Protein 2V7Y (pdb70)

Nearest PDB structures (foldseek):
  2v7y-assembly1_A  TM=1.002E+00  e=0.000E+00  Geobacillus kaustophilus HTA426
  7kru-assembly1_B  TM=6.704E-01  e=3.220E-74  Escherichia coli K-12
  7krv-assembly1_B  TM=6.686E-01  e=3.555E-73  Escherichia coli K-12
  7krv-assembly2_A  TM=6.655E-01  e=4.445E-73  Escherichia coli K-12
  7kzi-assembly2_B  TM=6.665E-01  e=6.490E-72  Escherichia coli K-12

Solvent-accessible surface area: 24314 Å² total; per-residue (Å²): 210,19,56,4,0,0,0,21,13,12,19,38,65,0,2,0,0,0,61,62,79,69,133,40,79,10,0,43,8,88,83,52,63,96,34,0,3,6,5,0,0,14,120,133,61,63,112,44,15,1,51,64,0,40,131,24,27,60,46,10,119,35,19,17,87,18,11,28,97,56,7,26,66,126,83,88,18,113,10,153,66,116,87,35,33,0,38,65,0,3,0,16,2,0,86,51,0,35,56,6,0,46,107,74,27,70,68,98,1,62,42,0,0,0,2,7,8,33,100,16,79,98,52,39,96,83,3,4,72,54,0,0,102,108,4,41,3,85,13,48,104,29,19,38,18,9,24,0,0,1,20,19,41,28,4,37,165,63,127,97,20,17,0,0,1,0,19,1,18,18,4,22,0,23,0,2,0,0,56,4,36,129,36,104,31,99,56,86,7,51,16,40,34,83,112,0,0,3,57,44,2,2,87,22,0,10,66,52,2,12,65,94,7,96,149,68,77,64,45,34,2,55,169,69,112,139,3,41,16,87,0,39,61,18,0,31,135,4,19,124,77,2,34,70,73,86,109,14,113,3,62,8,58,139,9,31,65,54,164,139,21,80,17,88,14,94,42,63,0,45,61,72,57,4,61,115,39,2,57,102,9,18,105,105,2,5,32,20,0,120,85,0,10,132,86,25,62,31,78,50,93,63,2,68,38,2,0,0,5,9,32,9,1,103,7,39,24,1,36,77,19,0,75,185,46,8,65,61,111,14,65,111,76,32,47,12,49,11,0,7,0,24,0,0,0,50,36,0,13,84,23,48,50,107,126,192,127,146,131,164,104,84,46,4,88,9,0,9,0,6,62,43,135,57,27,35,15,37,60,12,10,105,112,87,36,71,22,92,27,76,80,55,70,79,44,71,5,56,55,99,88,50,69,51,18,86,10,20,0,2,22,5,51,73,60,48,6,99,61,24,104,62,22,22,138,18,103,5,90,48,3,70,101,22,82,42,44,86,15,99,2,38,0,11,0,64,4,51,58,132,37,55,9,55,0,78,0,49,8,67,77,62,92,42,87,86,60,50,80,10,49,70,116,36,46,40,98,82,72,58,20,134,65,46,33,67,44,16,140,85,61,43,80,68,53,68,17,80,90,43,80,94,92,152

Secondary structure (DSSP, 8-state):
---EEEEEE-SSEEEEEEEETTEEEEPP-TTS-SSEE-EEEESSSSEEESHHHHTTTTT-SSEEE-GGGTTTS---EEETTEEE-HHHHHHHHHHHHHHHHHHHHTS---EEEEEE-TT--HHHHHHHHHHHHHTT-EEEEEEEHHHHHHHHTTGGGS-SEEEEEEEE-SS-EEEEEEEEETTEEEEEEEEEETT-SHHHHHHHHHHHHHHHHHHHHS--GGG-HHHHHHHHHHHHHHHHHTTT-SEEEEEEEEEEEETTEEEEEEEEEEHHHHHHHTHHHHHTTHHHHHHHHHHHT--GGG-SEEEEESGGGG-HHHHHHHHHHHSS--B--S-TTTHHHHHHHHHHHHHHT---------B-SSEEEEEETTTEEEEEE-TTPBSSEEEEEEE--SSTT--EEEEEEEEESSSBGGGSEEEEEEEEE-PPP--TT-S-EEEEEEE-TTS-EEEEEEETTT--EEEEEE-SS-S--SHHHHHHHHHHHHS-GGGGGGGG----

Organism: Geobacillus kaustophilus (strain HTA426) (NCBI:txid235909)

Radius of gyration: 37.58 Å; Cα contacts (8 Å, |Δi|>4): 1045; chains: 1; bounding box: 61×44×122 Å

Structure (mmCIF, N/CA/C/O backbone):
data_2V7Y
#
_entry.id   2V7Y
#
_cell.length_a   52.753
_cell.length_b   71.455
_cell.length_c   183.864
_cell.angle_alpha   90.00
_cell.angle_beta   90.00
_cell.angle_gamma   90.00
#
_symmetry.space_group_name_H-M   'P 21 21 21'
#
loop_
_entity.id
_entity.type
_entit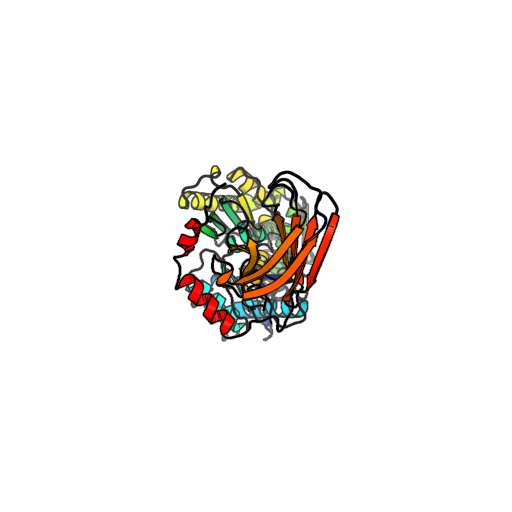y.pdbx_description
1 polymer 'CHAPERONE PROTEIN DNAK'
2 non-polymer "ADENOSINE-5'-DIPHOSPHATE"
3 non-polymer 'PHOSPHATE ION'
4 non-polymer 'MAGNESIUM ION'
5 water water
#
loop_
_atom_site.group_PDB
_atom_site.id
_atom_site.type_symbol
_atom_site.label_atom_id
_atom_site.label_alt_id
_atom_site.label_comp_id
_atom_site.label_asym_id
_atom_site.label_entity_id
_atom_site.label_seq_id
_atom_site.pdbx_PDB_ins_code
_atom_site.Cartn_x
_atom_site.Cartn_y
_atom_site.Cartn_z
_atom_site.occupancy
_atom_site.B_iso_or_equiv
_atom_site.auth_seq_id
_atom_site.auth_comp_id
_atom_site.auth_asym_id
_atom_site.auth_atom_id
_atom_site.pdbx_PDB_model_num
ATOM 1 N N . MET A 1 1 ? -31.477 7.289 -31.639 1.00 62.84 1 MET A N 1
ATOM 2 C CA . MET A 1 1 ? -31.792 8.447 -32.525 1.00 63.68 1 MET A CA 1
ATOM 3 C C . MET A 1 1 ? -30.861 8.523 -33.736 1.00 59.39 1 MET A C 1
ATOM 4 O O . MET A 1 1 ? -29.674 8.209 -33.653 1.00 59.04 1 MET A O 1
ATOM 9 N N . SER A 1 2 ? -31.425 8.957 -34.857 1.00 51.72 2 SER A N 1
ATOM 10 C CA . SER A 1 2 ? -30.715 9.067 -36.123 1.00 48.48 2 SER A CA 1
ATOM 11 C C . SER A 1 2 ? -29.307 9.656 -36.120 1.00 48.6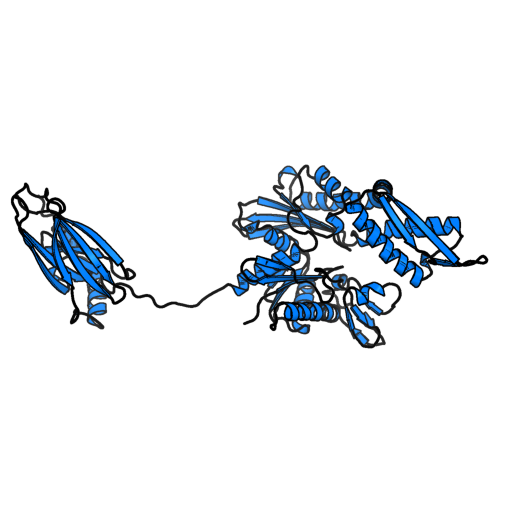0 2 SER A C 1
ATOM 12 O O . SER A 1 2 ? -28.900 10.378 -35.203 1.00 52.31 2 SER A O 1
ATOM 15 N N . LYS A 1 3 ? -28.577 9.315 -37.177 1.00 44.63 3 LYS A N 1
ATOM 16 C CA . LYS A 1 3 ? -27.226 9.798 -37.418 1.00 37.82 3 LYS A CA 1
ATOM 17 C C . LYS A 1 3 ? -27.438 10.980 -38.367 1.00 33.26 3 LYS A C 1
ATOM 18 O O . LYS A 1 3 ? -28.515 11.118 -38.954 1.00 35.31 3 LYS A O 1
ATOM 24 N N . ILE A 1 4 ? -26.437 11.840 -38.510 1.00 32.79 4 ILE A N 1
ATOM 25 C CA . ILE A 1 4 ? -26.556 12.966 -39.436 1.00 28.26 4 ILE A CA 1
ATOM 26 C C . ILE A 1 4 ? -25.606 12.654 -40.588 1.00 23.60 4 ILE A C 1
ATOM 27 O O . ILE A 1 4 ? -24.396 12.807 -40.461 1.00 29.26 4 ILE A O 1
ATOM 32 N N . ILE A 1 5 ? -26.154 12.188 -41.703 1.00 23.68 5 ILE A N 1
ATOM 33 C CA . ILE A 1 5 ? -25.334 11.863 -42.863 1.00 18.04 5 ILE A CA 1
ATOM 34 C C . ILE A 1 5 ? -24.849 13.151 -43.521 1.00 17.55 5 ILE A C 1
ATOM 35 O O . ILE A 1 5 ? -25.537 14.169 -43.477 1.00 22.37 5 ILE A O 1
ATOM 40 N N . GLY A 1 6 ? -23.665 13.098 -44.122 1.00 18.21 6 GLY A N 1
ATOM 41 C CA . GLY A 1 6 ? -23.112 14.249 -44.812 1.00 19.37 6 GLY A CA 1
ATOM 42 C C . GLY A 1 6 ? -23.407 14.069 -46.287 1.00 20.06 6 GLY A C 1
ATOM 43 O O . GLY A 1 6 ? -23.060 13.034 -46.866 1.00 21.71 6 GLY A O 1
ATOM 44 N N . ILE A 1 7 ? -24.048 15.065 -46.898 1.00 21.50 7 ILE A N 1
ATOM 45 C CA . ILE A 1 7 ? -24.420 14.985 -48.302 1.00 17.15 7 ILE A CA 1
ATOM 46 C C . ILE A 1 7 ? -23.830 16.049 -49.209 1.00 20.75 7 ILE A C 1
ATOM 47 O O . ILE A 1 7 ? -24.067 17.240 -49.015 1.00 26.35 7 ILE A O 1
ATOM 52 N N . ASP A 1 8 ? -23.085 15.608 -50.213 1.00 17.64 8 ASP A N 1
ATOM 53 C CA . ASP A 1 8 ? -22.549 16.507 -51.220 1.00 21.19 8 ASP A CA 1
ATOM 54 C C . ASP A 1 8 ? -23.511 16.331 -52.408 1.00 21.10 8 ASP A C 1
ATOM 55 O O . ASP A 1 8 ? -23.404 15.356 -53.148 1.00 26.21 8 ASP A O 1
ATOM 60 N N . LEU A 1 9 ? -24.470 17.249 -52.554 1.00 21.94 9 LEU A N 1
ATOM 61 C CA . LEU A 1 9 ? -25.456 17.211 -53.642 1.00 15.94 9 LEU A CA 1
ATOM 62 C C . LEU A 1 9 ? -24.881 18.026 -54.796 1.00 25.42 9 LEU A C 1
ATOM 63 O O . LEU A 1 9 ? -25.176 19.220 -54.951 1.00 21.71 9 LEU A O 1
ATOM 68 N N . GLY A 1 10 ? -24.061 17.372 -55.613 1.00 22.86 10 GLY A N 1
ATOM 69 C CA . GLY A 1 10 ? -23.406 18.073 -56.699 1.00 18.15 10 GLY A CA 1
ATOM 70 C C . GLY A 1 10 ? -24.112 18.179 -58.031 1.00 23.19 10 GLY A C 1
ATOM 71 O O . GLY A 1 10 ? -25.080 17.473 -58.301 1.00 21.91 10 GLY A O 1
ATOM 72 N N . THR A 1 11 ? -23.591 19.079 -58.862 1.00 20.68 11 THR A N 1
ATOM 73 C CA . THR A 1 11 ? -24.087 19.338 -60.203 1.00 24.09 11 THR A CA 1
ATOM 74 C C . THR A 1 11 ? -24.038 18.100 -61.101 1.00 24.90 11 THR A C 1
ATOM 75 O O . THR A 1 11 ? -24.937 17.873 -61.900 1.00 24.48 11 THR A O 1
ATOM 79 N N . THR A 1 12 ? -22.982 17.309 -60.971 1.00 20.93 12 THR A N 1
ATOM 80 C CA . THR A 1 12 ? -22.828 16.122 -61.786 1.00 21.77 12 THR A CA 1
ATOM 81 C C . THR A 1 12 ? -22.992 14.858 -60.955 1.00 21.96 12 THR A C 1
ATOM 82 O O . THR A 1 12 ? -23.632 13.898 -61.393 1.00 19.57 12 THR A O 1
ATOM 86 N N . ASN A 1 13 ? -22.421 14.874 -59.753 1.00 19.59 13 ASN A N 1
ATOM 87 C CA . ASN A 1 13 ? -22.476 13.730 -58.854 1.00 17.41 13 ASN A CA 1
ATOM 88 C C . ASN A 1 13 ? -22.840 14.114 -57.436 1.00 19.46 13 ASN A C 1
ATOM 89 O O . ASN A 1 13 ? -22.672 15.256 -57.008 1.00 23.23 13 ASN A O 1
ATOM 94 N N . SER A 1 14 ? -23.319 13.117 -56.706 1.00 17.97 14 SER A N 1
ATOM 95 C CA . SER A 1 14 ? -23.690 13.279 -55.319 1.00 13.88 14 SER A CA 1
ATOM 96 C C . SER A 1 14 ? -22.990 12.187 -54.531 1.00 18.52 14 SER A C 1
ATOM 97 O O . SER A 1 14 ? -22.727 11.101 -55.049 1.00 20.17 14 SER A O 1
ATOM 100 N N . CYS A 1 15 ? -22.685 12.483 -53.276 1.00 18.05 15 CYS A N 1
ATOM 101 C CA . CYS A 1 15 ? -21.991 11.540 -52.427 1.00 19.16 15 CYS A CA 1
ATOM 102 C C . CYS A 1 15 ? -22.500 11.717 -51.001 1.00 21.91 15 CYS A C 1
ATOM 103 O O . CYS A 1 15 ? -22.832 12.829 -50.587 1.00 21.39 15 CYS A O 1
ATOM 106 N N . VAL A 1 16 ? -22.577 10.617 -50.259 1.00 21.32 16 VAL A N 1
ATOM 107 C CA . VAL A 1 16 ? -23.043 10.656 -48.884 1.00 19.93 16 VAL A CA 1
ATOM 108 C C . VAL A 1 16 ? -22.047 9.916 -48.006 1.00 21.36 16 VAL A C 1
ATOM 109 O O . VAL A 1 16 ? -21.563 8.842 -48.372 1.00 24.29 16 VAL A O 1
ATOM 113 N N . ALA A 1 17 ? -21.720 10.527 -46.869 1.00 18.88 17 ALA A N 1
ATOM 114 C CA . ALA A 1 17 ? -20.774 9.968 -45.911 1.00 18.27 17 ALA A CA 1
ATOM 115 C C . ALA A 1 17 ? -21.378 10.037 -44.511 1.00 23.15 17 ALA A C 1
ATOM 116 O O . ALA A 1 17 ? -22.290 10.822 -44.251 1.00 25.48 17 ALA A O 1
ATOM 118 N N . VAL A 1 18 ? -20.871 9.216 -43.606 1.00 19.13 18 VAL A N 1
ATOM 119 C CA . VAL A 1 18 ? -21.397 9.207 -42.260 1.00 17.46 18 VAL A CA 1
ATOM 120 C C . VAL A 1 18 ? -20.298 8.876 -41.276 1.00 22.16 18 VAL A C 1
ATOM 121 O O . VAL A 1 18 ? -19.323 8.210 -41.616 1.00 26.96 18 VAL A O 1
ATOM 125 N N . LEU A 1 19 ? -20.455 9.351 -40.051 1.00 29.07 19 LEU A N 1
ATOM 126 C CA . LEU A 1 19 ? -19.484 9.053 -39.020 1.00 30.59 19 LEU A CA 1
ATOM 127 C C . LEU A 1 19 ? -19.965 7.812 -38.268 1.00 34.36 19 LEU A C 1
ATOM 128 O O . LEU A 1 19 ? -21.004 7.846 -37.606 1.00 33.02 19 LEU A O 1
ATOM 133 N N . GLU A 1 20 ? -19.247 6.704 -38.407 1.00 38.71 20 GLU A N 1
ATOM 134 C CA . GLU A 1 20 ? -19.594 5.500 -37.666 1.00 43.34 20 GLU A CA 1
ATOM 135 C C . GLU A 1 20 ? -18.284 5.075 -37.031 1.00 43.61 20 GLU A C 1
ATOM 136 O O . GLU A 1 20 ? -17.239 5.030 -37.691 1.00 40.68 20 GLU A O 1
ATOM 142 N N . GLY A 1 21 ? -18.345 4.792 -35.736 1.00 46.02 21 GLY A N 1
ATOM 143 C CA . GLY A 1 21 ? -17.138 4.464 -35.007 1.00 51.22 21 GLY A CA 1
ATOM 144 C C . GLY A 1 21 ? -16.595 5.864 -34.803 1.00 53.99 21 GLY A C 1
ATOM 145 O O . GLY A 1 21 ? -17.357 6.769 -34.454 1.00 56.44 21 GLY A O 1
ATOM 146 N N . GLY A 1 22 ? -15.306 6.066 -35.034 1.00 50.70 22 GLY A N 1
ATOM 147 C CA . GLY A 1 22 ? -14.752 7.400 -34.894 1.00 51.35 22 GLY A CA 1
ATOM 148 C C . GLY A 1 22 ? -14.180 7.805 -36.238 1.00 50.44 22 GLY A C 1
ATOM 149 O O . GLY A 1 22 ? -13.386 8.739 -36.348 1.00 53.29 22 GLY A O 1
ATOM 150 N N . GLU A 1 23 ? -14.603 7.084 -37.272 1.00 49.56 23 GLU A N 1
ATOM 151 C CA . GLU A 1 23 ? -14.124 7.313 -38.630 1.00 48.85 23 GLU A CA 1
ATOM 152 C C . GLU A 1 23 ? -15.250 7.693 -39.580 1.00 44.14 23 GLU A C 1
ATOM 153 O O . GLU A 1 23 ? -16.379 7.231 -39.429 1.00 45.50 23 GLU A O 1
ATOM 159 N N . VAL A 1 24 ? -14.939 8.533 -40.562 1.00 37.19 24 VAL A N 1
ATOM 160 C CA . VAL A 1 24 ? -15.939 8.925 -41.538 1.00 33.54 24 VAL A CA 1
ATOM 161 C C . VAL A 1 24 ? -15.902 7.883 -42.643 1.00 33.21 24 VAL A C 1
ATOM 162 O O . VAL A 1 24 ? -14.835 7.503 -43.117 1.00 33.66 24 VAL A O 1
ATOM 166 N N . LYS A 1 25 ? -17.077 7.414 -43.038 1.00 30.16 25 LYS A N 1
ATOM 167 C CA . LYS A 1 25 ? -17.189 6.399 -44.067 1.00 28.33 25 LYS A CA 1
ATOM 168 C C . LYS A 1 25 ? -18.044 6.890 -45.222 1.00 29.21 25 LYS A C 1
ATOM 169 O O . LYS A 1 25 ? -19.136 7.422 -45.010 1.00 25.83 25 LYS A O 1
ATOM 175 N N . VAL A 1 26 ? -17.541 6.721 -46.442 1.00 26.06 26 VAL A N 1
ATOM 176 C CA . VAL A 1 26 ? -18.295 7.117 -47.622 1.00 26.85 26 VAL A CA 1
ATOM 177 C C . VAL A 1 26 ? -19.200 5.919 -47.925 1.00 29.03 26 VAL A C 1
ATOM 178 O O . VAL A 1 26 ? -18.733 4.790 -48.027 1.00 27.97 26 VAL A O 1
ATOM 182 N N . ILE A 1 27 ? -20.495 6.166 -48.053 1.00 26.20 27 ILE A N 1
ATOM 183 C CA . ILE A 1 27 ? -21.446 5.089 -48.287 1.00 29.03 27 ILE A CA 1
ATOM 184 C C . ILE A 1 27 ? -21.615 4.679 -49.742 1.00 26.53 27 ILE A C 1
ATOM 185 O O . ILE A 1 27 ? -22.006 5.479 -50.586 1.00 29.00 27 ILE A O 1
ATOM 190 N N . PRO A 1 28 ? -21.303 3.413 -50.056 1.00 30.07 28 PRO A N 1
ATOM 191 C CA . PRO A 1 28 ? -21.440 2.911 -51.427 1.00 22.06 28 PRO A CA 1
ATOM 192 C C . PRO A 1 28 ? -22.922 2.827 -51.774 1.00 25.66 28 PRO A C 1
ATOM 193 O O . PRO A 1 28 ? -23.745 2.554 -50.904 1.00 26.67 28 PRO A O 1
ATOM 197 N N . ASN A 1 29 ? -23.275 3.079 -53.028 1.00 25.89 29 ASN A N 1
ATOM 198 C CA . ASN A 1 29 ? -24.677 3.015 -53.414 1.00 25.41 29 ASN A CA 1
ATOM 199 C C . ASN A 1 29 ? -25.068 1.581 -53.796 1.00 30.63 29 ASN A C 1
ATOM 200 O O . ASN A 1 29 ? -24.225 0.685 -53.790 1.00 29.17 29 ASN A O 1
ATOM 205 N N . PRO A 1 30 ? -26.350 1.346 -54.127 1.00 33.84 30 PRO A N 1
ATOM 206 C CA . PRO A 1 30 ? -26.820 0.006 -54.498 1.00 39.32 30 PRO A CA 1
ATOM 207 C C . PRO A 1 30 ? -25.916 -0.825 -55.426 1.00 45.37 30 PRO A C 1
ATOM 208 O O . PRO A 1 30 ? -25.860 -2.052 -55.301 1.00 49.78 30 PRO A O 1
ATOM 212 N N . GLU A 1 31 ? -25.210 -0.178 -56.346 1.00 42.20 31 GLU A N 1
ATOM 213 C CA . GLU A 1 31 ? -24.340 -0.924 -57.247 1.00 46.24 31 GLU A CA 1
ATOM 214 C C . GLU A 1 31 ? -22.852 -0.862 -56.891 1.00 42.10 31 GLU A C 1
ATOM 215 O O . GLU A 1 31 ? -21.987 -1.101 -57.731 1.00 48.74 31 GLU A O 1
ATOM 221 N N . GLY A 1 32 ? -22.567 -0.538 -55.635 1.00 38.59 32 GLY A N 1
ATOM 222 C CA . GLY A 1 32 ? -21.193 -0.493 -55.166 1.00 35.46 32 GLY A CA 1
ATOM 223 C C . GLY A 1 32 ? -20.320 0.724 -55.425 1.00 34.87 32 GLY A C 1
ATOM 224 O O . GLY A 1 32 ? -19.141 0.695 -55.092 1.00 30.46 32 GLY A O 1
ATOM 225 N N . ASN A 1 33 ? -20.866 1.787 -56.008 1.00 34.68 33 ASN A N 1
ATOM 226 C CA . ASN A 1 33 ? -20.062 2.981 -56.277 1.00 33.89 33 ASN A CA 1
ATOM 227 C C . ASN A 1 33 ? -20.249 4.022 -55.172 1.00 32.46 33 ASN A C 1
ATOM 228 O O . ASN A 1 33 ? -21.341 4.160 -54.621 1.00 35.25 33 ASN A O 1
ATOM 233 N N . ARG A 1 34 ? -19.194 4.768 -54.860 1.00 29.17 34 ARG A N 1
ATOM 234 C CA . ARG A 1 34 ? -19.287 5.779 -53.808 1.00 31.57 34 ARG A CA 1
ATOM 235 C C . ARG A 1 34 ? -19.898 7.118 -54.206 1.00 31.14 34 ARG A C 1
ATOM 236 O O . ARG A 1 34 ? -20.234 7.926 -53.343 1.00 34.83 34 ARG A O 1
ATOM 244 N N . THR A 1 35 ? -20.034 7.369 -55.501 1.00 25.47 35 THR A N 1
ATOM 245 C CA . THR A 1 35 ? -20.664 8.606 -55.954 1.00 20.51 35 THR A CA 1
ATOM 246 C C . THR A 1 35 ? -21.748 8.195 -56.954 1.00 21.18 35 THR A C 1
ATOM 247 O O . THR A 1 35 ? -21.583 7.224 -57.691 1.00 24.25 35 THR A O 1
ATOM 251 N N . THR A 1 36 ? -22.867 8.902 -56.968 1.00 24.27 36 THR A N 1
ATOM 252 C CA . THR A 1 36 ? -23.914 8.543 -57.901 1.00 24.10 36 THR A CA 1
ATOM 253 C C . THR A 1 36 ? -24.312 9.772 -58.690 1.00 25.90 36 THR A C 1
ATOM 254 O O . THR A 1 36 ? -24.449 10.861 -58.146 1.00 28.14 36 THR A O 1
ATOM 258 N N . PRO A 1 37 ? -24.462 9.616 -60.006 1.00 27.60 37 PRO A N 1
ATOM 259 C CA . PRO A 1 37 ? -24.841 10.726 -60.884 1.00 23.51 37 PRO A CA 1
ATOM 260 C C . PRO A 1 37 ? -26.080 11.485 -60.422 1.00 28.50 37 PRO A C 1
ATOM 261 O O . PRO A 1 37 ? -27.116 10.889 -60.096 1.00 21.93 37 PRO A O 1
ATOM 265 N N . SER A 1 38 ? -25.962 12.807 -60.407 1.00 20.32 38 SER A N 1
ATOM 266 C CA . SER A 1 38 ? -27.062 13.658 -60.007 1.00 21.94 38 SER A CA 1
ATOM 267 C C . SER A 1 38 ? -27.986 13.859 -61.199 1.00 23.87 38 SER A C 1
ATOM 268 O O . SER A 1 38 ? -28.112 14.968 -61.719 1.00 31.28 38 SER A O 1
ATOM 271 N N . VAL A 1 39 ? -28.623 12.787 -61.649 1.00 27.48 39 VAL A N 1
ATOM 272 C CA . VAL A 1 39 ? -29.532 12.892 -62.780 1.00 20.60 39 VAL A CA 1
ATOM 273 C C . VAL A 1 39 ? -30.748 12.012 -62.541 1.00 26.36 39 VAL A C 1
ATOM 274 O O . VAL A 1 39 ? -30.650 10.946 -61.936 1.00 28.40 39 VAL A O 1
ATOM 278 N N . VAL A 1 40 ? -31.905 12.490 -62.979 1.00 23.59 40 VAL A N 1
ATOM 279 C CA . VAL A 1 40 ? -33.153 11.771 -62.797 1.00 23.53 40 VAL A CA 1
ATOM 280 C C . VAL A 1 40 ? -33.831 11.564 -64.138 1.00 28.87 40 VAL A C 1
ATOM 281 O O . VAL A 1 40 ? -33.924 12.482 -64.960 1.00 30.39 40 VAL A O 1
ATOM 285 N N . ALA A 1 41 ? -34.285 10.358 -64.358 1.00 26.96 41 ALA A N 1
ATOM 286 C CA . ALA A 1 41 ? -34.993 10.069 -65.605 1.00 33.48 41 ALA A CA 1
ATOM 287 C C . ALA A 1 41 ? -36.377 9.533 -65.332 1.00 37.15 41 ALA A C 1
ATOM 288 O O . ALA A 1 41 ? -36.548 8.703 -64.433 1.00 32.01 41 ALA A O 1
ATOM 290 N N . PHE A 1 42 ? -37.293 10.026 -66.074 1.00 44.86 42 PHE A N 1
ATOM 291 C CA . PHE A 1 42 ? -38.672 9.521 -65.881 1.00 49.89 42 PHE A CA 1
ATOM 292 C C . PHE A 1 42 ? -39.026 8.617 -67.010 1.00 57.20 42 PHE A C 1
ATOM 293 O O . PHE A 1 42 ? -39.287 8.997 -68.187 1.00 59.28 42 PHE A O 1
ATOM 301 N N . LYS A 1 43 ? -38.702 7.305 -66.883 1.00 66.16 43 LYS A N 1
ATOM 302 C CA . LYS A 1 43 ? -38.896 6.540 -68.147 1.00 73.94 43 LYS A CA 1
ATOM 303 C C . LYS A 1 43 ? -40.333 6.061 -68.193 1.00 79.73 43 LYS A C 1
ATOM 304 O O . LYS A 1 43 ? -40.994 6.209 -69.212 1.00 82.76 43 LYS A O 1
ATOM 310 N N . ASN A 1 44 ? -40.521 5.107 -67.057 1.00 84.38 44 ASN A N 1
ATOM 311 C CA . ASN A 1 44 ? -41.917 4.756 -67.287 1.00 89.75 44 ASN A CA 1
ATOM 312 C C . ASN A 1 44 ? -42.674 4.633 -65.970 1.00 89.83 44 ASN A C 1
ATOM 313 O O . ASN A 1 44 ? -43.566 4.031 -65.523 1.00 93.56 44 ASN A O 1
ATOM 318 N N . GLY A 1 45 ? -42.617 6.033 -65.668 1.00 86.92 45 GLY A N 1
ATOM 319 C CA . GLY A 1 45 ? -43.492 6.624 -64.631 1.00 79.83 45 GLY A CA 1
ATOM 320 C C . GLY A 1 45 ? -42.716 6.476 -63.297 1.00 76.59 45 GLY A C 1
ATOM 321 O O . GLY A 1 45 ? -42.680 7.490 -62.588 1.00 77.48 45 GLY A O 1
ATOM 322 N N . GLU A 1 46 ? -41.973 5.409 -63.268 1.00 69.69 46 GLU A N 1
ATOM 323 C CA . GLU A 1 46 ? -40.791 5.134 -62.469 1.00 63.67 46 GLU A CA 1
ATOM 324 C C . GLU A 1 46 ? -39.647 6.085 -62.769 1.00 58.03 46 GLU A C 1
ATOM 325 O O . GLU A 1 46 ? -39.312 6.344 -64.007 1.00 54.39 46 GLU A O 1
ATOM 327 N N . ARG A 1 47 ? -39.439 6.813 -61.684 1.00 53.44 47 ARG A N 1
ATOM 328 C CA . ARG A 1 47 ? -38.361 7.720 -61.412 1.00 53.78 47 ARG A CA 1
ATOM 329 C C . ARG A 1 47 ? -37.000 6.956 -61.411 1.00 51.20 47 ARG A C 1
ATOM 330 O O . ARG A 1 47 ? -36.882 5.902 -60.808 1.00 55.32 47 ARG A O 1
ATOM 338 N N . LEU A 1 48 ? -36.134 7.084 -62.306 1.00 43.98 48 LEU A N 1
ATOM 339 C CA . LEU A 1 48 ? -34.801 6.480 -62.294 1.00 36.20 48 LEU A CA 1
ATOM 340 C C . LEU A 1 48 ? -33.759 7.526 -61.907 1.00 33.22 48 LEU A C 1
ATOM 341 O O . LEU A 1 48 ? -33.802 8.658 -62.384 1.00 30.34 48 LEU A O 1
ATOM 346 N N . VAL A 1 49 ? -32.821 7.147 -61.050 1.00 28.50 49 VAL A N 1
ATOM 347 C CA . VAL A 1 49 ? -31.765 8.058 -60.642 1.00 27.19 49 VAL A CA 1
ATOM 348 C C . VAL A 1 49 ? -30.425 7.331 -60.572 1.00 26.78 49 VAL A C 1
ATOM 349 O O . VAL A 1 49 ? -30.363 6.137 -60.298 1.00 29.97 49 VAL A O 1
ATOM 353 N N . GLY A 1 50 ? -29.349 8.052 -60.852 1.00 26.26 50 GLY A N 1
ATOM 354 C CA . GLY A 1 50 ? -28.040 7.437 -60.804 1.00 27.66 50 GLY A CA 1
ATOM 355 C C . GLY A 1 50 ? -27.540 7.012 -62.165 1.00 26.74 50 GLY A C 1
ATOM 356 O O . GLY A 1 50 ? -27.961 7.558 -63.197 1.00 30.22 50 GLY A O 1
ATOM 357 N N . GLU A 1 51 ? -26.635 6.040 -62.172 1.00 25.17 51 GLU A N 1
ATOM 358 C CA . GLU A 1 51 ? -26.067 5.548 -63.419 1.00 29.14 51 GLU A CA 1
ATOM 359 C C . GLU A 1 51 ? -27.139 5.086 -64.407 1.00 27.56 51 GLU A C 1
ATOM 360 O O . GLU A 1 51 ? -27.061 5.378 -65.598 1.00 23.29 51 GLU A O 1
ATOM 366 N N . VAL A 1 52 ? -28.145 4.379 -63.911 1.00 28.77 52 VAL A N 1
ATOM 367 C CA . VAL A 1 52 ? -29.201 3.874 -64.779 1.00 32.32 52 VAL A CA 1
ATOM 368 C C . VAL A 1 52 ? -29.872 5.019 -65.540 1.00 33.85 52 VAL A C 1
ATOM 369 O O . VAL A 1 52 ? -30.293 4.844 -66.685 1.00 40.05 52 VAL A O 1
ATOM 373 N N . ALA A 1 53 ? -29.958 6.191 -64.912 1.00 30.48 53 ALA A N 1
ATOM 374 C CA . ALA A 1 53 ? -30.568 7.351 -65.554 1.00 26.97 53 ALA A CA 1
ATOM 375 C C . ALA A 1 53 ? -29.557 8.023 -66.470 1.00 26.23 53 ALA A C 1
ATOM 376 O O . ALA A 1 53 ? -29.908 8.492 -67.549 1.00 30.98 53 ALA A O 1
ATOM 378 N N . LYS A 1 54 ? -28.299 8.075 -66.043 1.00 24.12 54 LYS A N 1
ATOM 379 C CA . LYS A 1 54 ? -27.260 8.689 -66.867 1.00 31.52 54 LYS A CA 1
ATOM 380 C C . LYS A 1 54 ? -26.964 7.869 -68.142 1.00 33.55 54 LYS A C 1
ATOM 381 O O . LYS A 1 54 ? -26.673 8.434 -69.195 1.00 28.98 54 LYS A O 1
ATOM 387 N N . ARG A 1 55 ? -27.044 6.543 -68.044 1.00 33.00 55 ARG A N 1
ATOM 388 C CA . ARG A 1 55 ? -26.803 5.670 -69.196 1.00 40.08 55 ARG A CA 1
ATOM 389 C C . ARG A 1 55 ? -27.741 5.976 -70.377 1.00 39.19 55 ARG A C 1
ATOM 390 O O . ARG A 1 55 ? -27.431 5.644 -71.515 1.00 41.63 55 ARG A O 1
ATOM 398 N N . GLN A 1 56 ? -28.877 6.615 -70.115 1.00 35.40 56 GLN A N 1
ATOM 399 C CA . GLN A 1 56 ? -29.824 6.928 -71.186 1.00 35.77 56 GLN A CA 1
ATOM 400 C C . GLN A 1 56 ? -30.104 8.424 -71.301 1.00 37.09 56 GLN A C 1
ATOM 401 O O . GLN A 1 56 ? -31.168 8.819 -71.759 1.00 36.20 56 GLN A O 1
ATOM 407 N N . ALA A 1 57 ? -29.152 9.254 -70.892 1.00 40.95 57 ALA A N 1
ATOM 408 C CA . ALA A 1 57 ? -29.350 10.704 -70.930 1.00 41.67 57 ALA A CA 1
ATOM 409 C C . ALA A 1 57 ? -29.451 11.283 -72.339 1.00 40.24 57 ALA A C 1
ATOM 410 O O . ALA A 1 57 ? -30.235 12.198 -72.582 1.00 42.77 57 ALA A O 1
ATOM 412 N N . ILE A 1 58 ? -28.652 10.756 -73.262 1.00 44.83 58 ILE A N 1
ATOM 413 C CA . ILE A 1 58 ? -28.669 11.213 -74.651 1.00 47.64 58 ILE A CA 1
ATOM 414 C C . ILE A 1 58 ? -29.901 10.611 -75.331 1.00 46.08 58 ILE A C 1
ATOM 415 O O . ILE A 1 58 ? -30.650 11.299 -76.019 1.00 48.55 58 ILE A O 1
ATOM 420 N N . THR A 1 59 ? -30.089 9.315 -75.113 1.00 46.92 59 THR A N 1
ATOM 421 C CA . THR A 1 59 ? -31.192 8.540 -75.671 1.00 47.21 59 THR A CA 1
ATOM 422 C C . THR A 1 59 ? -32.600 8.965 -75.238 1.00 50.50 59 THR A C 1
ATOM 423 O O . THR A 1 59 ? -33.511 9.029 -76.066 1.00 45.71 59 THR A O 1
ATOM 427 N N . ASN A 1 60 ? -32.778 9.251 -73.948 1.00 51.08 60 ASN A N 1
ATOM 428 C CA . ASN A 1 60 ? -34.088 9.640 -73.413 1.00 50.47 60 ASN A CA 1
ATOM 429 C C . ASN A 1 60 ? -34.274 11.151 -73.294 1.00 51.95 60 ASN A C 1
ATOM 430 O O . ASN A 1 60 ? -33.441 11.849 -72.711 1.00 52.46 60 ASN A O 1
ATOM 435 N N . PRO A 1 61 ? -35.386 11.672 -73.851 1.00 55.28 61 PRO A N 1
ATOM 436 C CA . PRO A 1 61 ? -35.756 13.092 -73.848 1.00 53.79 61 PRO A CA 1
ATOM 437 C C . PRO A 1 61 ? -36.198 13.644 -72.494 1.00 54.04 61 PRO A C 1
ATOM 438 O O . PRO A 1 61 ? -36.074 14.857 -72.249 1.00 50.76 61 PRO A O 1
ATOM 442 N N . ASN A 1 62 ? -36.659 12.790 -71.579 1.00 49.29 62 ASN A N 1
ATOM 443 C CA . ASN A 1 62 ? -37.007 13.385 -70.300 1.00 50.34 62 ASN A CA 1
ATOM 444 C C . ASN A 1 62 ? -35.992 12.649 -69.446 1.00 50.12 62 ASN A C 1
ATOM 445 O O . ASN A 1 62 ? -36.190 11.517 -69.012 1.00 58.96 62 ASN A O 1
ATOM 450 N N . THR A 1 63 ? -34.995 13.417 -69.053 1.00 46.33 63 THR A N 1
ATOM 451 C CA . THR A 1 63 ? -33.870 12.965 -68.253 1.00 39.85 63 THR A CA 1
ATOM 452 C C . THR A 1 63 ? -33.465 14.322 -67.746 1.00 31.76 63 THR A C 1
ATOM 453 O O . THR A 1 63 ? -33.362 15.267 -68.536 1.00 31.78 63 THR A O 1
ATOM 457 N N . ILE A 1 64 ? -33.156 14.441 -66.472 1.00 30.20 64 ILE A N 1
ATOM 458 C CA . ILE A 1 64 ? -32.843 15.770 -66.000 1.00 30.65 64 ILE A CA 1
ATOM 459 C C . ILE A 1 64 ? -31.424 15.752 -65.517 1.00 27.68 64 ILE A C 1
ATOM 460 O O . ILE A 1 64 ? -31.044 14.986 -64.640 1.00 28.51 64 ILE A O 1
ATOM 465 N N . ILE A 1 65 ? -30.655 16.640 -66.130 1.00 27.18 65 ILE A N 1
ATOM 466 C CA . ILE A 1 65 ? -29.235 16.775 -65.885 1.00 33.07 65 ILE A CA 1
ATOM 467 C C . ILE A 1 65 ? -28.874 18.128 -65.288 1.00 32.83 65 ILE A C 1
ATOM 468 O O . ILE A 1 65 ? -29.405 19.159 -65.692 1.00 29.57 65 ILE A O 1
ATOM 473 N N . SER A 1 66 ? -27.964 18.099 -64.320 1.00 30.64 66 SER A N 1
ATOM 474 C CA . SER A 1 66 ? -27.509 19.293 -63.632 1.00 29.90 66 SER A CA 1
ATOM 475 C C . SER A 1 66 ? -28.635 20.267 -63.293 1.00 26.31 66 SER A C 1
ATOM 476 O O . SER A 1 66 ? -28.580 21.454 -63.622 1.00 26.71 66 SER A O 1
ATOM 479 N N . ILE A 1 67 ? -29.659 19.755 -62.623 1.00 20.19 67 ILE A N 1
ATOM 480 C CA . ILE A 1 67 ? -30.774 20.581 -62.219 1.00 15.90 67 ILE A CA 1
ATOM 481 C C . ILE A 1 67 ? -30.331 21.549 -61.120 1.00 21.05 67 ILE A C 1
ATOM 482 O O . ILE A 1 67 ? -31.042 22.491 -60.785 1.00 20.64 67 ILE A O 1
ATOM 487 N N . LYS A 1 68 ? -29.187 21.321 -60.570 1.00 14.11 68 LYS A N 1
ATOM 488 C CA . LYS A 1 68 ? -28.618 22.212 -59.644 1.00 21.43 68 LYS A CA 1
ATOM 489 C C . LYS A 1 68 ? -28.344 23.629 -60.174 1.00 24.50 68 LYS A C 1
ATOM 490 O O . LYS A 1 68 ? -28.349 24.506 -59.360 1.00 22.18 68 LYS A O 1
ATOM 496 N N . ARG A 1 69 ? -28.299 23.854 -61.417 1.00 25.41 69 ARG A N 1
ATOM 497 C CA . ARG A 1 69 ? -28.066 25.122 -62.046 1.00 26.01 69 ARG A CA 1
ATOM 498 C C . ARG A 1 69 ? -29.249 26.083 -62.004 1.00 26.07 69 ARG A C 1
ATOM 499 O O . ARG A 1 69 ? -29.148 27.269 -62.366 1.00 32.46 69 ARG A O 1
ATOM 507 N N . HIS A 1 70 ? -30.351 25.509 -61.625 1.00 24.13 70 HIS A N 1
ATOM 508 C CA . HIS A 1 70 ? -31.695 26.010 -61.556 1.00 25.02 70 HIS A CA 1
ATOM 509 C C . HIS A 1 70 ? -32.157 26.438 -60.196 1.00 30.84 70 HIS A C 1
ATOM 510 O O . HIS A 1 70 ? -32.971 27.318 -59.957 1.00 35.23 70 HIS A O 1
ATOM 517 N N . MET A 1 71 ? -31.707 25.615 -59.233 1.00 24.39 71 MET A N 1
ATOM 518 C CA . MET A 1 71 ? -32.032 25.774 -57.821 1.00 24.63 71 MET A CA 1
ATOM 519 C C . MET A 1 71 ? -32.071 27.258 -57.418 1.00 29.10 71 MET A C 1
ATOM 520 O O . MET A 1 71 ? -31.178 28.029 -57.748 1.00 29.18 71 MET A O 1
ATOM 525 N N . GLY A 1 72 ? -33.158 27.618 -56.718 1.00 26.24 72 GLY A N 1
ATOM 526 C CA . GLY A 1 72 ? -33.327 28.986 -56.258 1.00 33.12 72 GLY A CA 1
ATOM 527 C C . GLY A 1 72 ? -33.912 29.870 -57.338 1.00 33.54 72 GLY A C 1
ATOM 528 O O . GLY A 1 72 ? -33.877 31.097 -57.258 1.00 38.43 72 GLY A O 1
ATOM 529 N N . THR A 1 73 ? -34.467 29.217 -58.346 1.00 26.71 73 THR A N 1
ATOM 530 C CA . THR A 1 73 ? -35.063 29.871 -59.495 1.00 26.93 73 THR A CA 1
ATOM 531 C C . THR A 1 73 ? -36.494 29.348 -59.678 1.00 30.10 73 THR A C 1
ATOM 532 O O . THR A 1 73 ? -36.837 28.272 -59.178 1.00 29.42 73 THR A O 1
ATOM 536 N N . ASP A 1 74 ? -37.338 30.106 -60.373 1.00 28.22 74 ASP A N 1
ATOM 537 C CA . ASP A 1 74 ? -38.707 29.650 -60.593 1.00 37.41 74 ASP A CA 1
ATOM 538 C C . ASP A 1 74 ? -38.805 28.806 -61.869 1.00 38.60 74 ASP A C 1
ATOM 539 O O . ASP A 1 74 ? -39.857 28.718 -62.508 1.00 40.55 74 ASP A O 1
ATOM 544 N N . TYR A 1 75 ? -37.685 28.178 -62.220 1.00 35.59 75 TYR A N 1
ATOM 545 C CA . TYR A 1 75 ? -37.592 27.310 -63.388 1.00 31.44 75 TYR A CA 1
ATOM 546 C C . TYR A 1 75 ? -38.477 26.091 -63.173 1.00 30.45 75 TYR A C 1
ATOM 547 O O . TYR A 1 75 ? -38.643 25.615 -62.049 1.00 28.96 75 TYR A O 1
ATOM 556 N N . LYS A 1 76 ? -39.031 25.573 -64.256 1.00 25.29 76 LYS A N 1
ATOM 557 C CA . LYS A 1 76 ? -39.882 24.406 -64.161 1.00 32.99 76 LYS A CA 1
ATOM 558 C C . LYS A 1 76 ? -39.543 23.423 -65.273 1.00 30.21 76 LYS A C 1
ATOM 559 O O . LYS A 1 76 ? -39.373 23.820 -66.416 1.00 31.33 76 LYS A O 1
ATOM 565 N N . VAL A 1 77 ? -39.415 22.144 -64.947 1.00 29.70 77 VAL A N 1
ATOM 566 C CA . VAL A 1 77 ? -39.172 21.166 -65.993 1.00 30.63 77 VAL A CA 1
ATOM 567 C C . VAL A 1 77 ? -40.494 20.423 -66.158 1.00 29.94 77 VAL A C 1
ATOM 568 O O . VAL A 1 77 ? -41.167 20.098 -65.177 1.00 26.11 77 VAL A O 1
ATOM 572 N N . GLU A 1 78 ? -40.865 20.164 -67.405 1.00 33.33 78 GLU A N 1
ATOM 573 C CA . GLU A 1 78 ? -42.121 19.504 -67.704 1.00 33.68 78 GLU A CA 1
ATOM 574 C C . GLU A 1 78 ? -41.939 18.138 -68.353 1.00 36.16 78 GLU A C 1
ATOM 575 O O . GLU A 1 78 ? -41.369 18.031 -69.437 1.00 40.23 78 GLU A O 1
ATOM 581 N N . ILE A 1 79 ? -42.423 17.096 -67.680 1.00 39.90 79 ILE A N 1
ATOM 582 C CA . ILE A 1 79 ? -42.349 15.732 -68.205 1.00 47.86 79 ILE A CA 1
ATOM 583 C C . ILE A 1 79 ? -43.779 15.219 -68.384 1.00 47.05 79 ILE A C 1
ATOM 584 O O . ILE A 1 79 ? -44.507 15.036 -67.405 1.00 44.07 79 ILE A O 1
ATOM 589 N N . GLU A 1 80 ? -44.169 14.990 -69.635 1.00 48.41 80 GLU A N 1
ATOM 590 C CA . GLU A 1 80 ? -45.510 14.508 -69.965 1.00 51.34 80 GLU A CA 1
ATOM 591 C C . GLU A 1 80 ? -46.605 15.427 -69.400 1.00 48.53 80 GLU A C 1
ATOM 592 O O . GLU A 1 80 ? -47.557 14.969 -68.760 1.00 46.32 80 GLU A O 1
ATOM 598 N N . GLY A 1 81 ? -46.452 16.728 -69.635 1.00 45.32 81 GLY A N 1
ATOM 599 C CA . GLY A 1 81 ? -47.434 17.697 -69.171 1.00 39.41 81 GLY A CA 1
ATOM 600 C C . GLY A 1 81 ? -47.421 18.064 -67.699 1.00 39.30 81 GLY A C 1
ATOM 601 O O . GLY A 1 81 ? -48.234 18.880 -67.267 1.00 38.23 81 GLY A O 1
ATOM 602 N N . LYS A 1 82 ? -46.500 17.482 -66.933 1.00 37.65 82 LYS A N 1
ATOM 603 C CA . LYS A 1 82 ? -46.408 17.749 -65.497 1.00 38.71 82 LYS A CA 1
ATOM 604 C C . LYS A 1 82 ? -45.173 18.560 -65.124 1.00 36.72 82 LYS A C 1
ATOM 605 O O . LYS A 1 82 ? -44.060 18.214 -65.513 1.00 42.60 82 LYS A O 1
ATOM 611 N N . GLN A 1 83 ? -45.370 19.634 -64.364 1.00 33.79 83 GLN A N 1
ATOM 612 C CA . GLN A 1 83 ? -44.258 20.480 -63.936 1.00 32.17 83 GLN A CA 1
ATOM 613 C C . GLN A 1 83 ? -43.632 20.067 -62.604 1.00 31.07 83 GLN A C 1
ATOM 614 O O . GLN A 1 83 ? -44.331 19.674 -61.672 1.00 31.84 83 GLN A O 1
ATOM 620 N N . TYR A 1 84 ? -42.303 20.158 -62.542 1.00 24.68 84 TYR A N 1
ATOM 621 C CA . TYR A 1 84 ? -41.529 19.829 -61.348 1.00 27.56 84 TYR A CA 1
ATOM 622 C C . TYR A 1 84 ? -40.572 20.991 -61.128 1.00 30.74 84 TYR A C 1
ATOM 623 O O . TYR A 1 84 ? -40.014 21.529 -62.091 1.00 31.43 84 TYR A O 1
ATOM 632 N N . THR A 1 85 ? -40.380 21.381 -59.872 1.00 26.37 85 THR A N 1
ATOM 633 C CA . THR A 1 85 ? -39.459 22.465 -59.564 1.00 29.59 85 THR A CA 1
ATOM 634 C C . THR A 1 85 ? -38.096 21.816 -59.319 1.00 28.54 85 THR A C 1
ATOM 635 O O . THR A 1 85 ? -38.008 20.598 -59.146 1.00 35.32 85 THR A O 1
ATOM 639 N N . PRO A 1 86 ? -37.017 22.613 -59.312 1.00 25.23 86 PRO A N 1
ATOM 640 C CA . PRO A 1 86 ? -35.686 22.048 -59.072 1.00 21.25 86 PRO A CA 1
ATOM 641 C C . PRO A 1 86 ? -35.601 21.379 -57.691 1.00 21.91 86 PRO A C 1
ATOM 642 O O . PRO A 1 86 ? -34.888 20.390 -57.514 1.00 20.75 86 PRO A O 1
ATOM 646 N N . GLN A 1 87 ? -36.339 21.928 -56.724 1.00 27.75 87 GLN A N 1
ATOM 647 C CA . GLN A 1 87 ? -36.380 21.402 -55.356 1.00 27.24 87 GLN A CA 1
ATOM 648 C C . GLN A 1 87 ? -36.891 19.973 -55.388 1.00 26.58 87 GLN A C 1
ATOM 649 O O . GLN A 1 87 ? -36.374 19.096 -54.698 1.00 27.09 87 GLN A O 1
ATOM 655 N N . GLU A 1 88 ? -37.931 19.758 -56.187 1.00 25.85 88 GLU A N 1
ATOM 656 C CA . GLU A 1 88 ? -38.546 18.447 -56.293 1.00 32.04 88 GLU A CA 1
ATOM 657 C C . GLU A 1 88 ? -37.638 17.414 -56.936 1.00 28.77 88 GLU A C 1
ATOM 658 O O . GLU A 1 88 ? -37.510 16.306 -56.419 1.00 25.32 88 GLU A O 1
ATOM 664 N N . ILE A 1 89 ? -36.991 17.765 -58.044 1.00 27.95 89 ILE A N 1
ATOM 665 C CA . ILE A 1 89 ? -36.084 16.810 -58.669 1.00 26.38 89 ILE A CA 1
ATOM 666 C C . ILE A 1 89 ? -34.882 16.585 -57.741 1.00 27.79 89 ILE A C 1
ATOM 667 O O . ILE A 1 89 ? -34.399 15.460 -57.608 1.00 27.91 89 ILE A O 1
ATOM 672 N N . SER A 1 90 ? -34.416 17.641 -57.080 1.00 23.59 90 SER A N 1
ATOM 673 C CA . SER A 1 90 ? -33.288 17.498 -56.160 1.00 22.57 90 SER A CA 1
ATOM 674 C C . SER A 1 90 ? -33.695 16.552 -55.038 1.00 23.39 90 SER A C 1
ATOM 675 O O . SER A 1 90 ? -32.874 15.795 -54.528 1.00 21.58 90 SER A O 1
ATOM 678 N N . ALA A 1 91 ? -34.970 16.598 -54.660 1.00 18.22 91 ALA A N 1
ATOM 679 C CA . ALA A 1 91 ? -35.481 15.732 -53.600 1.00 23.17 91 ALA A CA 1
ATOM 680 C C . ALA A 1 91 ? -35.422 14.256 -53.995 1.00 22.95 91 ALA A C 1
ATOM 681 O O . ALA A 1 91 ? -35.104 13.415 -53.157 1.00 20.44 91 ALA A O 1
ATOM 683 N N . ILE A 1 92 ? -35.739 13.945 -55.256 1.00 22.31 92 ILE A N 1
ATOM 684 C CA . ILE A 1 92 ? -35.696 12.560 -55.737 1.00 23.78 92 ILE A CA 1
ATOM 685 C C . ILE A 1 92 ? -34.284 11.999 -55.565 1.00 24.72 92 ILE A C 1
ATOM 686 O O . ILE A 1 92 ? -34.115 10.884 -55.075 1.00 25.15 92 ILE A O 1
ATOM 691 N N . ILE A 1 93 ?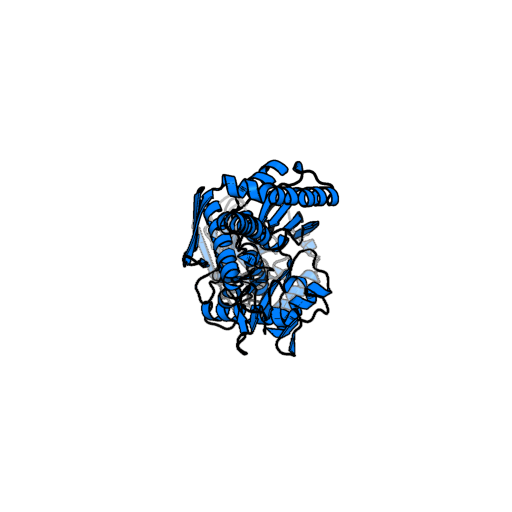 -33.278 12.771 -55.976 1.00 24.06 93 ILE A N 1
ATOM 692 C CA . ILE A 1 93 ? -31.882 12.362 -55.835 1.00 19.11 93 ILE A CA 1
ATOM 693 C C . ILE A 1 93 ? -31.620 12.107 -54.347 1.00 28.02 93 ILE A C 1
ATOM 694 O O . ILE A 1 93 ? -31.087 11.063 -53.964 1.00 27.02 93 ILE A O 1
ATOM 699 N N . LEU A 1 94 ? -31.967 12.989 -53.592 1.00 23.68 94 LEU A N 1
ATOM 700 C CA . LEU A 1 94 ? -32.000 13.065 -52.159 1.00 20.42 94 LEU A CA 1
ATOM 701 C C . LEU A 1 94 ? -32.557 11.874 -51.421 1.00 20.36 94 LEU A C 1
ATOM 702 O O . LEU A 1 94 ? -31.777 11.338 -50.581 1.00 22.56 94 LEU A O 1
ATOM 707 N N . GLN A 1 95 ? -33.729 11.414 -51.754 1.00 22.01 95 GLN A N 1
ATOM 708 C CA . GLN A 1 95 ? -34.445 10.231 -51.382 1.00 28.50 95 GLN A CA 1
ATOM 709 C C . GLN A 1 95 ? -33.611 8.985 -51.731 1.00 26.86 95 GLN A C 1
ATOM 710 O O . GLN A 1 95 ? -33.507 8.067 -50.916 1.00 30.21 95 GLN A O 1
ATOM 716 N N . TYR A 1 96 ? -32.975 9.022 -52.907 1.00 24.46 96 TYR A N 1
ATOM 717 C CA . TYR A 1 96 ? -32.100 7.875 -53.266 1.00 26.86 96 TYR A CA 1
ATOM 718 C C . TYR A 1 96 ? -30.917 7.735 -52.309 1.00 29.63 96 TYR A C 1
ATOM 719 O O . TYR A 1 96 ? -30.698 6.664 -51.694 1.00 27.06 96 TYR A O 1
ATOM 728 N N . LEU A 1 97 ? -30.257 8.769 -52.129 1.00 24.67 97 LEU A N 1
ATOM 729 C CA . LEU A 1 97 ? -29.104 8.777 -51.229 1.00 27.22 97 LEU A CA 1
ATOM 730 C C . LEU A 1 97 ? -29.494 8.381 -49.807 1.00 26.78 97 LEU A C 1
ATOM 731 O O . LEU A 1 97 ? -28.822 7.584 -49.165 1.00 33.93 97 LEU A O 1
ATOM 736 N N . LYS A 1 98 ? -30.587 8.946 -49.314 1.00 22.53 98 LYS A N 1
ATOM 737 C CA . LYS A 1 98 ? -31.044 8.643 -47.970 1.00 21.67 98 LYS A CA 1
ATOM 738 C C . LYS A 1 98 ? -31.361 7.154 -47.844 1.00 21.48 98 LYS A C 1
ATOM 739 O O . LYS A 1 98 ? -31.057 6.517 -46.837 1.00 21.42 98 LYS A O 1
ATOM 745 N N . SER A 1 99 ? -31.922 6.648 -48.959 1.00 24.47 99 SER A N 1
ATOM 746 C CA . SER A 1 99 ? -32.331 5.296 -48.934 1.00 25.40 99 SER A CA 1
ATOM 747 C C . SER A 1 99 ? -31.173 4.360 -48.784 1.00 30.82 99 SER A C 1
ATOM 748 O O . SER A 1 99 ? -31.141 3.453 -47.993 1.00 31.49 99 SER A O 1
ATOM 751 N N . TYR A 1 100 ? -30.197 4.474 -49.674 1.00 28.52 100 TYR A N 1
ATOM 752 C CA . TYR A 1 100 ? -29.070 3.596 -49.568 1.00 24.59 100 TYR A CA 1
ATOM 753 C C . TYR A 1 100 ? -28.189 3.749 -48.375 1.00 29.96 100 TYR A C 1
ATOM 754 O O . TYR A 1 100 ? -27.534 2.702 -48.041 1.00 39.38 100 TYR A O 1
ATOM 763 N N . ALA A 1 101 ? -28.041 4.939 -47.787 1.00 32.78 101 ALA A N 1
ATOM 764 C CA . ALA A 1 101 ? -27.519 5.203 -46.438 1.00 27.33 101 ALA A CA 1
ATOM 765 C C . ALA A 1 101 ? -28.289 4.432 -45.388 1.00 25.53 101 ALA A C 1
ATOM 766 O O . ALA A 1 101 ? -27.717 3.712 -44.540 1.00 27.95 101 ALA A O 1
ATOM 768 N N . GLU A 1 102 ? -29.612 4.324 -45.543 1.00 24.48 102 GLU A N 1
ATOM 769 C CA . GLU A 1 102 ? -30.338 3.454 -44.586 1.00 31.03 102 GLU A CA 1
ATOM 770 C C . GLU A 1 102 ? -29.980 1.984 -44.755 1.00 31.95 102 GLU A C 1
ATOM 771 O O . GLU A 1 102 ? -29.995 1.206 -43.812 1.00 31.67 102 GLU A O 1
ATOM 777 N N . ASP A 1 103 ? -29.799 1.521 -46.005 1.00 28.01 103 ASP A N 1
ATOM 778 C CA . ASP A 1 103 ? -29.470 0.111 -46.262 1.00 31.73 103 ASP A CA 1
ATOM 779 C C . ASP A 1 103 ? -28.148 -0.186 -45.593 1.00 34.45 103 ASP A C 1
ATOM 780 O O . ASP A 1 103 ? -27.991 -1.197 -44.918 1.00 38.63 103 ASP A O 1
ATOM 785 N N . TYR A 1 104 ? -27.191 0.705 -45.813 1.00 29.18 104 TYR A N 1
ATOM 786 C CA . TYR A 1 104 ? -25.855 0.563 -45.263 1.00 31.82 104 TYR A CA 1
ATOM 787 C C . TYR A 1 104 ? -25.794 0.644 -43.746 1.00 32.59 104 TYR A C 1
ATOM 788 O O . TYR A 1 104 ? -24.996 -0.050 -43.112 1.00 36.50 104 TYR A O 1
ATOM 797 N N . LEU A 1 105 ? -26.625 1.503 -43.165 1.00 32.65 105 LEU A N 1
ATOM 798 C CA . LEU A 1 105 ? -26.647 1.671 -41.718 1.00 29.74 105 LEU A CA 1
ATOM 799 C C . LEU A 1 105 ? -27.533 0.634 -41.032 1.00 29.35 105 LEU A C 1
ATOM 800 O O . LEU A 1 105 ? -27.348 0.336 -39.856 1.00 28.32 105 LEU A O 1
ATOM 805 N N . GLY A 1 106 ? -28.486 0.081 -41.775 1.00 30.07 106 GLY A N 1
ATOM 806 C CA . GLY A 1 106 ? -29.383 -0.907 -41.206 1.00 35.03 106 GLY A CA 1
ATOM 807 C C . GLY A 1 106 ? -30.345 -0.256 -40.228 1.00 38.27 106 GLY A C 1
ATOM 808 O O . GLY A 1 106 ? -30.860 -0.910 -39.318 1.00 37.14 106 GLY A O 1
ATOM 809 N N . GLU A 1 107 ? -30.582 1.039 -40.427 1.00 35.16 107 GLU A N 1
ATOM 810 C CA . GLU A 1 107 ? -31.473 1.819 -39.574 1.00 36.77 107 GLU A CA 1
ATOM 811 C C . GLU A 1 107 ? -31.906 3.073 -40.331 1.00 38.72 107 GLU A C 1
ATOM 812 O O . GLU A 1 107 ? -31.287 3.441 -41.330 1.00 37.34 107 GLU A O 1
ATOM 818 N N . PRO A 1 108 ? -32.964 3.755 -39.855 1.00 36.52 108 PRO A N 1
ATOM 819 C CA . PRO A 1 108 ? -33.453 4.973 -40.514 1.00 35.30 108 PRO A CA 1
ATOM 820 C C . PRO A 1 108 ? -32.494 6.152 -40.356 1.00 36.78 108 PRO A C 1
ATOM 821 O O . PRO A 1 108 ? -31.861 6.304 -39.312 1.00 35.71 108 PRO A O 1
ATOM 825 N N . VAL A 1 109 ? -32.366 6.971 -41.396 1.00 31.67 109 VAL A N 1
ATOM 826 C CA . VAL A 1 109 ? -31.535 8.166 -41.290 1.00 32.99 109 VAL A CA 1
ATOM 827 C C . VAL A 1 109 ? -32.549 9.265 -41.575 1.00 30.82 109 VAL A C 1
ATOM 828 O O . VAL A 1 109 ? -33.261 9.244 -42.588 1.00 28.87 109 VAL A O 1
ATOM 832 N N . THR A 1 110 ? -32.634 10.219 -40.663 1.00 30.01 110 THR A N 1
ATOM 833 C CA . THR A 1 110 ? -33.633 11.253 -40.795 1.00 33.75 110 THR A CA 1
ATOM 834 C C . THR A 1 110 ? -33.072 12.655 -40.651 1.00 29.43 110 THR A C 1
ATOM 835 O O . THR A 1 110 ? -33.820 13.630 -40.643 1.00 32.97 110 THR A O 1
ATOM 839 N N . ARG A 1 111 ? -31.753 12.749 -40.550 1.00 28.42 111 ARG A N 1
ATOM 840 C CA . ARG A 1 111 ? -31.083 14.032 -40.391 1.00 23.81 111 ARG A CA 1
ATOM 841 C C . ARG A 1 111 ? -29.879 14.101 -41.317 1.00 25.23 111 ARG A C 1
ATOM 842 O O . ARG A 1 111 ? -29.232 13.084 -41.596 1.00 25.53 111 ARG A O 1
ATOM 850 N N . ALA A 1 112 ? -29.578 15.303 -41.795 1.00 23.07 112 ALA A N 1
ATOM 851 C CA . ALA A 1 112 ? -28.443 15.489 -42.684 1.00 24.01 112 ALA A CA 1
ATOM 852 C C . ALA A 1 112 ? -27.882 16.904 -42.661 1.00 24.22 112 ALA A C 1
ATOM 853 O O . ALA A 1 112 ? -28.526 17.851 -42.204 1.00 23.86 112 ALA A O 1
ATOM 855 N N . VAL A 1 113 ? -26.654 17.014 -43.150 1.00 24.67 113 VAL A N 1
ATOM 856 C CA . VAL A 1 113 ? -25.967 18.288 -43.306 1.00 26.37 113 VAL A CA 1
ATOM 857 C C . VAL A 1 113 ? -25.784 18.326 -44.818 1.00 22.18 113 VAL A C 1
ATOM 858 O O . VAL A 1 113 ? -25.151 17.439 -45.381 1.00 21.78 113 VAL A O 1
ATOM 862 N N . ILE A 1 114 ? -26.371 19.319 -45.475 1.00 23.37 114 ILE A N 1
ATOM 863 C CA . ILE A 1 114 ? -26.252 19.429 -46.917 1.00 18.36 114 ILE A CA 1
ATOM 864 C C . ILE A 1 114 ? -25.269 20.516 -47.276 1.00 25.26 114 ILE A C 1
ATOM 865 O O . ILE A 1 114 ? -25.205 21.568 -46.646 1.00 25.37 114 ILE A O 1
ATOM 870 N N . THR A 1 115 ? -24.517 20.241 -48.322 1.00 26.13 115 THR A N 1
ATOM 871 C CA . THR A 1 115 ? -23.472 21.111 -48.804 1.00 23.26 115 THR A CA 1
ATOM 872 C C . THR A 1 115 ? -23.929 21.929 -50.023 1.00 24.74 115 THR A C 1
ATOM 873 O O . THR A 1 115 ? -24.748 21.462 -50.812 1.00 25.93 115 THR A O 1
ATOM 877 N N . VAL A 1 116 ? -23.420 23.157 -50.154 1.00 23.58 116 VAL A N 1
ATOM 878 C CA . VAL A 1 116 ? -23.757 24.050 -51.279 1.00 16.31 116 VAL A CA 1
ATOM 879 C C . VAL A 1 116 ? -22.553 24.920 -51.648 1.00 16.73 116 VAL A C 1
ATOM 880 O O . VAL A 1 116 ? -21.614 25.060 -50.864 1.00 19.58 116 VAL A O 1
ATOM 884 N N . PRO A 1 117 ? -22.564 25.517 -52.852 1.00 14.35 117 PRO A N 1
ATOM 885 C CA . PRO A 1 117 ? -21.452 26.371 -53.274 1.00 14.06 117 PRO A CA 1
ATOM 886 C C . PRO A 1 117 ? -21.375 27.598 -52.364 1.00 21.94 117 PRO A C 1
ATOM 887 O O . PRO A 1 117 ? -22.400 28.115 -51.928 1.00 17.61 117 PRO A O 1
ATOM 891 N N . ALA A 1 118 ? -20.160 28.066 -52.089 1.00 25.71 118 ALA A N 1
ATOM 892 C CA . ALA A 1 118 ? -19.971 29.221 -51.216 1.00 28.37 118 ALA A CA 1
ATOM 893 C C . ALA A 1 118 ? -20.714 30.472 -51.712 1.00 24.34 118 ALA A C 1
ATOM 894 O O . ALA A 1 118 ? -21.033 31.363 -50.926 1.00 30.12 118 ALA A O 1
ATOM 896 N N . TYR A 1 119 ? -21.013 30.528 -53.004 1.00 19.46 119 TYR A N 1
ATOM 897 C CA . TYR A 1 119 ? -21.704 31.683 -53.567 1.00 23.11 119 TYR A CA 1
ATOM 898 C C . TYR A 1 119 ? -23.222 31.557 -53.670 1.00 23.25 119 TYR A C 1
ATOM 899 O O . TYR A 1 119 ? -23.858 32.384 -54.313 1.00 28.34 119 TYR A O 1
ATOM 908 N N . PHE A 1 120 ? -23.809 30.533 -53.067 1.00 21.35 120 PHE A N 1
ATOM 909 C CA . PHE A 1 120 ? -25.257 30.391 -53.140 1.00 26.76 120 PHE A CA 1
ATOM 910 C C . PHE A 1 120 ? -25.946 31.512 -52.362 1.00 26.17 120 PHE A C 1
ATOM 911 O O . PHE A 1 120 ? -25.526 31.851 -51.255 1.00 28.98 120 PHE A O 1
ATOM 919 N N . ASN A 1 121 ? -26.992 32.091 -52.946 1.00 23.67 121 ASN A N 1
ATOM 920 C CA . ASN A 1 121 ? -27.738 33.144 -52.272 1.00 25.81 121 ASN A CA 1
ATOM 921 C C . ASN A 1 121 ? -28.814 32.518 -51.369 1.00 31.05 121 ASN A C 1
ATOM 922 O O . ASN A 1 121 ? -28.866 31.290 -51.213 1.00 25.21 121 ASN A O 1
ATOM 927 N N . ASP A 1 122 ? -29.672 33.350 -50.783 1.00 30.04 122 ASP A N 1
ATOM 928 C CA . ASP A 1 122 ? -30.696 32.840 -49.877 1.00 30.34 122 ASP A CA 1
ATOM 929 C C . ASP A 1 122 ? -31.674 31.912 -50.564 1.00 29.99 122 ASP A C 1
ATOM 930 O O . ASP A 1 122 ? -31.991 30.849 -50.035 1.00 29.75 122 ASP A O 1
ATOM 935 N N . ALA A 1 123 ? -32.219 32.333 -51.676 1.00 18.86 123 ALA A N 1
ATOM 936 C CA . ALA A 1 123 ? -32.999 31.529 -52.617 1.00 26.04 123 ALA A CA 1
ATOM 937 C C . ALA A 1 123 ? -32.464 30.149 -52.944 1.00 29.29 123 ALA A C 1
ATOM 938 O O . ALA A 1 123 ? -33.277 29.199 -52.745 1.00 30.90 123 ALA A O 1
ATOM 940 N N . GLN A 1 124 ? -31.221 30.014 -53.285 1.00 28.35 124 GLN A N 1
ATOM 941 C CA . GLN A 1 124 ? -30.428 28.871 -53.620 1.00 26.19 124 GLN A CA 1
ATOM 942 C C . GLN A 1 124 ? -30.275 27.922 -52.456 1.00 28.19 124 GLN A C 1
ATOM 943 O O . GLN A 1 124 ? -30.452 26.714 -52.572 1.00 25.58 124 GLN A O 1
ATOM 949 N N . ARG A 1 125 ? -29.951 28.524 -51.304 1.00 24.01 125 ARG A N 1
ATOM 950 C CA . ARG A 1 125 ? -29.817 27.706 -50.085 1.00 28.84 125 ARG A CA 1
ATOM 951 C C . ARG A 1 125 ? -31.187 27.085 -49.760 1.00 30.92 125 ARG A C 1
ATOM 952 O O . ARG A 1 125 ? -31.249 25.964 -49.259 1.00 40.04 125 ARG A O 1
ATOM 960 N N . GLN A 1 126 ? -32.156 28.026 -49.588 1.00 26.34 126 GLN A N 1
ATOM 961 C CA . GLN A 1 126 ? -33.493 27.632 -49.174 1.00 26.15 126 GLN A CA 1
ATOM 962 C C . GLN A 1 126 ? -34.041 26.537 -50.064 1.00 26.89 126 GLN A C 1
ATOM 963 O O . GLN A 1 126 ? -34.718 25.629 -49.592 1.00 20.74 126 GLN A O 1
ATOM 969 N N . ALA A 1 127 ? -33.730 26.622 -51.353 1.00 23.41 127 ALA A N 1
ATOM 970 C CA . ALA A 1 127 ? -34.209 25.641 -52.306 1.00 18.51 127 ALA A CA 1
ATOM 971 C C . ALA A 1 127 ? -33.636 24.271 -52.000 1.00 22.43 127 ALA A C 1
ATOM 972 O O . ALA A 1 127 ? -34.295 23.269 -52.243 1.00 21.87 127 ALA A O 1
ATOM 974 N N . THR A 1 128 ? -32.420 24.220 -51.454 1.00 25.40 128 THR A N 1
ATOM 975 C CA . THR A 1 128 ? -31.828 22.926 -51.130 1.00 26.90 128 THR A CA 1
ATOM 976 C C . THR A 1 128 ? -32.187 22.475 -49.710 1.00 28.60 128 THR A C 1
ATOM 977 O O . THR A 1 128 ? -32.098 21.290 -49.399 1.00 22.66 128 THR A O 1
ATOM 981 N N . LYS A 1 129 ? -32.604 23.413 -48.858 1.00 29.10 129 LYS A N 1
ATOM 982 C CA . LYS A 1 129 ? -33.065 23.073 -47.503 1.00 27.53 129 LYS A CA 1
ATOM 983 C C . LYS A 1 129 ? -34.441 22.412 -47.718 1.00 27.23 129 LYS A C 1
ATOM 984 O O . LYS A 1 129 ? -34.788 21.425 -47.069 1.00 29.69 129 LYS A O 1
ATOM 990 N N . ASP A 1 130 ? -35.210 22.988 -48.644 1.00 29.12 130 ASP A N 1
ATOM 991 C CA . ASP A 1 130 ? -36.548 22.514 -48.999 1.00 31.85 130 ASP A CA 1
ATOM 992 C C . ASP A 1 130 ? -36.491 21.150 -49.677 1.00 35.18 130 ASP A C 1
ATOM 993 O O . ASP A 1 130 ? -37.394 20.330 -49.504 1.00 32.12 130 ASP A O 1
ATOM 998 N N . ALA A 1 131 ? -35.445 20.929 -50.474 1.00 29.48 131 ALA A N 1
ATOM 999 C CA . ALA A 1 131 ? -35.270 19.660 -51.170 1.00 26.18 131 ALA A CA 1
ATOM 1000 C C . ALA A 1 131 ? -35.031 18.569 -50.137 1.00 27.19 131 ALA A C 1
ATOM 1001 O O . ALA A 1 131 ? -35.516 17.449 -50.285 1.00 29.12 131 ALA A O 1
ATOM 1003 N N . GLY A 1 132 ? -34.282 18.912 -49.091 1.00 27.38 132 GLY A N 1
ATOM 1004 C CA . GLY A 1 132 ? -33.988 17.960 -48.037 1.00 25.63 132 GLY A CA 1
ATOM 1005 C C . GLY A 1 132 ? -35.261 17.571 -47.317 1.00 31.50 132 GLY A C 1
ATOM 1006 O O . GLY A 1 132 ? -35.488 16.393 -47.027 1.00 29.89 132 GLY A O 1
ATOM 1007 N N . ARG A 1 133 ? -36.103 18.564 -47.037 1.00 30.70 133 ARG A N 1
ATOM 1008 C CA . ARG A 1 133 ? -37.357 18.302 -46.349 1.00 34.14 133 ARG A CA 1
ATOM 1009 C C . ARG A 1 133 ? -38.328 17.473 -47.179 1.00 31.78 133 ARG A C 1
ATOM 1010 O O . ARG A 1 133 ? -39.004 16.594 -46.641 1.00 31.12 133 ARG A O 1
ATOM 1018 N N . ILE A 1 134 ? -38.409 17.746 -48.481 1.00 30.88 134 ILE A N 1
ATOM 1019 C CA . ILE A 1 134 ? -39.305 16.973 -49.335 1.00 28.92 134 ILE A CA 1
ATOM 1020 C C . ILE A 1 134 ? -38.880 15.509 -49.241 1.00 32.67 134 ILE A C 1
ATOM 1021 O O . ILE A 1 134 ? -39.723 14.621 -49.138 1.00 35.26 134 ILE A O 1
ATOM 1026 N N . ALA A 1 135 ? -37.568 15.275 -49.246 1.00 29.52 135 ALA A N 1
ATOM 1027 C CA . ALA A 1 135 ? -37.006 13.929 -49.170 1.00 26.54 135 ALA A CA 1
ATOM 1028 C C . ALA A 1 135 ? -37.134 13.277 -47.793 1.00 26.42 135 ALA A C 1
ATOM 1029 O O . ALA A 1 135 ? -36.756 12.121 -47.624 1.00 31.73 135 ALA A O 1
ATOM 1031 N N . GLY A 1 136 ? -37.654 14.018 -46.817 1.00 28.79 136 GLY A N 1
ATOM 1032 C CA . GLY A 1 136 ? -37.832 13.481 -45.475 1.00 24.36 136 GLY A CA 1
ATOM 1033 C C . GLY A 1 136 ? -36.647 13.643 -44.538 1.00 30.42 136 GLY A C 1
ATOM 1034 O O . GLY A 1 136 ? -36.497 12.885 -43.576 1.00 29.55 136 GLY A O 1
ATOM 1035 N N . LEU A 1 137 ? -35.803 14.631 -44.808 1.00 27.43 137 LEU A N 1
ATOM 1036 C CA . LEU A 1 137 ? -34.636 14.857 -43.974 1.00 27.79 137 LEU A CA 1
ATOM 1037 C C . LEU A 1 137 ? -34.708 16.161 -43.207 1.00 30.01 137 LEU A C 1
ATOM 1038 O O . LEU A 1 137 ? -35.163 17.183 -43.715 1.00 34.49 137 LEU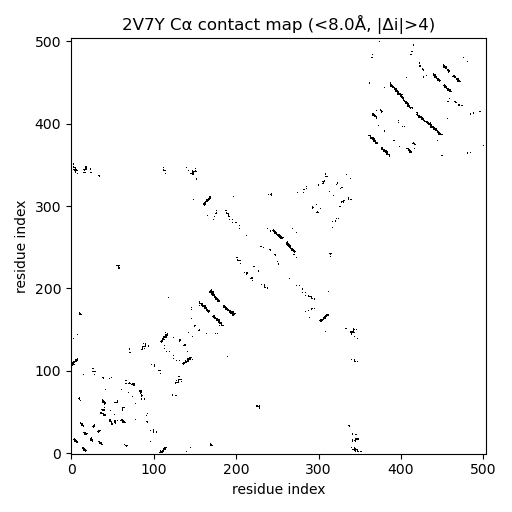 A O 1
ATOM 1043 N N . GLU A 1 138 ? -34.253 16.118 -41.968 1.00 29.61 138 GLU A N 1
ATOM 1044 C CA . GLU A 1 138 ? -34.196 17.313 -41.161 1.00 32.85 138 GLU A CA 1
ATOM 1045 C C . GLU A 1 138 ? -32.810 17.871 -41.523 1.00 36.64 138 GLU A C 1
ATOM 1046 O O . GLU A 1 138 ? -31.789 17.258 -41.207 1.00 32.43 138 GLU A O 1
ATOM 1052 N N . VAL A 1 139 ? -32.767 18.996 -42.228 1.00 27.89 139 VAL A N 1
ATOM 1053 C CA . VAL A 1 139 ? -31.483 19.578 -42.592 1.00 27.70 139 VAL A CA 1
ATOM 1054 C C . VAL A 1 139 ? -30.929 20.347 -41.403 1.00 31.66 139 VAL A C 1
ATOM 1055 O O . VAL A 1 139 ? -31.304 21.494 -41.161 1.00 31.51 139 VAL A O 1
ATOM 1059 N N . GLU A 1 140 ? -30.032 19.696 -40.668 1.00 29.48 140 GLU A N 1
ATOM 1060 C CA . GLU A 1 140 ? -29.415 20.264 -39.480 1.00 27.33 140 GLU A CA 1
ATOM 1061 C C . GLU A 1 140 ? -28.512 21.447 -39.779 1.00 33.42 140 GLU A C 1
ATOM 1062 O O . GLU A 1 140 ? -28.336 22.322 -38.929 1.00 36.67 140 GLU A O 1
ATOM 1068 N N . ARG A 1 141 ? -27.949 21.488 -40.984 1.00 30.94 141 ARG A N 1
ATOM 1069 C CA . ARG A 1 141 ? -27.018 22.554 -41.320 1.00 27.60 141 ARG A CA 1
ATOM 1070 C C . ARG A 1 141 ? -26.712 22.594 -42.821 1.00 34.23 141 ARG A C 1
ATOM 1071 O O . ARG A 1 141 ? -26.621 21.549 -43.475 1.00 36.46 141 ARG A O 1
ATOM 1079 N N . ILE A 1 142 ? -26.574 23.804 -43.361 1.00 31.81 142 ILE A N 1
ATOM 1080 C CA . ILE A 1 142 ? -26.208 23.997 -44.762 1.00 32.97 142 ILE A CA 1
ATOM 1081 C C . ILE A 1 142 ? -24.819 24.622 -44.693 1.00 33.77 142 ILE A C 1
ATOM 1082 O O . ILE A 1 142 ? -24.689 25.775 -44.288 1.00 41.89 142 ILE A O 1
ATOM 1087 N N . ILE A 1 143 ? -23.782 23.871 -45.052 1.00 33.22 143 ILE A N 1
ATOM 1088 C CA . ILE A 1 143 ? -22.427 24.423 -45.041 1.00 28.16 143 ILE A CA 1
ATOM 1089 C C . ILE A 1 143 ? -21.910 24.482 -46.476 1.00 27.28 143 ILE A C 1
ATOM 1090 O O . ILE A 1 143 ? -22.376 23.732 -47.336 1.00 30.07 143 ILE A O 1
ATOM 1095 N N . ASN A 1 144 ? -20.962 25.371 -46.753 1.00 23.59 144 ASN A N 1
ATOM 1096 C CA . ASN A 1 144 ? -20.461 25.454 -48.116 1.00 22.44 144 ASN A CA 1
ATOM 1097 C C . ASN A 1 144 ? -19.343 24.464 -48.417 1.00 18.30 144 ASN A C 1
ATOM 1098 O O . ASN A 1 144 ? -18.572 24.058 -47.543 1.00 24.85 144 ASN A O 1
ATOM 1103 N N . GLU A 1 145 ? -19.291 24.072 -49.679 1.00 19.84 145 GLU A N 1
ATOM 1104 C CA . GLU A 1 145 ? -18.327 23.113 -50.190 1.00 20.18 145 GLU A CA 1
ATOM 1105 C C . GLU A 1 145 ? -16.856 23.395 -49.872 1.00 20.89 145 GLU A C 1
ATOM 1106 O O . GLU A 1 145 ? -16.155 22.511 -49.378 1.00 26.49 145 GLU A O 1
ATOM 1112 N N . PRO A 1 146 ? -16.366 24.618 -50.134 1.00 20.71 146 PRO A N 1
ATOM 1113 C CA . PRO A 1 146 ? -14.958 24.897 -49.830 1.00 26.47 146 PRO A CA 1
ATOM 1114 C C . PRO A 1 146 ? -14.626 24.569 -48.374 1.00 29.71 146 PRO A C 1
ATOM 1115 O O . PRO A 1 146 ? -13.599 23.954 -48.085 1.00 29.86 146 PRO A O 1
ATOM 1119 N N . THR A 1 147 ? -15.513 24.980 -47.470 1.00 27.59 147 THR A N 1
ATOM 1120 C CA . THR A 1 147 ? -15.338 24.761 -46.036 1.00 28.72 147 THR A CA 1
ATOM 1121 C C . THR A 1 147 ? -15.413 23.284 -45.665 1.00 28.06 147 THR A C 1
ATOM 1122 O O . THR A 1 147 ? -14.645 22.815 -44.831 1.00 30.96 147 THR A O 1
ATOM 1126 N N . ALA A 1 148 ? -16.340 22.558 -46.285 1.00 27.99 148 ALA A N 1
ATOM 1127 C CA . ALA A 1 148 ? -16.496 21.129 -46.036 1.00 21.12 148 ALA A CA 1
ATOM 1128 C C . ALA A 1 148 ? -15.199 20.406 -46.411 1.00 20.40 148 ALA A C 1
ATOM 1129 O O . ALA A 1 148 ? -14.752 19.502 -45.715 1.00 25.02 148 ALA A O 1
ATOM 1131 N N . ALA A 1 149 ? -14.595 20.820 -47.516 1.00 17.83 149 ALA A N 1
ATOM 1132 C CA . ALA A 1 149 ? -13.347 20.220 -47.970 1.00 22.83 149 ALA A CA 1
ATOM 1133 C C . ALA A 1 149 ? -12.235 20.483 -46.951 1.00 23.97 149 ALA A C 1
ATOM 1134 O O . ALA A 1 149 ? -11.448 19.594 -46.632 1.00 25.03 149 ALA A O 1
ATOM 1136 N N . ALA A 1 150 ? -12.184 21.708 -46.437 1.00 29.25 150 ALA A N 1
ATOM 1137 C CA . ALA A 1 150 ? -11.178 22.081 -45.454 1.00 31.06 150 ALA A CA 1
ATOM 1138 C C . ALA A 1 150 ? -11.350 21.209 -44.213 1.00 33.36 150 ALA A C 1
ATOM 1139 O O . ALA A 1 150 ? -10.371 20.763 -43.609 1.00 29.10 150 ALA A O 1
ATOM 1141 N N . LEU A 1 151 ? -12.609 20.965 -43.857 1.00 35.41 151 LEU A N 1
ATOM 1142 C CA . LEU A 1 151 ? -12.972 20.146 -42.704 1.00 33.08 151 LEU A CA 1
ATOM 1143 C C . LEU A 1 151 ? -12.460 18.713 -42.862 1.00 37.60 151 LEU A C 1
ATOM 1144 O O . LEU A 1 151 ? -12.000 18.100 -41.897 1.00 33.88 151 LEU A O 1
ATOM 1149 N N . ALA A 1 152 ? -12.545 18.186 -44.084 1.00 38.39 152 ALA A N 1
ATOM 1150 C CA . ALA A 1 152 ? -12.098 16.825 -44.383 1.00 36.15 152 ALA A CA 1
ATOM 1151 C C . ALA A 1 152 ? -10.593 16.653 -44.185 1.00 32.04 152 ALA A C 1
ATOM 1152 O O . ALA A 1 152 ? -10.113 15.544 -43.969 1.00 22.92 152 ALA A O 1
ATOM 1154 N N . TYR A 1 153 ? -9.853 17.752 -44.271 1.00 33.69 153 TYR A N 1
ATOM 1155 C CA . TYR A 1 153 ? -8.405 17.714 -44.076 1.00 38.43 153 TYR A CA 1
ATOM 1156 C C . TYR A 1 153 ? -8.071 18.073 -42.634 1.00 39.48 153 TYR A C 1
ATOM 1157 O O . TYR A 1 153 ? -6.905 18.104 -42.248 1.00 40.71 153 TYR A O 1
ATOM 1166 N N . GLY A 1 154 ? -9.107 18.345 -41.844 1.00 43.27 154 GLY A N 1
ATOM 1167 C CA . GLY A 1 154 ? -8.913 18.699 -40.449 1.00 43.72 154 GLY A CA 1
ATOM 1168 C C . GLY A 1 154 ? -8.113 19.973 -40.284 1.00 45.48 154 GLY A C 1
ATOM 1169 O O . GLY A 1 154 ? -7.335 20.105 -39.342 1.00 46.37 154 GLY A O 1
ATOM 1170 N N . LEU A 1 155 ? -8.297 20.912 -41.205 1.00 42.30 155 LEU A N 1
ATOM 1171 C CA . LEU A 1 155 ? -7.586 22.181 -41.160 1.00 45.89 155 LEU A CA 1
ATOM 1172 C C . LEU A 1 155 ? -8.039 23.086 -40.013 1.00 48.57 155 LEU A C 1
ATOM 1173 O O . LEU A 1 155 ? -7.257 23.895 -39.511 1.00 50.74 155 LEU A O 1
ATOM 1178 N N . ASP A 1 156 ? -9.298 22.948 -39.601 1.00 47.24 156 ASP A N 1
ATOM 1179 C CA . ASP A 1 156 ? -9.855 23.760 -38.516 1.00 52.49 156 ASP A CA 1
ATOM 1180 C C . ASP A 1 156 ? -9.254 23.404 -37.153 1.00 53.31 156 ASP A C 1
ATOM 1181 O O . ASP A 1 156 ? -9.579 24.021 -36.139 1.00 52.22 156 ASP A O 1
ATOM 1186 N N . LYS A 1 157 ? -8.382 22.403 -37.144 1.00 56.55 157 LYS A N 1
ATOM 1187 C CA . LYS A 1 157 ? -7.726 21.930 -35.928 1.00 59.11 157 LYS A CA 1
ATOM 1188 C C . LYS A 1 157 ? -6.297 22.478 -35.867 1.00 61.96 157 LYS A C 1
ATOM 1189 O O . LYS A 1 157 ? -5.520 22.140 -34.967 1.00 61.51 157 LYS A O 1
ATOM 1195 N N . GLU A 1 158 ? -5.962 23.335 -36.828 1.00 60.14 158 GLU A N 1
ATOM 1196 C CA . GLU A 1 158 ? -4.627 23.905 -36.922 1.00 55.98 158 GLU A CA 1
ATOM 1197 C C . GLU A 1 158 ? -4.515 25.398 -36.658 1.00 56.75 158 GLU A C 1
ATOM 1198 O O . GLU A 1 158 ? -5.475 26.060 -36.251 1.00 59.28 158 GLU A O 1
ATOM 1204 N N . GLU A 1 159 ? -3.313 25.904 -36.927 1.00 56.49 159 GLU A N 1
ATOM 1205 C CA . GLU A 1 159 ? -2.949 27.303 -36.758 1.00 56.47 159 GLU A CA 1
ATOM 1206 C C . GLU A 1 159 ? -3.633 28.173 -37.809 1.00 53.40 159 GLU A C 1
ATOM 1207 O O . GLU A 1 159 ? -3.990 27.694 -38.886 1.00 50.48 159 GLU A O 1
ATOM 1213 N N . ASP A 1 160 ? -3.805 29.454 -37.496 1.00 50.44 160 ASP A N 1
ATOM 1214 C CA . ASP A 1 160 ? -4.421 30.376 -38.436 1.00 49.38 160 ASP A CA 1
ATOM 1215 C C . ASP A 1 160 ? -3.644 30.284 -39.744 1.00 49.81 160 ASP A C 1
ATOM 1216 O O . ASP A 1 160 ? -2.423 30.127 -39.738 1.00 48.52 160 ASP A O 1
ATOM 1221 N N . GLN A 1 161 ? -4.349 30.378 -40.865 1.00 44.19 161 GLN A N 1
ATOM 1222 C CA . GLN A 1 161 ? -3.694 30.259 -42.154 1.00 41.76 161 GLN A CA 1
ATOM 1223 C C . GLN A 1 161 ? -4.633 30.599 -43.304 1.00 40.83 161 GLN A C 1
ATOM 1224 O O . GLN A 1 161 ? -5.847 30.706 -43.119 1.00 41.99 161 GLN A O 1
ATOM 1230 N N . THR A 1 162 ? -4.062 30.772 -44.493 1.00 36.49 162 THR A N 1
ATOM 1231 C CA . THR A 1 162 ? -4.855 31.078 -45.673 1.00 41.91 162 THR A CA 1
ATOM 1232 C C . THR A 1 162 ? -4.840 29.865 -46.587 1.00 39.49 162 THR A C 1
ATOM 1233 O O . THR A 1 162 ? -3.789 29.295 -46.861 1.00 43.53 162 THR A O 1
ATOM 1237 N N . ILE A 1 163 ? -6.017 29.482 -47.059 1.00 39.74 163 ILE A N 1
ATOM 1238 C CA . ILE A 1 163 ? -6.170 28.305 -47.900 1.00 36.13 163 ILE A CA 1
ATOM 1239 C C . ILE A 1 163 ? -6.831 28.623 -49.236 1.00 33.46 163 ILE A C 1
ATOM 1240 O O . ILE A 1 163 ? -7.725 29.464 -49.313 1.00 36.24 163 ILE A O 1
ATOM 1245 N N . LEU A 1 164 ? -6.381 27.955 -50.291 1.00 27.09 164 LEU A N 1
ATOM 1246 C CA . LEU A 1 164 ? -6.952 28.162 -51.614 1.00 31.36 164 LEU A CA 1
ATOM 1247 C C . LEU A 1 164 ? -7.526 26.825 -52.073 1.00 32.43 164 LEU A C 1
ATOM 1248 O O . LEU A 1 164 ? -6.781 25.860 -52.256 1.00 31.89 164 LEU A O 1
ATOM 1253 N N . VAL A 1 165 ? -8.841 26.744 -52.243 1.00 34.44 165 VAL A N 1
ATOM 1254 C CA . VAL A 1 165 ? -9.405 25.491 -52.717 1.00 30.42 165 VAL A CA 1
ATOM 1255 C C . VAL A 1 165 ? -9.769 25.660 -54.189 1.00 27.03 165 VAL A C 1
ATOM 1256 O O . VAL A 1 165 ? -10.462 26.594 -54.588 1.00 30.53 165 VAL A O 1
ATOM 1260 N N . TYR A 1 166 ? -9.210 24.755 -54.981 1.00 24.51 166 TYR A N 1
ATOM 1261 C CA . TYR A 1 166 ? -9.348 24.694 -56.424 1.00 21.47 166 TYR A CA 1
ATOM 1262 C C . TYR A 1 166 ? -10.306 23.530 -56.694 1.00 25.34 166 TYR A C 1
ATOM 1263 O O . TYR A 1 166 ? -9.944 22.364 -56.533 1.00 20.31 166 TYR A O 1
ATOM 1272 N N . ASP A 1 167 ? -11.528 23.872 -57.100 1.00 24.97 167 ASP A N 1
ATOM 1273 C CA . ASP A 1 167 ? -12.598 22.906 -57.320 1.00 23.66 167 ASP A CA 1
ATOM 1274 C C . ASP A 1 167 ? -13.052 22.788 -58.768 1.00 26.09 167 ASP A C 1
ATOM 1275 O O . ASP A 1 167 ? -13.775 23.649 -59.276 1.00 27.02 167 ASP A O 1
ATOM 1280 N N . LEU A 1 168 ? -12.653 21.703 -59.419 1.00 21.48 168 LEU A N 1
ATOM 1281 C CA . LEU A 1 168 ? -13.029 21.460 -60.802 1.00 22.59 168 LEU A CA 1
ATOM 1282 C C . LEU A 1 168 ? -13.873 20.180 -60.874 1.00 23.21 168 LEU A C 1
ATOM 1283 O O . LEU A 1 168 ? -13.344 19.069 -60.790 1.00 25.54 168 LEU A O 1
ATOM 1288 N N . GLY A 1 169 ? -15.184 20.346 -61.034 1.00 23.49 169 GLY A N 1
ATOM 1289 C CA . GLY A 1 169 ? -16.067 19.196 -61.086 1.00 16.50 169 GLY A CA 1
ATOM 1290 C C . GLY A 1 169 ? -16.409 18.732 -62.487 1.00 23.10 169 GLY A C 1
ATOM 1291 O O . GLY A 1 169 ? -15.572 18.806 -63.402 1.00 24.94 169 GLY A O 1
ATOM 1292 N N . GLY A 1 170 ? -17.639 18.243 -62.650 1.00 18.25 170 GLY A N 1
ATOM 1293 C CA . GLY A 1 170 ? -18.098 17.759 -63.937 1.00 12.59 170 GLY A CA 1
ATOM 1294 C C . GLY A 1 170 ? -18.626 18.871 -64.808 1.00 17.22 170 GLY A C 1
ATOM 1295 O O . GLY A 1 170 ? -18.538 18.798 -66.035 1.00 23.72 170 GLY A O 1
ATOM 1296 N N . GLY A 1 171 ? -19.175 19.907 -64.177 1.00 20.45 171 GLY A N 1
ATOM 1297 C CA . GLY A 1 171 ? -19.702 21.035 -64.926 1.00 21.61 171 GLY A CA 1
ATOM 1298 C C . GLY A 1 171 ? -19.233 22.429 -64.517 1.00 24.29 171 GLY A C 1
ATOM 1299 O O . GLY A 1 171 ? -19.341 23.362 -65.313 1.00 23.91 171 GLY A O 1
ATOM 1300 N N . THR A 1 172 ? -18.694 22.585 -63.307 1.00 20.79 172 THR A N 1
ATOM 1301 C CA . THR A 1 172 ? -18.270 23.909 -62.853 1.00 19.40 172 THR A CA 1
ATOM 1302 C C . THR A 1 172 ? -16.880 23.989 -62.241 1.00 25.29 172 THR A C 1
ATOM 1303 O O . THR A 1 172 ? -16.325 22.999 -61.750 1.00 28.68 172 THR A O 1
ATOM 1307 N N . PHE A 1 173 ? -16.343 25.204 -62.256 1.00 25.03 173 PHE A N 1
ATOM 1308 C CA . PHE A 1 173 ? -15.031 25.493 -61.704 1.00 25.61 173 PHE A CA 1
ATOM 1309 C C . PHE A 1 173 ? -15.143 26.595 -60.653 1.00 22.17 173 PHE A C 1
ATOM 1310 O O . PHE A 1 173 ? -15.609 27.696 -60.940 1.00 22.72 173 PHE A O 1
ATOM 1318 N N . ASP A 1 174 ? -14.700 26.297 -59.440 1.00 21.84 174 ASP A N 1
ATOM 1319 C CA . ASP A 1 174 ? -14.758 27.262 -58.350 1.00 24.47 174 ASP A CA 1
ATOM 1320 C C . ASP A 1 174 ? -13.425 27.356 -57.627 1.00 27.67 174 ASP A C 1
ATOM 1321 O O . ASP A 1 174 ? -12.749 26.342 -57.418 1.00 27.51 174 ASP A O 1
ATOM 1326 N N . VAL A 1 175 ? -13.041 28.570 -57.251 1.00 26.51 175 VAL A N 1
ATOM 1327 C CA . VAL A 1 175 ? -11.831 28.746 -56.465 1.00 31.81 175 VAL A CA 1
ATOM 1328 C C . VAL A 1 175 ? -12.263 29.634 -55.300 1.00 31.51 175 VAL A C 1
ATOM 1329 O O . VAL A 1 175 ? -12.934 30.649 -55.496 1.00 30.10 175 VAL A O 1
ATOM 1333 N N . SER A 1 176 ? -11.901 29.233 -54.089 1.00 24.24 176 SER A N 1
ATOM 1334 C CA . SER A 1 176 ? -12.257 29.991 -52.903 1.00 25.74 176 SER A CA 1
ATOM 1335 C C . SER A 1 176 ? -11.048 30.161 -52.012 1.00 27.13 176 SER A C 1
ATOM 1336 O O . SER A 1 176 ? -10.253 29.236 -51.843 1.00 36.39 176 SER A O 1
ATOM 1339 N N . ILE A 1 177 ? -10.896 31.346 -51.439 1.00 29.32 177 ILE A N 1
ATOM 1340 C CA . ILE A 1 177 ? -9.785 31.562 -50.532 1.00 30.83 177 ILE A CA 1
ATOM 1341 C C . ILE A 1 177 ? -10.371 31.600 -49.126 1.00 31.42 177 ILE A C 1
ATOM 1342 O O . ILE A 1 177 ? -11.166 32.473 -48.794 1.00 30.13 177 ILE A O 1
ATOM 1347 N N . LEU A 1 178 ? -9.994 30.619 -48.315 1.00 31.90 178 LEU A N 1
ATOM 1348 C CA . LEU A 1 178 ? -10.461 30.521 -46.939 1.00 36.27 178 LEU A CA 1
ATOM 1349 C C . LEU A 1 178 ? -9.363 30.944 -45.965 1.00 41.01 178 LEU A C 1
ATOM 1350 O O . LEU A 1 178 ? -8.211 30.528 -46.095 1.00 43.52 178 LEU A O 1
ATOM 1355 N N . GLU A 1 179 ? -9.712 31.782 -44.998 1.00 42.14 179 GLU A N 1
ATOM 1356 C CA . GLU A 1 179 ? -8.739 32.193 -43.995 1.00 49.15 179 GLU A CA 1
ATOM 1357 C C . GLU A 1 179 ? -9.181 31.629 -42.655 1.00 45.21 179 GLU A C 1
ATOM 1358 O O . GLU A 1 179 ? -10.242 31.974 -42.142 1.00 46.30 179 GLU A O 1
ATOM 1364 N N . LEU A 1 180 ? -8.371 30.730 -42.112 1.00 37.79 180 LEU A N 1
ATOM 1365 C CA . LEU A 1 180 ? -8.683 30.107 -40.839 1.00 43.70 180 LEU A CA 1
ATOM 1366 C C . LEU A 1 180 ? -8.246 30.985 -39.680 1.00 47.77 180 LEU A C 1
ATOM 1367 O O . LEU A 1 180 ? -7.060 31.270 -39.511 1.00 46.42 180 LEU A O 1
ATOM 1372 N N . GLY A 1 181 ? -9.215 31.406 -38.878 1.00 50.08 181 GLY A N 1
ATOM 1373 C CA . GLY A 1 181 ? -8.908 32.248 -37.744 1.00 52.43 181 GLY A CA 1
ATOM 1374 C C . GLY A 1 181 ? -9.428 31.659 -36.455 1.00 54.73 181 GLY A C 1
ATOM 1375 O O . GLY A 1 181 ? -10.632 31.668 -36.196 1.00 58.66 181 GLY A O 1
ATOM 1376 N N . ASP A 1 182 ? -8.521 31.130 -35.646 1.00 54.22 182 ASP A N 1
ATOM 1377 C CA . ASP A 1 182 ? -8.903 30.549 -34.373 1.00 59.56 182 ASP A CA 1
ATOM 1378 C C . ASP A 1 182 ? -9.976 29.468 -34.553 1.00 60.11 182 ASP A C 1
ATOM 1379 O O . ASP A 1 182 ? -11.059 29.549 -33.970 1.00 60.76 182 ASP A O 1
ATOM 1384 N N . GLY A 1 183 ? -9.675 28.467 -35.376 1.00 58.81 183 GLY A N 1
ATOM 1385 C CA . GLY A 1 183 ? -10.612 27.377 -35.602 1.00 56.94 183 GLY A CA 1
ATOM 1386 C C . GLY A 1 183 ? -11.878 27.684 -36.388 1.00 55.61 183 GLY A C 1
ATOM 1387 O O . GLY A 1 183 ? -12.763 26.832 -36.489 1.00 54.62 183 GLY A O 1
ATOM 1388 N N . VAL A 1 184 ? -11.982 28.887 -36.943 1.00 52.51 184 VAL A N 1
ATOM 1389 C CA . VAL A 1 184 ? -13.164 29.256 -37.716 1.00 47.39 184 VAL A CA 1
ATOM 1390 C C . VAL A 1 184 ? -12.768 29.764 -39.095 1.00 47.32 184 VAL A C 1
ATOM 1391 O O . VAL A 1 184 ? -11.878 30.609 -39.231 1.00 47.25 184 VAL A O 1
ATOM 1395 N N . PHE A 1 185 ? -13.442 29.247 -40.116 1.00 42.79 185 PHE A N 1
ATOM 1396 C CA . PHE A 1 185 ? -13.159 29.633 -41.486 1.00 42.32 185 PHE A CA 1
ATOM 1397 C C . PHE A 1 185 ? -13.983 30.809 -41.971 1.00 45.82 185 PHE A C 1
ATOM 1398 O O . PHE A 1 185 ? -15.133 30.993 -41.572 1.00 52.34 185 PHE A O 1
ATOM 1406 N N . GLU A 1 186 ? -13.379 31.596 -42.849 1.00 45.52 186 GLU A N 1
ATOM 1407 C CA . GLU A 1 186 ? -14.040 32.746 -43.430 1.00 47.16 186 GLU A CA 1
ATOM 1408 C C . GLU A 1 186 ? -13.689 32.775 -44.911 1.00 45.98 186 GLU A C 1
ATOM 1409 O O . GLU A 1 186 ? -12.529 32.607 -45.293 1.00 50.05 186 GLU A O 1
ATOM 1415 N N . VAL A 1 187 ? -14.702 32.954 -45.748 1.00 39.68 187 VAL A N 1
ATOM 1416 C CA . VAL A 1 187 ? -14.487 32.998 -47.179 1.00 33.82 187 VAL A CA 1
ATOM 1417 C C . VAL A 1 187 ? -14.095 34.413 -47.565 1.00 37.67 187 VAL A C 1
ATOM 1418 O O . VAL A 1 187 ? -14.909 35.328 -47.483 1.00 39.15 187 VAL A O 1
ATOM 1422 N N . LYS A 1 188 ? -12.840 34.586 -47.972 1.00 37.20 188 LYS A N 1
ATOM 1423 C CA . LYS A 1 188 ? -12.329 35.892 -48.370 1.00 37.42 188 LYS A CA 1
ATOM 1424 C C . LYS A 1 188 ? -12.605 36.206 -49.828 1.00 37.39 188 LYS A C 1
ATOM 1425 O O . LYS A 1 188 ? -12.877 37.357 -50.187 1.00 44.18 188 LYS A O 1
ATOM 1431 N N . ALA A 1 189 ? -12.525 35.181 -50.671 1.00 35.34 189 ALA A N 1
ATOM 1432 C CA . ALA A 1 189 ? -12.740 35.364 -52.099 1.00 32.50 189 ALA A CA 1
ATOM 1433 C C . ALA A 1 189 ? -13.340 34.141 -52.771 1.00 29.35 189 ALA A C 1
ATOM 1434 O O . ALA A 1 189 ? -13.136 33.010 -52.337 1.00 28.81 189 ALA A O 1
ATOM 1436 N N . THR A 1 190 ? -14.058 34.398 -53.855 1.00 29.06 190 THR A N 1
ATOM 1437 C CA . THR A 1 190 ? -14.724 33.373 -54.638 1.00 32.08 190 THR A CA 1
ATOM 1438 C C . THR A 1 190 ? -14.665 33.806 -56.095 1.00 30.91 190 THR A C 1
ATOM 1439 O O . THR A 1 190 ? -14.819 34.982 -56.407 1.00 36.75 190 THR A O 1
ATOM 1443 N N . ALA A 1 191 ? -14.437 32.851 -56.984 1.00 28.05 191 ALA A N 1
ATOM 1444 C CA . ALA A 1 191 ? -14.374 33.134 -58.406 1.00 28.94 191 ALA A CA 1
ATOM 1445 C C . ALA A 1 191 ? -14.502 31.802 -59.098 1.00 25.72 191 ALA A C 1
ATOM 1446 O O . ALA A 1 191 ? -14.208 30.764 -58.511 1.00 34.49 191 ALA A O 1
ATOM 1448 N N . GLY A 1 192 ? -14.949 31.814 -60.339 1.00 27.18 192 GLY A N 1
ATOM 1449 C CA . GLY A 1 192 ? -15.060 30.555 -61.032 1.00 25.39 192 GLY A CA 1
ATOM 1450 C C . GLY A 1 192 ? -15.584 30.703 -62.430 1.00 31.09 192 GLY A C 1
ATOM 1451 O O . GLY A 1 192 ? -15.637 31.794 -62.989 1.00 37.44 192 GLY A O 1
ATOM 1452 N N . ASP A 1 193 ? -15.959 29.570 -62.995 1.00 32.64 193 ASP A N 1
ATOM 1453 C CA . ASP A 1 193 ? -16.508 29.507 -64.327 1.00 33.95 193 ASP A CA 1
ATOM 1454 C C . ASP A 1 193 ? -17.532 28.388 -64.179 1.00 32.58 193 ASP A C 1
ATOM 1455 O O . ASP A 1 193 ? -17.171 27.249 -63.896 1.00 32.56 193 ASP A O 1
ATOM 1460 N N . ASN A 1 194 ? -18.809 28.721 -64.328 1.00 28.39 194 ASN A N 1
ATOM 1461 C CA . ASN A 1 194 ? -19.851 27.719 -64.170 1.00 35.82 194 ASN A CA 1
ATOM 1462 C C . ASN A 1 194 ? -20.119 26.929 -65.450 1.00 31.77 194 ASN A C 1
ATOM 1463 O O . ASN A 1 194 ? -21.157 26.293 -65.592 1.00 31.94 194 ASN A O 1
ATOM 1468 N N . HIS A 1 195 ? -19.170 26.979 -66.378 1.00 31.41 195 HIS A N 1
ATOM 1469 C CA . HIS A 1 195 ? -19.266 26.232 -67.623 1.00 33.73 195 HIS A CA 1
ATOM 1470 C C . HIS A 1 195 ? -17.884 25.736 -67.999 1.00 29.47 195 HIS A C 1
ATOM 1471 O O . HIS A 1 195 ? -17.456 25.820 -69.150 1.00 27.65 195 HIS A O 1
ATOM 1478 N N . LEU A 1 196 ? -17.198 25.211 -66.991 1.00 27.70 196 LEU A N 1
ATOM 1479 C CA . LEU A 1 196 ? -15.855 24.671 -67.137 1.00 25.15 196 LEU A CA 1
ATOM 1480 C C . LEU A 1 196 ? -15.764 23.451 -66.222 1.00 22.88 196 LEU A C 1
ATOM 1481 O O . LEU A 1 196 ? -15.720 23.586 -65.007 1.00 23.88 196 LEU A O 1
ATOM 1486 N N . GLY A 1 197 ? -15.757 22.260 -66.805 1.00 25.22 197 GLY A N 1
ATOM 1487 C CA . GLY A 1 197 ?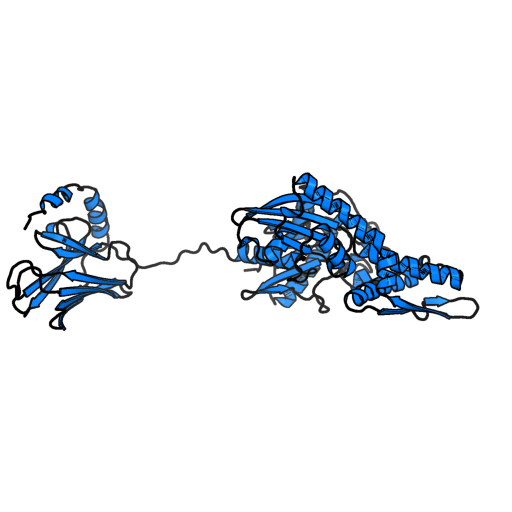 -15.679 21.057 -65.994 1.00 27.73 197 GLY A CA 1
ATOM 1488 C C . GLY A 1 197 ? -15.367 19.806 -66.794 1.00 22.82 197 GLY A C 1
ATOM 1489 O O . GLY A 1 197 ? -15.174 19.866 -68.007 1.00 20.49 197 GLY A O 1
ATOM 1490 N N . GLY A 1 198 ? -15.314 18.671 -66.107 1.00 23.38 198 GLY A N 1
ATOM 1491 C CA . GLY A 1 198 ? -15.030 17.411 -66.771 1.00 25.13 198 GLY A CA 1
ATOM 1492 C C . GLY A 1 198 ? -15.876 17.132 -68.007 1.00 24.40 198 GLY A C 1
ATOM 1493 O O . GLY A 1 198 ? -15.405 16.472 -68.926 1.00 20.75 198 GLY A O 1
ATOM 1494 N N . ASP A 1 199 ? -17.122 17.605 -68.030 1.00 23.08 199 ASP A N 1
ATOM 1495 C CA . ASP A 1 199 ? -17.989 17.399 -69.195 1.00 27.43 199 ASP A CA 1
ATOM 1496 C C . ASP A 1 199 ? -17.336 17.988 -70.448 1.00 31.27 199 ASP A C 1
ATOM 1497 O O . ASP A 1 199 ? -17.414 17.418 -71.534 1.00 28.03 199 ASP A O 1
ATOM 1502 N N . ASP A 1 200 ? -16.704 19.147 -70.289 1.00 30.94 200 ASP A N 1
ATOM 1503 C CA . ASP A 1 200 ? -16.047 19.823 -71.402 1.00 29.82 200 ASP A CA 1
ATOM 1504 C C . ASP A 1 200 ? -14.813 19.065 -71.884 1.00 31.16 200 ASP A C 1
ATOM 1505 O O . ASP A 1 200 ? -14.461 19.134 -73.058 1.00 28.15 200 ASP A O 1
ATOM 1510 N N . PHE A 1 201 ? -14.162 18.340 -70.975 1.00 29.18 201 PHE A N 1
ATOM 1511 C CA . PHE A 1 201 ? -12.989 17.538 -71.320 1.00 30.02 201 PHE A CA 1
ATOM 1512 C C . PHE A 1 201 ? -13.425 16.277 -72.080 1.00 33.86 201 PHE A C 1
ATOM 1513 O O . PHE A 1 201 ? -12.642 15.685 -72.824 1.00 30.49 201 PHE A O 1
ATOM 1521 N N . ASP A 1 202 ? -14.423 15.801 -71.768 1.00 36.47 202 ASP A N 1
ATOM 1522 C CA . ASP A 1 202 ? -15.271 14.915 -72.512 1.00 34.18 202 ASP A CA 1
ATOM 1523 C C . ASP A 1 202 ? -15.630 15.351 -73.925 1.00 39.74 202 ASP A C 1
ATOM 1524 O O . ASP A 1 202 ? -15.310 14.527 -74.835 1.00 39.95 202 ASP A O 1
ATOM 1529 N N . GLN A 1 203 ? -16.176 16.519 -74.096 1.00 34.88 203 GLN A N 1
ATOM 1530 C CA . GLN A 1 203 ? -16.613 17.186 -75.295 1.00 35.50 203 GLN A CA 1
ATOM 1531 C C . GLN A 1 203 ? -15.485 17.393 -76.267 1.00 40.17 203 GLN A C 1
ATOM 1532 O O . GLN A 1 203 ? -15.560 16.905 -77.412 1.00 40.02 203 GLN A O 1
ATOM 1538 N N . VAL A 1 204 ? -14.311 17.804 -75.772 1.00 35.91 204 VAL A N 1
ATOM 1539 C CA . VAL A 1 204 ? -13.135 17.701 -76.677 1.00 34.82 204 VAL A CA 1
ATOM 1540 C C . VAL A 1 204 ? -13.005 16.289 -77.185 1.00 38.99 204 VAL A C 1
ATOM 1541 O O . VAL A 1 204 ? -12.562 15.987 -78.283 1.00 38.22 204 VAL A O 1
ATOM 1545 N N . ILE A 1 205 ? -12.976 15.297 -76.585 1.00 35.56 205 ILE A N 1
ATOM 1546 C CA . ILE A 1 205 ? -12.699 13.951 -77.110 1.00 32.47 205 ILE A CA 1
ATOM 1547 C C . ILE A 1 205 ? -13.779 13.568 -78.130 1.00 33.44 205 ILE A C 1
ATOM 1548 O O . ILE A 1 205 ? -13.471 13.162 -79.249 1.00 35.35 205 ILE A O 1
ATOM 1553 N N . ILE A 1 206 ? -15.041 13.694 -77.723 1.00 28.04 206 ILE A N 1
ATOM 1554 C CA . ILE A 1 206 ? -16.180 13.376 -78.581 1.00 30.38 206 ILE A CA 1
ATOM 1555 C C . ILE A 1 206 ? -16.080 14.090 -79.927 1.00 35.16 206 ILE A C 1
ATOM 1556 O O . ILE A 1 206 ? -16.348 13.497 -80.970 1.00 33.61 206 ILE A O 1
ATOM 1561 N N . ASP A 1 207 ? -15.699 15.365 -79.897 1.00 37.26 207 ASP A N 1
ATOM 1562 C CA . ASP A 1 207 ? -15.572 16.159 -81.116 1.00 38.67 207 ASP A CA 1
ATOM 1563 C C . ASP A 1 207 ? -14.435 15.658 -82.014 1.00 41.76 207 ASP A C 1
ATOM 1564 O O . ASP A 1 207 ? -14.582 15.587 -83.233 1.00 46.51 207 ASP A O 1
ATOM 1569 N N . TYR A 1 208 ? -13.304 15.315 -81.413 1.00 41.04 208 TYR A N 1
ATOM 1570 C CA . TYR A 1 208 ? -12.165 14.812 -82.173 1.00 42.94 208 TYR A CA 1
ATOM 1571 C C . TYR A 1 208 ? -12.547 13.508 -82.872 1.00 44.97 208 TYR A C 1
ATOM 1572 O O . TYR A 1 208 ? -12.169 13.271 -84.023 1.00 45.09 208 TYR A O 1
ATOM 1581 N N . LEU A 1 209 ? -13.316 12.677 -82.173 1.00 44.23 209 LEU A N 1
ATOM 1582 C CA . LEU A 1 209 ? -13.749 11.391 -82.708 1.00 45.30 209 LEU A CA 1
ATOM 1583 C C . LEU A 1 209 ? -14.753 11.480 -83.862 1.00 47.62 209 LEU A C 1
ATOM 1584 O O . LEU A 1 209 ? -14.527 10.897 -84.923 1.00 50.22 209 LEU A O 1
ATOM 1589 N N . VAL A 1 210 ? -15.851 12.207 -83.670 1.00 47.42 210 VAL A N 1
ATOM 1590 C CA . VAL A 1 210 ? -16.863 12.306 -84.718 1.00 50.87 210 VAL A CA 1
ATOM 1591 C C . VAL A 1 210 ? -16.356 12.995 -85.979 1.00 51.85 210 VAL A C 1
ATOM 1592 O O . VAL A 1 210 ? -16.943 12.844 -87.048 1.00 50.86 210 VAL A O 1
ATOM 1596 N N . ASN A 1 211 ? -15.273 13.752 -85.851 1.00 53.18 211 ASN A N 1
ATOM 1597 C CA . ASN A 1 211 ? -14.705 14.450 -86.996 1.00 57.12 211 ASN A CA 1
ATOM 1598 C C . ASN A 1 211 ? -13.833 13.508 -87.818 1.00 57.53 211 ASN A C 1
ATOM 1599 O O . ASN A 1 211 ? -13.861 13.540 -89.048 1.00 62.07 211 ASN A O 1
ATOM 1604 N N . GLN A 1 212 ? -13.059 12.669 -87.140 1.00 55.50 212 GLN A N 1
ATOM 1605 C CA . GLN A 1 212 ? -12.226 11.699 -87.833 1.00 55.95 212 GLN A CA 1
ATOM 1606 C C . GLN A 1 212 ? -13.181 10.787 -88.600 1.00 55.97 212 GLN A C 1
ATOM 1607 O O . GLN A 1 212 ? -12.878 10.329 -89.704 1.00 58.42 212 GLN A O 1
ATOM 1613 N N . PHE A 1 213 ? -14.342 10.533 -88.003 1.00 52.69 213 PHE A N 1
ATOM 1614 C CA . PHE A 1 213 ? -15.353 9.688 -88.623 1.00 52.92 213 PHE A CA 1
ATOM 1615 C C . PHE A 1 213 ? -16.051 10.456 -89.745 1.00 55.78 213 PHE A C 1
ATOM 1616 O O . PHE A 1 213 ? -16.434 9.868 -90.753 1.00 56.95 213 PHE A O 1
ATOM 1624 N N . LYS A 1 214 ? -16.226 11.766 -89.563 1.00 54.44 214 LYS A N 1
ATOM 1625 C CA . LYS A 1 214 ? -16.865 12.593 -90.584 1.00 55.82 214 LYS A CA 1
ATOM 1626 C C . LYS A 1 214 ? -15.987 12.695 -91.826 1.00 57.73 214 LYS A C 1
ATOM 1627 O O . LYS A 1 214 ? -16.498 12.822 -92.936 1.00 59.74 214 LYS A O 1
ATOM 1633 N N . GLN A 1 215 ? -14.670 12.651 -91.642 1.00 56.89 215 GLN A N 1
ATOM 1634 C CA . GLN A 1 215 ? -13.764 12.755 -92.779 1.00 61.75 215 GLN A CA 1
ATOM 1635 C C . GLN A 1 215 ? -13.356 11.406 -93.358 1.00 60.65 215 GLN A C 1
ATOM 1636 O O . GLN A 1 215 ? -12.802 11.346 -94.452 1.00 63.81 215 GLN A O 1
ATOM 1642 N N . GLU A 1 216 ? -13.641 10.325 -92.638 1.00 60.29 216 GLU A N 1
ATOM 1643 C CA . GLU A 1 216 ? -13.281 8.992 -93.111 1.00 58.50 216 GLU A CA 1
ATOM 1644 C C . GLU A 1 216 ? -14.462 8.221 -93.692 1.00 59.91 216 GLU A C 1
ATOM 1645 O O . GLU A 1 216 ? -14.268 7.228 -94.391 1.00 65.17 216 GLU A O 1
ATOM 1647 N N . HIS A 1 217 ? -15.682 8.669 -93.412 1.00 57.42 217 HIS A N 1
ATOM 1648 C CA . HIS A 1 217 ? -16.869 7.982 -93.916 1.00 51.75 217 HIS A CA 1
ATOM 1649 C C . HIS A 1 217 ? -17.960 8.958 -94.337 1.00 53.33 217 HIS A C 1
ATOM 1650 O O . HIS A 1 217 ? -18.977 8.551 -94.894 1.00 57.29 217 HIS A O 1
ATOM 1657 N N . GLY A 1 218 ? -17.753 10.244 -94.068 1.00 52.32 218 GLY A N 1
ATOM 1658 C CA . GLY A 1 218 ? -18.746 11.240 -94.437 1.00 50.26 218 GLY A CA 1
ATOM 1659 C C . GLY A 1 218 ? -20.008 11.149 -93.600 1.00 54.41 218 GLY A C 1
ATOM 1660 O O . GLY A 1 218 ? -21.050 11.700 -93.960 1.00 51.22 218 GLY A O 1
ATOM 1661 N N . ILE A 1 219 ? -19.915 10.446 -92.476 1.00 57.69 219 ILE A N 1
ATOM 1662 C CA . ILE 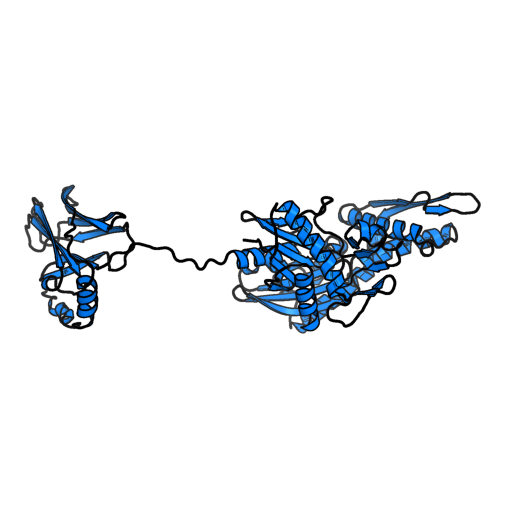A 1 219 ? -21.052 10.291 -91.577 1.00 57.09 219 ILE A CA 1
ATOM 1663 C C . ILE A 1 219 ? -20.820 11.068 -90.284 1.00 55.12 219 ILE A C 1
ATOM 1664 O O . ILE A 1 219 ? -19.726 11.046 -89.719 1.00 59.54 219 ILE A O 1
ATOM 1669 N N . ASP A 1 220 ? -21.860 11.762 -89.833 1.00 54.53 220 ASP A N 1
ATOM 1670 C CA . ASP A 1 220 ? -21.804 12.556 -88.611 1.00 54.36 220 ASP A CA 1
ATOM 1671 C C . ASP A 1 220 ? -22.558 11.815 -87.514 1.00 51.08 220 ASP A C 1
ATOM 1672 O O . ASP A 1 220 ? -23.786 11.863 -87.447 1.00 53.40 220 ASP A O 1
ATOM 1677 N N . LEU A 1 221 ? -21.805 11.119 -86.667 1.00 50.47 221 LEU A N 1
ATOM 1678 C CA . LEU A 1 221 ? -22.368 10.341 -85.567 1.00 49.90 221 LEU A CA 1
ATOM 1679 C C . LEU A 1 221 ? -23.125 11.189 -84.540 1.00 52.10 221 LEU A C 1
ATOM 1680 O O . LEU A 1 221 ? -24.028 10.692 -83.863 1.00 53.00 221 LEU A O 1
ATOM 1685 N N . SER A 1 222 ? -22.764 12.463 -84.420 1.00 50.43 222 SER A N 1
ATOM 1686 C CA . SER A 1 222 ? -23.432 13.334 -83.458 1.00 51.37 222 SER A CA 1
ATOM 1687 C C . SER A 1 222 ? -24.899 13.525 -83.835 1.00 53.80 222 SER A C 1
ATOM 1688 O O . SER A 1 222 ? -25.633 14.245 -83.156 1.00 58.13 222 SER A O 1
ATOM 1691 N N . LYS A 1 223 ? -25.325 12.884 -84.919 1.00 54.32 223 LYS A N 1
ATOM 1692 C CA . LYS A 1 223 ? -26.711 12.993 -85.356 1.00 56.23 223 LYS A CA 1
ATOM 1693 C C . LYS A 1 223 ? -27.530 11.763 -84.972 1.00 51.89 223 LYS A C 1
ATOM 1694 O O . LYS A 1 223 ? -28.747 11.736 -85.142 1.00 47.53 223 LYS A O 1
ATOM 1700 N N . ASP A 1 224 ? -26.852 10.750 -84.447 1.00 52.77 224 ASP A N 1
ATOM 1701 C CA . ASP A 1 224 ? -27.508 9.526 -84.005 1.00 51.41 224 ASP A CA 1
ATOM 1702 C C . ASP A 1 224 ? -27.392 9.425 -82.477 1.00 49.98 224 ASP A C 1
ATOM 1703 O O . ASP A 1 224 ? -26.312 9.166 -81.945 1.00 47.84 224 ASP A O 1
ATOM 1708 N N . LYS A 1 225 ? -28.505 9.633 -81.782 1.00 44.48 225 LYS A N 1
ATOM 1709 C CA . LYS A 1 225 ? -28.528 9.567 -80.324 1.00 46.10 225 LYS A CA 1
ATOM 1710 C C . LYS A 1 225 ? -27.847 8.331 -79.749 1.00 46.82 225 LYS A C 1
ATOM 1711 O O . LYS A 1 225 ? -27.072 8.438 -78.801 1.00 49.87 225 LYS A O 1
ATOM 1717 N N . MET A 1 226 ? -28.151 7.161 -80.308 1.00 46.56 226 MET A N 1
ATOM 1718 C CA . MET A 1 226 ? -27.576 5.908 -79.825 1.00 44.26 226 MET A CA 1
ATOM 1719 C C . MET A 1 226 ? -26.074 5.862 -80.019 1.00 41.62 226 MET A C 1
ATOM 1720 O O . MET A 1 226 ? -25.358 5.308 -79.190 1.00 44.45 226 MET A O 1
ATOM 1725 N N . ALA A 1 227 ? -25.593 6.441 -81.114 1.00 42.11 227 ALA A N 1
ATOM 1726 C CA . ALA A 1 227 ? -24.157 6.467 -81.372 1.00 40.68 227 ALA A CA 1
ATOM 1727 C C . ALA A 1 227 ? -23.504 7.490 -80.444 1.00 37.83 227 ALA A C 1
ATOM 1728 O O . ALA A 1 227 ? -22.428 7.251 -79.908 1.00 37.87 227 ALA A O 1
ATOM 1730 N N . LEU A 1 228 ? -24.170 8.627 -80.260 1.00 37.47 228 LEU A N 1
ATOM 1731 C CA . LEU A 1 228 ? -23.651 9.688 -79.407 1.00 37.95 228 LEU A CA 1
ATOM 1732 C C . LEU A 1 228 ? -23.532 9.219 -77.957 1.00 35.33 228 LEU A C 1
ATOM 1733 O O . LEU A 1 228 ? -22.509 9.441 -77.311 1.00 39.42 228 LEU A O 1
ATOM 1738 N N . GLN A 1 229 ? -24.577 8.567 -77.452 1.00 33.84 229 GLN A N 1
ATOM 1739 C CA . GLN A 1 229 ? -24.574 8.047 -76.084 1.00 34.07 229 GLN A CA 1
ATOM 1740 C C . GLN A 1 229 ? -23.386 7.099 -75.881 1.00 36.36 229 GLN A C 1
ATOM 1741 O O . GLN A 1 229 ? -22.785 7.051 -74.807 1.00 36.31 229 GLN A O 1
ATOM 1747 N N . ARG A 1 230 ? -23.062 6.341 -76.925 1.00 37.81 230 ARG A N 1
ATOM 1748 C CA . ARG A 1 230 ? -21.965 5.382 -76.881 1.00 37.24 230 ARG A CA 1
ATOM 1749 C C . ARG A 1 230 ? -20.640 6.149 -76.889 1.00 37.73 230 ARG A C 1
ATOM 1750 O O . ARG A 1 230 ? -19.668 5.747 -76.245 1.00 33.40 230 ARG A O 1
ATOM 1758 N N . LEU A 1 231 ? -20.628 7.268 -77.611 1.00 37.01 231 LEU A N 1
ATOM 1759 C CA . LEU A 1 231 ? -19.461 8.145 -77.716 1.00 35.89 231 LEU A CA 1
ATOM 1760 C C . LEU A 1 231 ? -19.195 8.864 -76.392 1.00 36.00 231 LEU A C 1
ATOM 1761 O O . LEU A 1 231 ? -18.060 8.919 -75.913 1.00 35.20 231 LEU A O 1
ATOM 1766 N N . LYS A 1 232 ? -20.252 9.429 -75.818 1.00 31.34 232 LYS A N 1
ATOM 1767 C CA . LYS A 1 232 ? -20.163 10.138 -74.551 1.00 31.21 232 LYS A CA 1
ATOM 1768 C C . LYS A 1 232 ? -19.572 9.208 -73.500 1.00 33.60 232 LYS A C 1
ATOM 1769 O O . LYS A 1 232 ? -18.566 9.527 -72.867 1.00 30.96 232 LYS A O 1
ATOM 1775 N N . ASP A 1 233 ? -20.199 8.050 -73.332 1.00 32.80 233 ASP A N 1
ATOM 1776 C CA . ASP A 1 233 ? -19.740 7.077 -72.354 1.00 31.95 233 ASP A CA 1
ATOM 1777 C C . ASP A 1 233 ? -18.279 6.685 -72.574 1.00 32.79 233 ASP A C 1
ATOM 1778 O O . ASP A 1 233 ? -17.506 6.618 -71.613 1.00 36.04 233 ASP A O 1
ATOM 1783 N N . ALA A 1 234 ? -17.897 6.440 -73.826 1.00 26.19 234 ALA A N 1
ATOM 1784 C CA . ALA A 1 234 ? -16.526 6.042 -74.139 1.00 26.02 234 ALA A CA 1
ATOM 1785 C C . ALA A 1 234 ? -15.511 7.180 -74.011 1.00 28.26 234 ALA A C 1
ATOM 1786 O O . ALA A 1 234 ? -14.351 6.940 -73.682 1.00 28.77 234 ALA A O 1
ATOM 1788 N N . ALA A 1 235 ? -15.938 8.413 -74.276 1.00 25.33 235 ALA A N 1
ATOM 1789 C CA . ALA A 1 235 ? -15.034 9.553 -74.164 1.00 25.86 235 ALA A CA 1
ATOM 1790 C C . ALA A 1 235 ? -14.699 9.806 -72.703 1.00 27.61 235 ALA A C 1
ATOM 1791 O O . ALA A 1 235 ? -13.576 10.192 -72.382 1.00 33.25 235 ALA A O 1
ATOM 1793 N N . GLU A 1 236 ? -15.670 9.590 -71.816 1.00 26.91 236 GLU A N 1
ATOM 1794 C CA . GLU A 1 236 ? -15.437 9.789 -70.389 1.00 27.54 236 GLU A CA 1
ATOM 1795 C C . GLU A 1 236 ? -14.561 8.668 -69.830 1.00 25.45 236 GLU A C 1
ATOM 1796 O O . GLU A 1 236 ? -13.617 8.921 -69.092 1.00 28.32 236 GLU A O 1
ATOM 1802 N N . LYS A 1 237 ? -14.875 7.428 -70.183 1.00 25.25 237 LYS A N 1
ATOM 1803 C CA . LYS A 1 237 ? -14.089 6.293 -69.714 1.00 25.69 237 LYS A CA 1
ATOM 1804 C C . LYS A 1 237 ? -12.619 6.387 -70.153 1.00 30.89 237 LYS A C 1
ATOM 1805 O O . LYS A 1 237 ? -11.723 5.979 -69.415 1.00 31.35 237 LYS A O 1
ATOM 1811 N N . ALA A 1 238 ? -12.373 6.925 -71.349 1.00 29.84 238 ALA A N 1
ATOM 1812 C CA . ALA A 1 238 ? -11.007 7.063 -71.859 1.00 29.56 238 ALA A CA 1
ATOM 1813 C C . ALA A 1 238 ? -10.270 8.200 -71.147 1.00 31.86 238 ALA A C 1
ATOM 1814 O O . ALA A 1 238 ? -9.079 8.094 -70.859 1.00 39.49 238 ALA A O 1
ATOM 1816 N N . LYS A 1 239 ? -10.981 9.288 -70.865 1.00 34.66 239 LYS A N 1
ATOM 1817 C CA . LYS A 1 239 ? -10.387 10.425 -70.169 1.00 32.74 239 LYS A CA 1
ATOM 1818 C C . LYS A 1 239 ? -9.864 9.991 -68.804 1.00 30.60 239 LYS A C 1
ATOM 1819 O O . LYS A 1 239 ? -8.748 10.326 -68.414 1.00 29.21 239 LYS A O 1
ATOM 1825 N N . LYS A 1 240 ? -10.686 9.246 -68.079 1.00 25.79 240 LYS A N 1
ATOM 1826 C CA . LYS A 1 240 ? -10.311 8.771 -66.759 1.00 31.08 240 LYS A CA 1
ATOM 1827 C C . LYS A 1 240 ? -9.092 7.871 -66.799 1.00 32.95 240 LYS A C 1
ATOM 1828 O O . LYS A 1 240 ? -8.155 8.059 -66.029 1.00 35.85 240 LYS A O 1
ATOM 1834 N N . GLU A 1 241 ? -9.108 6.884 -67.688 1.00 33.56 241 GLU A N 1
ATOM 1835 C CA . GLU A 1 241 ? -7.975 5.979 -67.802 1.00 32.22 241 GLU A CA 1
ATOM 1836 C C . GLU A 1 241 ? -6.687 6.750 -68.117 1.00 31.68 241 GLU A C 1
ATOM 1837 O O . GLU A 1 241 ? -5.615 6.375 -67.656 1.00 35.50 241 GLU A O 1
ATOM 1843 N N . LEU A 1 242 ? -6.801 7.842 -68.868 1.00 27.15 242 LEU A N 1
ATOM 1844 C CA . LEU A 1 242 ? -5.644 8.666 -69.221 1.00 28.01 242 LEU A CA 1
ATOM 1845 C C . LEU A 1 242 ? -5.070 9.453 -68.023 1.00 31.20 242 LEU A C 1
ATOM 1846 O O . LEU A 1 242 ? -4.097 10.198 -68.166 1.00 30.51 242 LEU A O 1
ATOM 1851 N N . SER A 1 243 ? -5.670 9.290 -66.846 1.00 27.02 243 SER A N 1
ATOM 1852 C CA . SER A 1 243 ? -5.185 9.974 -65.649 1.00 30.36 243 SER A CA 1
ATOM 1853 C C . SER A 1 243 ? -4.139 9.126 -64.936 1.00 36.05 243 SER A C 1
ATOM 1854 O O . SER A 1 243 ? -3.382 9.631 -64.108 1.00 31.44 243 SER A O 1
ATOM 1857 N N . GLY A 1 244 ? -4.113 7.833 -65.253 1.00 35.93 244 GLY A N 1
ATOM 1858 C CA . GLY A 1 244 ? -3.155 6.938 -64.630 1.00 35.76 244 GLY A CA 1
ATOM 1859 C C . GLY A 1 244 ? -2.381 6.121 -65.649 1.00 37.48 244 GLY A C 1
ATOM 1860 O O . GLY A 1 244 ? -1.539 5.302 -65.286 1.00 41.95 244 GLY A O 1
ATOM 1861 N N . VAL A 1 245 ? -2.652 6.358 -66.927 1.00 31.88 245 VAL A N 1
ATOM 1862 C CA . VAL A 1 245 ? -1.998 5.627 -67.999 1.00 27.36 245 VAL A CA 1
ATOM 1863 C C . VAL A 1 245 ? -1.806 6.625 -69.151 1.00 32.46 245 VAL A C 1
ATOM 1864 O O . VAL A 1 245 ? -2.606 7.549 -69.301 1.00 38.10 245 VAL A O 1
ATOM 1868 N N . THR A 1 246 ? -0.756 6.464 -69.954 1.00 31.40 246 THR A N 1
ATOM 1869 C CA . THR A 1 246 ? -0.495 7.415 -71.039 1.00 33.22 246 THR A CA 1
ATOM 1870 C C . THR A 1 246 ? -1.085 7.063 -72.392 1.00 32.57 246 THR A C 1
ATOM 1871 O O . THR A 1 246 ? -1.018 7.857 -73.334 1.00 28.89 246 THR A O 1
ATOM 1875 N N . GLN A 1 247 ? -1.680 5.883 -72.490 1.00 35.79 247 GLN A N 1
ATOM 1876 C CA . GLN A 1 247 ? -2.236 5.442 -73.761 1.00 41.16 247 GLN A CA 1
ATOM 1877 C C . GLN A 1 247 ? -3.519 4.672 -73.516 1.00 39.82 247 GLN A C 1
ATOM 1878 O O . GLN A 1 247 ? -3.616 3.929 -72.544 1.00 39.01 247 GLN A O 1
ATOM 1884 N N . THR A 1 248 ? -4.514 4.846 -74.379 1.00 35.18 248 THR A N 1
ATOM 1885 C CA . THR A 1 248 ? -5.748 4.100 -74.190 1.00 34.06 248 THR A CA 1
ATOM 1886 C C . THR A 1 248 ? -6.515 3.858 -75.491 1.00 36.65 248 THR A C 1
ATOM 1887 O O . THR A 1 248 ? -6.370 4.595 -76.467 1.00 41.31 248 THR A O 1
ATOM 1891 N N . GLN A 1 249 ? -7.320 2.802 -75.492 1.00 37.20 249 GLN A N 1
ATOM 1892 C CA . GLN A 1 249 ? -8.109 2.417 -76.657 1.00 40.20 249 GLN A CA 1
ATOM 1893 C C . GLN A 1 249 ? -9.597 2.767 -76.604 1.00 40.49 249 GLN A C 1
ATOM 1894 O O . GLN A 1 249 ? -10.313 2.325 -75.699 1.00 38.45 249 GLN A O 1
ATOM 1900 N N . ILE A 1 250 ? -10.060 3.563 -77.568 1.00 39.85 250 ILE A N 1
ATOM 1901 C CA . ILE A 1 250 ? -11.482 3.873 -77.661 1.00 34.37 250 ILE A CA 1
ATOM 1902 C C . ILE A 1 250 ? -11.950 2.873 -78.715 1.00 41.57 250 ILE A C 1
ATOM 1903 O O . ILE A 1 250 ? -11.613 3.002 -79.889 1.00 39.18 250 ILE A O 1
ATOM 1908 N N . SER A 1 251 ? -12.704 1.867 -78.285 1.00 40.73 251 SER A N 1
ATOM 1909 C CA . SER A 1 251 ? -13.202 0.826 -79.177 1.00 39.01 251 SER A CA 1
ATOM 1910 C C . SER A 1 251 ? -14.732 0.823 -79.280 1.00 38.71 251 SER A C 1
ATOM 1911 O O . SER A 1 251 ? -15.420 0.460 -78.327 1.00 39.51 251 SER A O 1
ATOM 1914 N N . LEU A 1 252 ? -15.250 1.218 -80.444 1.00 36.65 252 LEU A N 1
ATOM 1915 C CA . LEU A 1 252 ? -16.689 1.286 -80.695 1.00 32.68 252 LEU A CA 1
ATOM 1916 C C . LEU A 1 252 ? -17.121 0.468 -81.920 1.00 36.09 252 LEU A C 1
ATOM 1917 O O . LEU A 1 252 ? -17.397 1.026 -82.983 1.00 35.40 252 LEU A O 1
ATOM 1922 N N . PRO A 1 253 ? -17.196 -0.862 -81.790 1.00 33.40 253 PRO A N 1
ATOM 1923 C CA . PRO A 1 253 ? -17.607 -1.665 -82.947 1.00 31.92 253 PRO A CA 1
ATOM 1924 C C . PRO A 1 253 ? -19.071 -1.459 -83.313 1.00 36.30 253 PRO A C 1
ATOM 1925 O O . PRO A 1 253 ? -19.879 -1.079 -82.464 1.00 35.37 253 PRO A O 1
ATOM 1929 N N . PHE A 1 254 ? -19.409 -1.704 -84.577 1.00 37.98 254 PHE A N 1
ATOM 1930 C CA . PHE A 1 254 ? -20.788 -1.562 -85.035 1.00 37.00 254 PHE A CA 1
ATOM 1931 C C . PHE A 1 254 ? -21.358 -0.215 -84.611 1.00 36.16 254 PHE A C 1
ATOM 1932 O O . PHE A 1 254 ? -22.510 -0.121 -84.191 1.00 35.55 254 PHE A O 1
ATOM 1940 N N . ILE A 1 255 ? -20.541 0.825 -84.728 1.00 38.84 255 ILE A N 1
ATOM 1941 C CA . ILE A 1 255 ? -20.948 2.169 -84.343 1.00 41.59 255 ILE A CA 1
ATOM 1942 C C . ILE A 1 255 ? -21.943 2.781 -85.335 1.00 42.09 255 ILE A C 1
ATOM 1943 O O . ILE A 1 255 ? -22.855 3.503 -84.938 1.00 39.49 255 ILE A O 1
ATOM 1948 N N . SER A 1 256 ? -21.773 2.479 -86.621 1.00 44.99 256 SER A N 1
ATOM 1949 C CA . SER A 1 256 ? -22.654 3.008 -87.662 1.00 44.97 256 SER A CA 1
ATOM 1950 C C . SER A 1 256 ? -22.776 1.996 -88.806 1.00 48.40 256 SER A C 1
ATOM 1951 O O . SER A 1 256 ? -22.550 0.799 -88.609 1.00 45.19 256 SER A O 1
ATOM 1954 N N . ALA A 1 257 ? -23.136 2.477 -89.995 1.00 51.04 257 ALA A N 1
ATOM 1955 C CA . ALA A 1 257 ? -23.281 1.609 -91.163 1.00 54.70 257 ALA A CA 1
ATOM 1956 C C . ALA A 1 257 ? -23.463 2.384 -92.466 1.00 57.45 257 ALA A C 1
ATOM 1957 O O . ALA A 1 257 ? -24.094 3.445 -92.488 1.00 57.25 257 ALA A O 1
ATOM 1959 N N . ASN A 1 258 ? -22.906 1.840 -93.548 1.00 57.51 258 ASN A N 1
ATOM 1960 C CA . ASN A 1 258 ? -23.016 2.456 -94.867 1.00 60.85 258 ASN A CA 1
ATOM 1961 C C . ASN A 1 258 ? -23.481 1.437 -95.904 1.00 63.32 258 ASN A C 1
ATOM 1962 O O . ASN A 1 258 ? -24.077 0.412 -95.562 1.00 61.72 258 ASN A O 1
ATOM 1967 N N . GLU A 1 259 ? -23.206 1.728 -97.171 1.00 66.67 259 GLU A N 1
ATOM 1968 C CA . GLU A 1 259 ? -23.590 0.847 -98.263 1.00 68.54 259 GLU A CA 1
ATOM 1969 C C . GLU A 1 259 ? -22.913 -0.520 -98.183 1.00 69.40 259 GLU A C 1
ATOM 1970 O O . GLU A 1 259 ? -23.519 -1.541 -98.511 1.00 68.59 259 GLU A O 1
ATOM 1976 N N . ASN A 1 260 ? -21.664 -0.538 -97.728 1.00 69.08 260 ASN A N 1
ATOM 1977 C CA . ASN A 1 260 ? -20.901 -1.777 -97.631 1.00 70.50 260 ASN A CA 1
ATOM 1978 C C . ASN A 1 260 ? -21.084 -2.518 -96.309 1.00 71.02 260 ASN A C 1
ATOM 1979 O O . ASN A 1 260 ? -20.412 -3.517 -96.061 1.00 68.81 260 ASN A O 1
ATOM 1984 N N . GLY A 1 261 ? -21.983 -2.030 -95.458 1.00 72.74 261 GLY A N 1
ATOM 1985 C CA . GLY A 1 261 ? -22.216 -2.695 -94.186 1.00 70.39 261 GLY A CA 1
ATOM 1986 C C . GLY A 1 261 ? -21.786 -1.930 -92.944 1.00 63.74 261 GLY A C 1
ATOM 1987 O O . GLY A 1 261 ? -21.689 -0.705 -92.973 1.00 61.78 261 GLY A O 1
ATOM 1988 N N . PRO A 1 262 ? -21.525 -2.640 -91.829 1.00 59.34 262 PRO A N 1
ATOM 1989 C CA . PRO A 1 262 ? -21.103 -2.084 -90.537 1.00 53.83 262 PRO A CA 1
ATOM 1990 C C . PRO A 1 262 ? -19.787 -1.317 -90.543 1.00 52.46 262 PRO A C 1
ATOM 1991 O O . PRO A 1 262 ? -18.822 -1.712 -91.201 1.00 51.37 262 PRO A O 1
ATOM 1995 N N . LEU A 1 263 ? -19.766 -0.219 -89.792 1.00 51.47 263 LEU A N 1
ATOM 1996 C CA . LEU A 1 263 ? -18.582 0.624 -89.654 1.00 47.72 263 LEU A CA 1
ATOM 1997 C C . LEU A 1 263 ? -18.152 0.575 -88.186 1.00 46.87 263 LEU A C 1
ATOM 1998 O O . LEU A 1 263 ? -18.988 0.675 -87.286 1.00 47.14 263 LEU A O 1
ATOM 2003 N N . HIS A 1 264 ? -16.853 0.415 -87.952 1.00 47.78 264 HIS A N 1
ATOM 2004 C CA . HIS A 1 264 ? -16.318 0.340 -86.596 1.00 44.22 264 HIS A CA 1
ATOM 2005 C C . HIS A 1 264 ? -15.334 1.464 -86.317 1.00 45.77 264 HIS A C 1
ATOM 2006 O O . HIS A 1 264 ? -14.484 1.781 -87.149 1.00 44.79 264 HIS A O 1
ATOM 2013 N N . LEU A 1 265 ? -15.442 2.055 -85.133 1.00 47.22 265 LEU A N 1
ATOM 2014 C CA . LEU A 1 265 ? -14.547 3.133 -84.747 1.00 44.60 265 LEU A CA 1
ATOM 2015 C C . LEU A 1 265 ? -13.538 2.595 -83.737 1.00 46.30 265 LEU A C 1
ATOM 2016 O O . LEU A 1 265 ? -13.896 2.223 -82.622 1.00 54.17 265 LEU A O 1
ATOM 2021 N N . GLU A 1 266 ? -12.279 2.529 -84.147 1.00 43.74 266 GLU A N 1
ATOM 2022 C CA . GLU A 1 266 ? -11.210 2.041 -83.287 1.00 45.19 266 GLU A CA 1
ATOM 2023 C C . GLU A 1 266 ? -10.087 3.041 -83.430 1.00 47.68 266 GLU A C 1
ATOM 2024 O O . GLU A 1 266 ? -9.784 3.487 -84.534 1.00 47.78 266 GLU A O 1
ATOM 2030 N N . MET A 1 267 ? -9.474 3.399 -82.315 1.00 49.51 267 MET A N 1
ATOM 2031 C CA . MET A 1 267 ? -8.384 4.352 -82.342 1.00 49.27 267 MET A CA 1
ATOM 2032 C C . MET A 1 267 ? -7.803 4.475 -80.949 1.00 46.50 267 MET A C 1
ATOM 2033 O O . MET A 1 267 ? -8.527 4.415 -79.959 1.00 49.67 267 MET A O 1
ATOM 2038 N N . THR A 1 268 ? -6.488 4.627 -80.883 1.00 48.30 268 THR A N 1
ATOM 2039 C CA . THR A 1 268 ? -5.796 4.764 -79.612 1.00 44.90 268 THR A CA 1
ATOM 2040 C C . THR A 1 268 ? -5.581 6.254 -79.343 1.00 44.25 268 THR A C 1
ATOM 2041 O O . THR A 1 268 ? -5.154 6.998 -80.228 1.00 43.72 268 THR A O 1
ATOM 2045 N N . LEU A 1 269 ? -5.902 6.688 -78.128 1.00 39.17 269 LEU A N 1
ATOM 2046 C CA . LEU A 1 269 ? -5.749 8.087 -77.748 1.00 34.39 269 LEU A CA 1
ATOM 2047 C C . LEU A 1 269 ? -4.691 8.185 -76.670 1.00 30.29 269 LEU A C 1
ATOM 2048 O O . LEU A 1 269 ? -4.774 7.506 -75.644 1.00 37.68 269 LEU A O 1
ATOM 2053 N N . THR A 1 270 ? -3.693 9.028 -76.900 1.00 31.60 270 THR A N 1
ATOM 2054 C CA . THR A 1 270 ? -2.620 9.198 -75.935 1.00 30.31 270 THR A CA 1
ATOM 2055 C C . THR A 1 270 ? -2.878 10.385 -75.030 1.00 30.77 270 THR A C 1
ATOM 2056 O O . THR A 1 270 ? -3.696 11.252 -75.338 1.00 31.13 270 THR A O 1
ATOM 2060 N N . ARG A 1 271 ? -2.165 10.412 -73.912 1.00 28.87 271 ARG A N 1
ATOM 2061 C CA . ARG A 1 271 ? -2.286 11.496 -72.957 1.00 33.68 271 ARG A CA 1
ATOM 2062 C C . ARG A 1 271 ? -1.934 12.773 -73.706 1.00 36.54 271 ARG A C 1
ATOM 2063 O O . ARG A 1 271 ? -2.684 13.746 -73.672 1.00 38.40 271 ARG A O 1
ATOM 2071 N N . ALA A 1 272 ? -0.795 12.743 -74.397 1.00 33.47 272 ALA A N 1
ATOM 2072 C CA . ALA A 1 272 ? -0.303 13.880 -75.175 1.00 34.69 272 ALA A CA 1
ATOM 2073 C C . ALA A 1 272 ? -1.352 14.451 -76.117 1.00 31.13 272 ALA A C 1
ATOM 2074 O O . ALA A 1 272 ? -1.536 15.661 -76.191 1.00 31.60 272 ALA A O 1
ATOM 2076 N N . LYS A 1 273 ? -2.032 13.583 -76.852 1.00 32.05 273 LYS A N 1
ATOM 2077 C CA . LYS A 1 273 ? -3.063 14.050 -77.765 1.00 34.91 273 LYS A CA 1
ATOM 2078 C C . LYS A 1 273 ? -4.244 14.637 -76.981 1.00 36.15 273 LYS A C 1
ATOM 2079 O O . LYS A 1 273 ? -4.802 15.666 -77.362 1.00 40.30 273 LYS A O 1
ATOM 2085 N N . PHE A 1 274 ? -4.620 13.988 -75.884 1.00 33.13 274 PHE A N 1
ATOM 2086 C CA . PHE A 1 274 ? -5.730 14.478 -75.069 1.00 35.19 274 PHE A CA 1
ATOM 2087 C C . PHE A 1 274 ? -5.382 15.833 -74.456 1.00 36.01 274 PHE A C 1
ATOM 2088 O O . PHE A 1 274 ? -6.194 16.760 -74.483 1.00 37.64 274 PHE A O 1
ATOM 2096 N N . GLU A 1 275 ? -4.174 15.946 -73.913 1.00 33.89 275 GLU A N 1
ATOM 2097 C CA . GLU A 1 275 ? -3.723 17.193 -73.304 1.00 33.55 275 GLU A CA 1
ATOM 2098 C C . GLU A 1 275 ? -3.706 18.310 -74.336 1.00 36.69 275 GLU A C 1
ATOM 2099 O O . GLU A 1 275 ? -4.030 19.456 -74.033 1.00 40.29 275 GLU A O 1
ATOM 2105 N N . GLU A 1 276 ? -3.335 17.965 -75.561 1.00 37.45 276 GLU A N 1
ATOM 2106 C CA . GLU A 1 276 ? -3.283 18.929 -76.649 1.00 41.27 276 GLU A CA 1
ATOM 2107 C C . GLU A 1 276 ? -4.688 19.449 -76.945 1.00 39.80 276 GLU A C 1
ATOM 2108 O O . GLU A 1 276 ? -4.904 20.656 -77.036 1.00 36.92 276 GLU A O 1
ATOM 2114 N N . LEU A 1 277 ? -5.639 18.528 -77.071 1.00 38.47 277 LEU A N 1
ATOM 2115 C CA . LEU A 1 277 ? -7.032 18.868 -77.360 1.00 33.03 277 LEU A CA 1
ATOM 2116 C C . LEU A 1 277 ? -7.698 19.686 -76.264 1.00 33.34 277 LEU A C 1
ATOM 2117 O O . LEU A 1 277 ? -8.617 20.462 -76.534 1.00 32.79 277 LEU A O 1
ATOM 2122 N N . SER A 1 278 ? -7.242 19.517 -75.026 1.00 35.06 278 SER A N 1
ATOM 2123 C CA . SER A 1 278 ? -7.853 20.224 -73.901 1.00 33.26 278 SER A CA 1
ATOM 2124 C C . SER A 1 278 ? -6.992 21.278 -73.205 1.00 36.27 278 SER A C 1
ATOM 2125 O O . SER A 1 278 ? -7.326 21.729 -72.104 1.00 36.25 278 SER A O 1
ATOM 2128 N N . ALA A 1 279 ? -5.898 21.680 -73.843 1.00 37.01 279 ALA A N 1
ATOM 2129 C CA . ALA A 1 279 ? -4.996 22.668 -73.258 1.00 37.24 279 ALA A CA 1
ATOM 2130 C C . ALA A 1 279 ? -5.670 24.011 -72.990 1.00 35.83 279 ALA A C 1
ATOM 2131 O O . ALA A 1 279 ? -5.347 24.694 -72.018 1.00 42.58 279 ALA A O 1
ATOM 2133 N N . HIS A 1 280 ? -6.602 24.395 -73.855 1.00 36.13 280 HIS A N 1
ATOM 2134 C CA . HIS A 1 280 ? -7.298 25.665 -73.689 1.00 37.60 280 HIS A CA 1
ATOM 2135 C C . HIS A 1 280 ? -8.224 25.614 -72.470 1.00 41.08 280 HIS A C 1
ATOM 2136 O O . HIS A 1 280 ? -8.395 26.612 -71.763 1.00 41.48 280 HIS A O 1
ATOM 2143 N N . LEU A 1 281 ? -8.814 24.445 -72.231 1.00 37.64 281 LEU A N 1
ATOM 2144 C CA . LEU A 1 281 ? -9.706 24.249 -71.096 1.00 29.54 281 LEU A CA 1
ATOM 2145 C C . LEU A 1 281 ? -8.912 24.448 -69.814 1.00 29.58 281 LEU A C 1
ATOM 2146 O O . LEU A 1 281 ? -9.375 25.102 -68.879 1.00 31.95 281 LEU A O 1
ATOM 2151 N N . VAL A 1 282 ? -7.704 23.894 -69.783 1.00 30.77 282 VAL A N 1
ATOM 2152 C CA . VAL A 1 282 ? -6.838 24.004 -68.615 1.00 31.76 282 VAL A CA 1
ATOM 2153 C C . VAL A 1 282 ? -6.384 25.435 -68.335 1.00 32.50 282 VAL A C 1
ATOM 2154 O O . VAL A 1 282 ? -6.157 25.803 -67.184 1.00 42.64 282 VAL A O 1
ATOM 2158 N N . GLU A 1 283 ? -6.251 26.240 -69.383 1.00 39.57 283 GLU A N 1
ATOM 2159 C CA . GLU A 1 283 ? -5.820 27.629 -69.221 1.00 43.35 283 GLU A CA 1
ATOM 2160 C C . GLU A 1 283 ? -6.967 28.531 -68.770 1.00 38.46 283 GLU A C 1
ATOM 2161 O O . GLU A 1 283 ? -6.733 29.553 -68.121 1.00 37.83 283 GLU A O 1
ATOM 2167 N N . ARG A 1 284 ? -8.199 28.156 -69.119 1.00 35.81 284 ARG A N 1
ATOM 2168 C CA . ARG A 1 284 ? -9.382 28.930 -68.743 1.00 29.96 284 ARG A CA 1
ATOM 2169 C C . ARG A 1 284 ? -9.553 28.853 -67.236 1.00 31.90 284 ARG A C 1
ATOM 2170 O O . ARG A 1 284 ? -10.316 29.605 -66.631 1.00 37.43 284 ARG A O 1
ATOM 2178 N N . THR A 1 285 ? -8.819 27.920 -66.650 1.00 34.03 285 THR A N 1
ATOM 2179 C CA . THR A 1 285 ? -8.841 27.658 -65.223 1.00 37.85 285 THR A CA 1
ATOM 2180 C C . THR A 1 285 ? -7.967 28.619 -64.419 1.00 41.71 285 THR A C 1
ATOM 2181 O O . THR A 1 285 ? -8.154 28.767 -63.215 1.00 44.86 285 THR A O 1
ATOM 2185 N N . MET A 1 286 ? -7.027 29.276 -65.090 1.00 44.83 286 MET A N 1
ATOM 2186 C CA . MET A 1 286 ? -6.104 30.195 -64.428 1.00 44.24 286 MET A CA 1
ATOM 2187 C C . MET A 1 286 ? -6.698 31.562 -64.107 1.00 38.03 286 MET A C 1
ATOM 2188 O O . MET A 1 286 ? -6.433 32.128 -63.045 1.00 37.99 286 MET A O 1
ATOM 2193 N N . GLY A 1 287 ? -7.496 32.094 -65.024 1.00 37.31 287 GLY A N 1
ATOM 2194 C CA . GLY A 1 287 ? -8.114 33.386 -64.794 1.00 37.55 287 GLY A CA 1
ATOM 2195 C C . GLY A 1 287 ? -8.815 33.471 -63.444 1.00 39.67 287 GLY A C 1
ATOM 2196 O O . GLY A 1 287 ? -8.473 34.324 -62.620 1.00 40.26 287 GLY A O 1
ATOM 2197 N N . PRO A 1 288 ? -9.805 32.598 -63.181 1.00 39.38 288 PRO A N 1
ATOM 2198 C CA . PRO A 1 288 ? -10.520 32.629 -61.900 1.00 35.75 288 PRO A CA 1
ATOM 2199 C C . PRO A 1 288 ? -9.595 32.544 -60.685 1.00 39.31 288 PRO A C 1
ATOM 2200 O O . PRO A 1 288 ? -9.897 33.097 -59.626 1.00 38.31 288 PRO A O 1
ATOM 2204 N N . VAL A 1 289 ? -8.470 31.852 -60.836 1.00 38.23 289 VAL A N 1
ATOM 2205 C CA . VAL A 1 289 ? -7.521 31.726 -59.737 1.00 37.16 289 VAL A CA 1
ATOM 2206 C C . VAL A 1 289 ? -6.889 33.079 -59.452 1.00 39.85 289 VAL A C 1
ATOM 2207 O O . VAL A 1 289 ? -6.679 33.442 -58.298 1.00 39.24 289 VAL A O 1
ATOM 2211 N N . ARG A 1 290 ? -6.585 33.822 -60.512 1.00 43.37 290 ARG A N 1
ATOM 2212 C CA . ARG A 1 290 ? -5.975 35.136 -60.354 1.00 43.99 290 ARG A CA 1
ATOM 2213 C C . ARG A 1 290 ? -6.978 36.173 -59.867 1.00 40.44 290 ARG A C 1
ATOM 2214 O O . ARG A 1 290 ? -6.658 36.974 -58.990 1.00 38.32 290 ARG A O 1
ATOM 2222 N N . GLN A 1 291 ? -8.188 36.154 -60.425 1.00 39.15 291 GLN A N 1
ATOM 2223 C CA . GLN A 1 291 ? -9.223 37.105 -60.024 1.00 43.64 291 GLN A CA 1
ATOM 2224 C C . GLN A 1 291 ? -9.553 36.943 -58.542 1.00 43.14 291 GLN A C 1
ATOM 2225 O O . GLN A 1 291 ? -9.819 37.919 -57.840 1.00 42.12 291 GLN A O 1
ATOM 2231 N N . ALA A 1 292 ? -9.531 35.703 -58.068 1.00 37.15 292 ALA A N 1
ATOM 2232 C CA . ALA A 1 292 ? -9.817 35.428 -56.668 1.00 36.66 292 ALA A CA 1
ATOM 2233 C C . ALA A 1 292 ? -8.700 35.955 -55.773 1.00 35.64 292 ALA A C 1
ATOM 2234 O O . ALA A 1 292 ? -8.948 36.372 -54.643 1.00 33.94 292 ALA A O 1
ATOM 2236 N N . LEU A 1 293 ? -7.467 35.920 -56.268 1.00 35.39 293 LEU A N 1
ATOM 2237 C CA . LEU A 1 293 ? -6.342 36.424 -55.488 1.00 37.72 293 LEU A CA 1
ATOM 2238 C C . LEU A 1 293 ? -6.433 37.936 -55.425 1.00 35.58 293 LEU A C 1
ATOM 2239 O O . LEU A 1 293 ? -6.176 38.539 -54.387 1.00 38.58 293 LEU A O 1
ATOM 2244 N N . GLN A 1 294 ? -6.821 38.538 -56.544 1.00 40.36 294 GLN A N 1
ATOM 2245 C CA . GLN A 1 294 ? -6.956 39.982 -56.640 1.00 43.71 294 GLN A CA 1
ATOM 2246 C C . GLN A 1 294 ? -8.029 40.446 -55.660 1.00 49.41 294 GLN A C 1
ATOM 2247 O O . GLN A 1 294 ? -7.790 41.350 -54.865 1.00 53.67 294 GLN A O 1
ATOM 2253 N N . ASP A 1 295 ? -9.200 39.811 -55.707 1.00 50.58 295 ASP A N 1
ATOM 2254 C CA . ASP A 1 295 ? -10.310 40.167 -54.823 1.00 46.72 295 ASP A CA 1
ATOM 2255 C C . ASP A 1 295 ? -9.937 40.084 -53.352 1.00 48.70 295 ASP A C 1
ATOM 2256 O O . ASP A 1 295 ? -10.419 40.871 -52.539 1.00 54.10 295 ASP A O 1
ATOM 2261 N N . ALA A 1 296 ? -9.092 39.120 -53.006 1.00 49.71 296 ALA A N 1
ATOM 2262 C CA . ALA A 1 296 ? -8.686 38.941 -51.615 1.00 48.64 296 ALA A CA 1
ATOM 2263 C C . ALA A 1 296 ? -7.477 39.799 -51.257 1.00 49.12 296 ALA A C 1
ATOM 2264 O O . ALA A 1 296 ? -7.089 39.885 -50.089 1.00 47.56 296 ALA A O 1
ATOM 2266 N N . GLY A 1 297 ? -6.888 40.435 -52.268 1.00 52.00 297 GLY A N 1
ATOM 2267 C CA . GLY A 1 297 ? -5.722 41.269 -52.037 1.00 50.95 297 GLY A CA 1
ATOM 2268 C C . GLY A 1 297 ? -4.544 40.405 -51.646 1.00 48.65 297 GLY A C 1
ATOM 2269 O O . GLY A 1 297 ? -3.750 40.760 -50.773 1.00 50.26 297 GLY A O 1
ATOM 2270 N N . LEU A 1 298 ? -4.432 39.260 -52.309 1.00 47.60 298 LEU A N 1
ATOM 2271 C CA . LEU A 1 298 ? -3.363 38.307 -52.032 1.00 45.94 298 LEU A CA 1
ATOM 2272 C C . LEU A 1 298 ? -2.471 38.009 -53.240 1.00 42.45 298 LEU A C 1
ATOM 2273 O O . LEU A 1 298 ? -2.749 38.425 -54.368 1.00 34.31 298 LEU A O 1
ATOM 2278 N N . THR A 1 299 ? -1.381 37.298 -52.968 1.00 39.82 299 THR A N 1
ATOM 2279 C CA . THR A 1 299 ? -0.431 36.859 -53.985 1.00 45.11 299 THR A CA 1
ATOM 2280 C C . THR A 1 299 ? -0.164 35.401 -53.624 1.00 42.10 299 THR A C 1
ATOM 2281 O O . THR A 1 299 ? -0.321 35.009 -52.471 1.00 41.30 299 THR A O 1
ATOM 2285 N N . PRO A 1 300 ? 0.230 34.576 -54.602 1.00 40.59 300 PRO A N 1
ATOM 2286 C CA . PRO A 1 300 ? 0.504 33.163 -54.333 1.00 39.25 300 PRO A CA 1
ATOM 2287 C C . PRO A 1 300 ? 1.286 32.893 -53.051 1.00 45.94 300 PRO A C 1
ATOM 2288 O O . PRO A 1 300 ? 1.186 31.806 -52.484 1.00 50.75 300 PRO A O 1
ATOM 2292 N N . ALA A 1 301 ? 2.056 33.879 -52.594 1.00 49.68 301 ALA A N 1
ATOM 2293 C CA . ALA A 1 301 ? 2.868 33.730 -51.383 1.00 50.52 301 ALA A CA 1
ATOM 2294 C C . ALA A 1 301 ? 2.041 33.738 -50.100 1.00 52.62 301 ALA A C 1
ATOM 2295 O O . ALA A 1 301 ? 2.442 33.156 -49.090 1.00 52.62 301 ALA A O 1
ATOM 2297 N N . ASP A 1 302 ? 0.889 34.397 -50.145 1.00 54.36 302 ASP A N 1
ATOM 2298 C CA . ASP A 1 302 ? 0.015 34.484 -48.984 1.00 56.03 302 ASP A CA 1
ATOM 2299 C C . ASP A 1 302 ? -0.786 33.201 -48.765 1.00 55.53 302 ASP A C 1
ATOM 2300 O O . ASP A 1 302 ? -1.407 33.026 -47.719 1.00 57.41 302 ASP A O 1
ATOM 2305 N N . ILE A 1 303 ? -0.780 32.306 -49.752 1.00 53.29 303 ILE A N 1
ATOM 2306 C CA . ILE A 1 303 ? -1.512 31.047 -49.620 1.00 47.29 303 ILE A CA 1
ATOM 2307 C C . ILE A 1 303 ? -0.620 29.981 -48.995 1.00 44.61 303 ILE A C 1
ATOM 2308 O O . ILE A 1 303 ? 0.384 29.582 -49.582 1.00 47.45 303 ILE A O 1
ATOM 2313 N N . ASP A 1 304 ? -0.992 29.520 -47.807 1.00 38.99 304 ASP A N 1
ATOM 2314 C CA . ASP A 1 304 ? -0.213 28.504 -47.119 1.00 44.66 304 ASP A CA 1
ATOM 2315 C C . ASP A 1 304 ? -0.567 27.115 -47.627 1.00 44.71 304 ASP A C 1
ATOM 2316 O O . ASP A 1 304 ? 0.262 26.208 -47.602 1.00 42.87 304 ASP A O 1
ATOM 2321 N N . LYS A 1 305 ? -1.800 26.955 -48.096 1.00 42.63 305 LYS A N 1
ATOM 2322 C CA . LYS A 1 305 ? -2.253 25.651 -48.550 1.00 40.32 305 LYS A CA 1
ATOM 2323 C C . LYS A 1 305 ? -3.201 25.693 -49.742 1.00 37.47 305 LYS A C 1
ATOM 2324 O O . LYS A 1 305 ? -4.112 26.515 -49.798 1.00 39.91 305 LYS A O 1
ATOM 2330 N N . VAL A 1 306 ? -2.964 24.800 -50.697 1.00 38.92 306 VAL A N 1
ATOM 2331 C CA . VAL A 1 306 ? -3.804 24.675 -51.887 1.00 37.06 306 VAL A CA 1
ATOM 2332 C C . VAL A 1 306 ? -4.489 23.314 -51.768 1.00 34.50 306 VAL A C 1
ATOM 2333 O O . VAL A 1 306 ? -3.823 22.293 -51.610 1.00 37.14 306 VAL A O 1
ATOM 2337 N N . ILE A 1 307 ? -5.816 23.305 -51.807 1.00 32.77 307 ILE A N 1
ATOM 2338 C CA . ILE A 1 307 ? -6.572 22.063 -51.694 1.00 32.75 307 ILE A CA 1
ATOM 2339 C C . ILE A 1 307 ? -7.304 21.753 -53.003 1.00 30.13 307 ILE A C 1
ATOM 2340 O O . ILE A 1 307 ? -7.882 22.641 -53.624 1.00 32.60 307 ILE A O 1
ATOM 2345 N N . LEU A 1 308 ? -7.267 20.491 -53.421 1.00 28.51 308 LEU A N 1
ATOM 2346 C CA . LEU A 1 308 ? -7.927 20.072 -54.659 1.00 28.76 308 LEU A CA 1
ATOM 2347 C C . LEU A 1 308 ? -9.247 19.358 -54.390 1.00 25.51 308 LEU A C 1
ATOM 2348 O O . LEU A 1 308 ? -9.330 18.467 -53.548 1.00 27.83 308 LEU A O 1
ATOM 2353 N N . VAL A 1 309 ? -10.277 19.762 -55.121 1.00 19.96 309 VAL A N 1
ATOM 2354 C CA . VAL A 1 309 ? -11.600 19.179 -54.987 1.00 21.56 309 VAL A CA 1
ATOM 2355 C C . VAL A 1 309 ? -12.154 18.917 -56.384 1.00 19.97 309 VAL A C 1
ATOM 2356 O O . VAL A 1 309 ? -11.909 19.692 -57.306 1.00 22.53 309 VAL A O 1
ATOM 2360 N N . GLY A 1 310 ? -12.903 17.831 -56.541 1.00 18.91 310 GLY A N 1
ATOM 2361 C CA . GLY A 1 310 ? -13.474 17.536 -57.841 1.00 16.76 310 GLY A CA 1
ATOM 2362 C C . GLY A 1 310 ? -12.756 16.417 -58.565 1.00 19.94 310 GLY A C 1
ATOM 2363 O O . GLY A 1 310 ? -11.524 16.338 -58.556 1.00 25.46 310 GLY A O 1
ATOM 2364 N N . GLY A 1 311 ? -13.531 15.550 -59.200 1.00 23.25 311 GLY A N 1
ATOM 2365 C CA . GLY A 1 311 ? -12.952 14.444 -59.932 1.00 23.01 311 GLY A CA 1
ATOM 2366 C C . GLY A 1 311 ? -12.019 14.832 -61.070 1.00 22.95 311 GLY A C 1
ATOM 2367 O O . GLY A 1 311 ? -11.079 14.097 -61.364 1.00 22.78 311 GLY A O 1
ATOM 2368 N N . SER A 1 312 ? -12.270 15.976 -61.707 1.00 20.73 312 SER A N 1
ATOM 2369 C CA . SER A 1 312 ? -11.448 16.433 -62.825 1.00 17.17 312 SER A CA 1
ATOM 2370 C C . SER A 1 312 ? -10.086 16.908 -62.343 1.00 26.36 312 SER A C 1
ATOM 2371 O O . SER A 1 312 ? -9.178 17.172 -63.129 1.00 31.62 312 SER A O 1
ATOM 2374 N N . THR A 1 313 ? -9.952 17.016 -61.035 1.00 23.22 313 THR A N 1
ATOM 2375 C CA . THR A 1 313 ? -8.710 17.460 -60.437 1.00 28.43 313 THR A CA 1
ATOM 2376 C C . THR A 1 313 ? -7.666 16.334 -60.537 1.00 32.02 313 THR A C 1
ATOM 2377 O O . THR A 1 313 ? -6.465 16.568 -60.377 1.00 24.80 313 THR A O 1
ATOM 2381 N N . ARG A 1 314 ? -8.139 15.124 -60.846 1.00 28.23 314 ARG A N 1
ATOM 2382 C CA . ARG A 1 314 ? -7.279 13.952 -60.996 1.00 27.32 314 ARG A CA 1
ATOM 2383 C C . ARG A 1 314 ? -6.484 13.990 -62.313 1.00 27.99 314 ARG A C 1
ATOM 2384 O O . ARG A 1 314 ? -5.536 13.227 -62.495 1.00 30.81 314 ARG A O 1
ATOM 2392 N N . ILE A 1 315 ? -6.884 14.871 -63.228 1.00 24.87 315 ILE A N 1
ATOM 2393 C CA . ILE A 1 315 ? -6.213 15.017 -64.513 1.00 24.86 315 ILE A CA 1
ATOM 2394 C C . ILE A 1 315 ? -4.781 15.531 -64.301 1.00 33.15 315 ILE A C 1
ATOM 2395 O O . ILE A 1 315 ? -4.569 16.601 -63.729 1.00 31.50 315 ILE A O 1
ATOM 2400 N N . PRO A 1 316 ? -3.776 14.770 -64.764 1.00 38.10 316 PRO A N 1
ATOM 2401 C CA . PRO A 1 316 ? -2.379 15.194 -64.602 1.00 38.36 316 PRO A CA 1
ATOM 2402 C C . PRO A 1 316 ? -2.078 16.631 -65.050 1.00 31.19 316 PRO A C 1
ATOM 2403 O O . PRO A 1 316 ? -1.418 17.375 -64.333 1.00 34.13 316 PRO A O 1
ATOM 2407 N N . ALA A 1 317 ? -2.564 17.022 -66.223 1.00 28.66 317 ALA A N 1
ATOM 2408 C CA . ALA A 1 317 ? -2.315 18.371 -66.734 1.00 25.08 317 ALA A CA 1
ATOM 2409 C C . ALA A 1 317 ? -2.924 19.453 -65.848 1.00 29.92 317 ALA A C 1
ATOM 2410 O O . ALA A 1 317 ? -2.395 20.561 -65.757 1.00 33.52 317 ALA A O 1
ATOM 2412 N N . VAL A 1 318 ? -4.038 19.133 -65.200 1.00 29.62 318 VAL A N 1
ATOM 2413 C CA . VAL A 1 318 ? -4.701 20.091 -64.330 1.00 25.27 318 VAL A CA 1
ATOM 2414 C C . VAL A 1 318 ? -3.888 20.342 -63.062 1.00 28.52 318 VAL A C 1
ATOM 2415 O O . VAL A 1 318 ? -3.751 21.483 -62.637 1.00 28.76 318 VAL A O 1
ATOM 2419 N N . GLN A 1 319 ? -3.347 19.284 -62.466 1.00 20.79 319 GLN A N 1
ATOM 2420 C CA . GLN A 1 319 ? -2.534 19.425 -61.257 1.00 27.82 319 GLN A CA 1
ATOM 2421 C C . GLN A 1 319 ? -1.228 20.177 -61.517 1.00 29.74 319 GLN A C 1
ATOM 2422 O O . GLN A 1 319 ? -0.738 20.911 -60.662 1.00 28.90 319 GLN A O 1
ATOM 2428 N N . GLU A 1 320 ? -0.663 19.968 -62.697 1.00 28.20 320 GLU A N 1
ATOM 2429 C CA . GLU A 1 320 ? 0.581 20.609 -63.083 1.00 27.82 320 GLU A CA 1
ATOM 2430 C C . GLU A 1 320 ? 0.340 22.096 -63.345 1.00 29.02 320 GLU A C 1
ATOM 2431 O O . GLU A 1 320 ? 1.209 22.923 -63.101 1.00 34.18 320 GLU A O 1
ATOM 2437 N N . ALA A 1 321 ? -0.849 22.438 -63.828 1.00 30.55 321 ALA A N 1
ATOM 2438 C CA . ALA A 1 321 ? -1.155 23.831 -64.106 1.00 27.16 321 ALA A CA 1
ATOM 2439 C C . ALA A 1 321 ? -1.270 24.695 -62.844 1.00 35.65 321 ALA A C 1
ATOM 2440 O O . ALA A 1 321 ? -0.759 25.819 -62.835 1.00 37.51 321 ALA A O 1
ATOM 2442 N N . ILE A 1 322 ? -1.931 24.202 -61.789 1.00 29.30 322 ILE A N 1
ATOM 2443 C CA . ILE A 1 322 ? -2.026 24.997 -60.556 1.00 38.46 322 ILE A CA 1
ATOM 2444 C C . ILE A 1 322 ? -0.737 24.924 -59.763 1.00 35.63 322 ILE A C 1
ATOM 2445 O O . ILE A 1 322 ? -0.457 25.805 -58.957 1.00 37.79 322 ILE A O 1
ATOM 2450 N N . LYS A 1 323 ? 0.025 23.853 -59.968 1.00 35.36 323 LYS A N 1
ATOM 2451 C CA . LYS A 1 323 ? 1.301 23.690 -59.289 1.00 33.40 323 LYS A CA 1
ATOM 2452 C C . LYS A 1 323 ? 2.183 24.827 -59.809 1.00 31.96 323 LYS A C 1
ATOM 2453 O O . LYS A 1 323 ? 2.831 25.522 -59.042 1.00 33.42 323 LYS A O 1
ATOM 2459 N N . ARG A 1 324 ? 2.169 25.026 -61.121 1.00 29.11 324 ARG A N 1
ATOM 2460 C CA . ARG A 1 324 ? 2.966 26.068 -61.752 1.00 32.14 324 ARG A CA 1
ATOM 2461 C C . ARG A 1 324 ? 2.470 27.490 -61.484 1.00 36.92 324 ARG A C 1
ATOM 2462 O O . ARG A 1 324 ? 3.269 28.405 -61.300 1.00 40.30 324 ARG A O 1
ATOM 2470 N N . GLU A 1 325 ? 1.155 27.664 -61.434 1.00 37.68 325 GLU A N 1
ATOM 2471 C CA . GLU A 1 325 ? 0.551 28.966 -61.185 1.00 37.06 325 GLU A CA 1
ATOM 2472 C C . GLU A 1 325 ? 0.794 29.517 -59.791 1.00 37.88 325 GLU A C 1
ATOM 2473 O O . GLU A 1 325 ? 1.017 30.712 -59.615 1.00 41.47 325 GLU A O 1
ATOM 2479 N N . LEU A 1 326 ? 0.737 28.644 -58.798 1.00 39.19 326 LEU A N 1
ATOM 2480 C CA . LEU A 1 326 ? 0.913 29.062 -57.419 1.00 41.00 326 LEU A CA 1
ATOM 2481 C C . LEU A 1 326 ? 2.275 28.742 -56.830 1.00 42.03 326 LEU A C 1
ATOM 2482 O O . LEU A 1 326 ? 2.645 29.288 -55.793 1.00 47.35 326 LEU A O 1
ATOM 2487 N N . GLY A 1 327 ? 3.024 27.862 -57.484 1.00 43.31 327 GLY A N 1
ATOM 2488 C CA . GLY A 1 327 ? 4.336 27.513 -56.975 1.00 41.49 327 GLY A CA 1
ATOM 2489 C C . GLY A 1 327 ? 4.274 26.687 -55.705 1.00 44.71 327 GLY A C 1
ATOM 2490 O O . GLY A 1 327 ? 5.230 26.658 -54.927 1.00 47.55 327 GLY A O 1
ATOM 2491 N N . LYS A 1 328 ? 3.146 26.020 -55.484 1.00 42.50 328 LYS A N 1
ATOM 2492 C CA . LYS A 1 328 ? 2.979 25.177 -54.306 1.00 45.23 328 LYS A CA 1
ATOM 2493 C C . LYS A 1 328 ? 2.490 23.799 -54.727 1.00 46.67 328 LYS A C 1
ATOM 2494 O O . LYS A 1 328 ? 1.781 23.661 -55.724 1.00 47.16 328 LYS A O 1
ATOM 2500 N N . GLU A 1 329 ? 2.874 22.784 -53.961 1.00 46.43 329 GLU A N 1
ATOM 2501 C CA . GLU A 1 329 ? 2.468 21.413 -54.238 1.00 46.31 329 GLU A CA 1
ATOM 2502 C C . GLU A 1 329 ? 1.065 21.196 -53.657 1.00 46.71 329 GLU A C 1
ATOM 2503 O O . GLU A 1 329 ? 0.880 21.195 -52.439 1.00 48.01 329 GLU A O 1
ATOM 2509 N N . PRO A 1 330 ? 0.054 21.001 -54.516 1.00 46.34 330 PRO A N 1
ATOM 2510 C CA . PRO A 1 330 ? -1.333 20.800 -54.106 1.00 47.08 330 PRO A CA 1
ATOM 2511 C C . PRO A 1 330 ? -1.572 19.614 -53.197 1.00 49.47 330 PRO A C 1
ATOM 2512 O O . PRO A 1 330 ? -0.912 18.574 -53.307 1.00 52.64 330 PRO A O 1
ATOM 2516 N N . HIS A 1 331 ? -2.595 19.759 -52.340 1.00 50.84 331 HIS A N 1
ATOM 2517 C CA . HIS A 1 331 ? -2.966 18.660 -51.426 1.00 48.77 331 HIS A CA 1
ATOM 2518 C C . HIS A 1 331 ? -4.157 17.913 -52.079 1.00 51.74 331 HIS A C 1
ATOM 2519 O O . HIS A 1 331 ? -5.146 18.531 -52.518 1.00 45.54 331 HIS A O 1
ATOM 2526 N N . LYS A 1 332 ? -3.909 16.635 -52.205 1.00 52.20 332 LYS A N 1
ATOM 2527 C CA . LYS A 1 332 ? -4.767 15.609 -52.786 1.00 55.67 332 LYS A CA 1
ATOM 2528 C C . LYS A 1 332 ? -4.923 14.409 -51.871 1.00 52.98 332 LYS A C 1
ATOM 2529 O O . LYS A 1 332 ? -5.474 13.364 -52.132 1.00 49.20 332 LYS A O 1
ATOM 2535 N N . GLY A 1 333 ? -4.471 14.574 -50.616 1.00 52.36 333 GLY A N 1
ATOM 2536 C CA . GLY A 1 333 ? -4.498 13.534 -49.598 1.00 44.80 333 GLY A CA 1
ATOM 2537 C C . GLY A 1 333 ? -5.825 12.821 -49.405 1.00 47.48 333 GLY A C 1
ATOM 2538 O O . GLY A 1 333 ? -5.841 11.626 -49.107 1.00 49.98 333 GLY A O 1
ATOM 2539 N N . VAL A 1 334 ? -6.945 13.531 -49.525 1.00 39.03 334 VAL A N 1
ATOM 2540 C CA . VAL A 1 334 ? -8.222 12.845 -49.407 1.00 32.62 334 VAL A CA 1
ATOM 2541 C C . VAL A 1 334 ? -8.928 12.865 -50.761 1.00 30.94 334 VAL A C 1
ATOM 2542 O O . VAL A 1 334 ? -8.893 13.859 -51.490 1.00 31.39 334 VAL A O 1
ATOM 2546 N N . ASN A 1 335 ? -9.529 11.725 -51.094 1.00 30.59 335 ASN A N 1
ATOM 2547 C CA . ASN A 1 335 ? -10.244 11.516 -52.347 1.00 26.58 335 ASN A CA 1
ATOM 2548 C C . ASN A 1 335 ? -11.032 12.754 -52.781 1.00 31.12 335 ASN A C 1
ATOM 2549 O O . ASN A 1 335 ? -12.027 13.129 -52.157 1.00 29.39 335 ASN A O 1
ATOM 2554 N N . PRO A 1 336 ? -10.590 13.406 -53.864 1.00 28.64 336 PRO A N 1
ATOM 2555 C CA . PRO A 1 336 ? -11.245 14.607 -54.387 1.00 26.33 336 PRO A CA 1
ATOM 2556 C C . PRO A 1 336 ? -12.702 14.442 -54.837 1.00 21.43 336 PRO A C 1
ATOM 2557 O O . PRO A 1 336 ? -13.412 15.434 -55.016 1.00 21.93 336 PRO A O 1
ATOM 2561 N N . ASP A 1 337 ? -13.145 13.200 -55.020 1.00 22.77 337 ASP A N 1
ATOM 2562 C CA . ASP A 1 337 ? -14.529 12.947 -55.426 1.00 23.85 337 ASP A CA 1
ATOM 2563 C C . ASP A 1 337 ? -15.408 12.850 -54.183 1.00 23.72 337 ASP A C 1
ATOM 2564 O O . ASP A 1 337 ? -16.621 12.990 -54.262 1.00 22.67 337 ASP A O 1
ATOM 2569 N N . GLU A 1 338 ? -14.793 12.610 -53.032 1.00 26.19 338 GLU A N 1
ATOM 2570 C CA . GLU A 1 338 ? -15.543 12.433 -51.794 1.00 26.69 338 GLU A CA 1
ATOM 2571 C C . GLU A 1 338 ? -15.263 13.453 -50.695 1.00 24.69 338 GLU A C 1
ATOM 2572 O O . GLU A 1 338 ? -15.984 13.508 -49.689 1.00 27.24 338 GLU A O 1
ATOM 2578 N N . VAL A 1 339 ? -14.233 14.262 -50.895 1.00 15.29 339 VAL A N 1
ATOM 2579 C CA . VAL A 1 339 ? -13.816 15.224 -49.895 1.00 18.44 339 VAL A CA 1
ATOM 2580 C C . VAL A 1 339 ? -14.909 16.124 -49.310 1.00 17.82 339 VAL A C 1
ATOM 2581 O O . VAL A 1 339 ? -14.928 16.377 -48.097 1.00 26.73 339 VAL A O 1
ATOM 2585 N N . VAL A 1 340 ? -15.824 16.592 -50.152 1.00 20.75 340 VAL A N 1
ATOM 2586 C CA . VAL A 1 340 ? -16.900 17.467 -49.696 1.00 20.36 340 VAL A CA 1
ATOM 2587 C C . VAL A 1 340 ? -17.880 16.728 -48.786 1.00 25.15 340 VAL A C 1
ATOM 2588 O O . VAL A 1 340 ? -18.221 17.215 -47.710 1.00 27.35 340 VAL A O 1
ATOM 2592 N N . ALA A 1 341 ? -18.323 15.550 -49.215 1.00 27.21 341 ALA A N 1
ATOM 2593 C CA . ALA A 1 341 ? -19.245 14.742 -48.422 1.00 25.81 341 ALA A CA 1
ATOM 2594 C C . ALA A 1 341 ? -18.607 14.316 -47.097 1.00 26.07 341 ALA A C 1
ATOM 2595 O O . ALA A 1 341 ? -19.300 14.190 -46.084 1.00 22.47 341 ALA A O 1
ATOM 2597 N N . ILE A 1 342 ? -17.293 14.087 -47.104 1.00 25.07 342 ILE A N 1
ATOM 2598 C CA . ILE A 1 342 ? -16.579 13.683 -45.884 1.00 27.70 342 ILE A CA 1
ATOM 2599 C C . ILE A 1 342 ? -16.574 14.819 -44.852 1.00 28.39 342 ILE A C 1
ATOM 2600 O O . ILE A 1 342 ? -16.750 14.584 -43.656 1.00 22.31 342 ILE A O 1
ATOM 2605 N N . GLY A 1 343 ? -16.370 16.045 -45.327 1.00 27.41 343 GLY A N 1
ATOM 2606 C CA . GLY A 1 343 ? -16.371 17.200 -44.447 1.00 24.03 343 GLY A CA 1
ATOM 2607 C C . GLY A 1 343 ? -17.766 17.456 -43.893 1.00 26.42 343 GLY A C 1
ATOM 2608 O O . GLY A 1 343 ? -17.911 17.954 -42.775 1.00 28.18 343 GLY A O 1
ATOM 2609 N N . ALA A 1 344 ? -18.793 17.111 -44.672 1.00 22.33 344 ALA A N 1
ATOM 2610 C CA . ALA A 1 344 ? -20.173 17.293 -44.245 1.00 20.21 344 ALA A CA 1
ATOM 2611 C C . ALA A 1 344 ? -20.543 16.276 -43.160 1.00 23.51 344 ALA A C 1
ATOM 2612 O O . ALA A 1 344 ? -21.336 16.573 -42.268 1.00 24.09 344 ALA A O 1
ATOM 2614 N N . ALA A 1 345 ? -19.970 15.077 -43.246 1.00 22.27 345 ALA A N 1
ATOM 2615 C CA . ALA A 1 345 ? -20.237 14.026 -42.269 1.00 22.28 345 ALA A CA 1
ATOM 2616 C C . ALA A 1 345 ? -19.501 14.312 -40.960 1.00 26.73 345 ALA A C 1
ATOM 2617 O O . ALA A 1 345 ? -19.936 13.876 -39.901 1.00 32.30 345 ALA A O 1
ATOM 2619 N N . ILE A 1 346 ? -18.380 15.026 -41.032 1.00 29.59 346 ILE A N 1
ATOM 2620 C CA . ILE A 1 346 ? -17.642 15.379 -39.819 1.00 29.44 346 ILE A CA 1
ATOM 2621 C C . ILE A 1 346 ? -18.495 16.404 -39.059 1.00 28.26 346 ILE A C 1
ATOM 2622 O O . ILE A 1 346 ? -18.689 16.291 -37.854 1.00 31.41 346 ILE A O 1
ATOM 2627 N N . GLN A 1 347 ? -19.010 17.397 -39.778 1.00 31.72 347 GLN A N 1
ATOM 2628 C CA . GLN A 1 347 ? -19.871 18.413 -39.177 1.00 32.01 347 GLN A CA 1
ATOM 2629 C C . GLN A 1 347 ? -21.118 17.745 -38.606 1.00 32.05 347 GLN A C 1
ATOM 2630 O O . GLN A 1 347 ? -21.641 18.166 -37.577 1.00 32.02 347 GLN A O 1
ATOM 2636 N N . GLY A 1 348 ? -21.595 16.706 -39.286 1.00 29.70 348 GLY A N 1
ATOM 2637 C CA . GLY A 1 348 ? -22.775 16.000 -38.822 1.00 28.41 348 GLY A CA 1
ATOM 2638 C C . GLY A 1 348 ? -22.496 15.289 -37.513 1.00 27.08 348 GLY A C 1
ATOM 2639 O O . GLY A 1 348 ? -23.323 15.288 -36.601 1.00 28.24 348 GLY A O 1
ATOM 2640 N N . GLY A 1 349 ? -21.317 14.686 -37.427 1.00 28.05 349 GLY A N 1
ATOM 2641 C CA . GLY A 1 349 ? -20.930 13.981 -36.223 1.00 28.64 349 GLY A CA 1
ATOM 2642 C C . GLY A 1 349 ? -20.776 14.946 -35.067 1.00 33.96 349 GLY A C 1
ATOM 2643 O O . GLY A 1 349 ? -21.149 14.635 -33.938 1.00 37.92 349 GLY A O 1
ATOM 2644 N N . VAL A 1 350 ? -20.223 16.121 -35.350 1.00 34.73 350 VAL A N 1
ATOM 2645 C CA . VAL A 1 350 ? -20.031 17.142 -34.330 1.00 31.15 350 VAL A CA 1
ATOM 2646 C C . VAL A 1 350 ? -21.384 17.600 -33.787 1.00 34.39 350 VAL A C 1
ATOM 2647 O O . VAL A 1 350 ? -21.539 17.765 -32.579 1.00 34.22 350 VAL A O 1
ATOM 2651 N N . ILE A 1 351 ? -22.356 17.812 -34.675 1.00 31.23 351 ILE A N 1
ATOM 2652 C CA . ILE A 1 351 ? -23.691 18.240 -34.250 1.00 31.66 351 ILE A CA 1
ATOM 2653 C C . ILE A 1 351 ? -24.336 17.134 -33.413 1.00 37.17 351 ILE A C 1
ATOM 2654 O O . ILE A 1 351 ? -24.891 17.389 -32.343 1.00 40.76 351 ILE A O 1
ATOM 2659 N N . ALA A 1 352 ? -24.261 15.906 -33.922 1.00 33.91 352 ALA A N 1
ATOM 2660 C CA . ALA A 1 352 ? -24.848 14.745 -33.262 1.00 38.56 352 ALA A CA 1
ATOM 2661 C C . ALA A 1 352 ? -24.127 14.371 -31.984 1.00 39.12 352 ALA A C 1
ATOM 2662 O O . ALA A 1 352 ? -24.687 13.681 -31.136 1.00 40.47 352 ALA A O 1
ATOM 2664 N N . GLY A 1 353 ? -22.889 14.831 -31.845 1.00 36.87 353 GLY A N 1
ATOM 2665 C CA . GLY A 1 353 ? -22.108 14.510 -30.664 1.00 37.66 353 GLY A CA 1
ATOM 2666 C C . GLY A 1 353 ? -22.303 15.424 -29.470 1.00 45.68 353 GLY A C 1
ATOM 2667 O O . GLY A 1 353 ? -21.650 15.242 -28.440 1.00 42.88 353 GLY A O 1
ATOM 2668 N N . GLU A 1 354 ? -23.186 16.411 -29.591 1.00 47.15 354 GLU A N 1
ATOM 2669 C CA . GLU A 1 354 ? -23.429 17.329 -28.480 1.00 51.35 354 GLU A CA 1
ATOM 2670 C C . GLU A 1 354 ? -24.188 16.651 -27.346 1.00 50.31 354 GLU A C 1
ATOM 2671 O O . GLU A 1 354 ? -25.284 16.125 -27.546 1.00 50.71 354 GLU A O 1
ATOM 2677 N N . VAL A 1 355 ? -23.597 16.664 -26.159 1.00 46.91 355 VAL A N 1
ATOM 2678 C CA . VAL A 1 355 ? -24.235 16.079 -24.991 1.00 46.63 355 VAL A CA 1
ATOM 2679 C C . VAL A 1 355 ? -24.487 17.211 -24.011 1.00 45.10 355 VAL A C 1
ATOM 2680 O O . VAL A 1 355 ? -23.638 18.086 -23.833 1.00 43.30 355 VAL A O 1
ATOM 2684 N N . LYS A 1 356 ? -25.665 17.197 -23.397 1.00 45.06 356 LYS A N 1
ATOM 2685 C CA . LYS A 1 356 ? -26.048 18.213 -22.423 1.00 47.09 356 LYS A CA 1
ATOM 2686 C C . LYS A 1 356 ? -26.509 17.545 -21.125 1.00 44.57 356 LYS A C 1
ATOM 2687 O O . LYS A 1 356 ? -27.098 18.189 -20.256 1.00 45.75 356 LYS A O 1
ATOM 2693 N N . ASP A 1 357 ? -26.235 16.251 -21.002 1.00 43.44 357 ASP A N 1
ATOM 2694 C CA . ASP A 1 357 ? -26.641 15.491 -19.826 1.00 50.17 357 ASP A CA 1
ATOM 2695 C C . ASP A 1 357 ? -25.762 15.709 -18.603 1.00 49.41 357 ASP A C 1
ATOM 2696 O O . ASP A 1 357 ? -24.538 15.811 -18.706 1.00 49.82 357 ASP A O 1
ATOM 2701 N N . VAL A 1 358 ? -26.405 15.772 -17.443 1.00 48.46 358 VAL A N 1
ATOM 2702 C CA . VAL A 1 358 ? -25.699 15.964 -16.186 1.00 48.75 358 VAL A CA 1
ATOM 2703 C C . VAL A 1 358 ? -25.478 14.611 -15.522 1.00 47.71 358 VAL A C 1
ATOM 2704 O O . VAL A 1 358 ? -26.268 13.682 -15.685 1.00 44.36 358 VAL A O 1
ATOM 2708 N N . VAL A 1 359 ? -24.384 14.509 -14.785 1.00 45.35 359 VAL A N 1
ATOM 2709 C CA . VAL A 1 359 ? -24.044 13.287 -14.083 1.00 48.89 359 VAL A CA 1
ATOM 2710 C C . VAL A 1 359 ? -23.898 13.648 -12.611 1.00 50.03 359 VAL A C 1
ATOM 2711 O O . VAL A 1 359 ? -23.295 14.666 -12.268 1.00 46.21 359 VAL A O 1
ATOM 2715 N N . LEU A 1 360 ? -24.461 12.826 -11.740 1.00 49.17 360 LEU A N 1
ATOM 2716 C CA . LEU A 1 360 ? -24.362 13.089 -10.317 1.00 51.63 360 LEU A CA 1
ATOM 2717 C C . LEU A 1 360 ? -22.922 12.824 -9.901 1.00 45.55 360 LEU A C 1
ATOM 2718 O O . LEU A 1 360 ? -22.263 11.962 -10.473 1.00 49.40 360 LEU A O 1
ATOM 2723 N N . LEU A 1 361 ? -22.412 13.589 -8.945 1.00 46.89 361 LEU A N 1
ATOM 2724 C CA . LEU A 1 361 ? -21.066 13.332 -8.446 1.00 48.50 361 LEU A CA 1
ATOM 2725 C C . LEU A 1 361 ? -20.994 13.711 -6.981 1.00 51.59 361 LEU A C 1
ATOM 2726 O O . LEU A 1 361 ? -21.387 14.806 -6.578 1.00 52.60 361 LEU A O 1
ATOM 2731 N N . ASP A 1 362 ? -20.526 12.774 -6.173 1.00 54.36 362 ASP A N 1
ATOM 2732 C CA . ASP A 1 362 ? -20.414 13.016 -4.748 1.00 51.38 362 ASP A CA 1
ATOM 2733 C C . ASP A 1 362 ? -19.209 13.909 -4.507 1.00 46.76 362 ASP A C 1
ATOM 2734 O O . ASP A 1 362 ? -18.146 13.716 -5.102 1.00 47.92 362 ASP A O 1
ATOM 2739 N N . VAL A 1 363 ? -19.393 14.901 -3.648 1.00 43.64 363 VAL A N 1
ATOM 2740 C CA . VAL A 1 363 ? -18.334 15.829 -3.302 1.00 41.96 363 VAL A CA 1
ATOM 2741 C C . VAL A 1 363 ? -18.389 16.011 -1.799 1.00 48.62 363 VAL A C 1
ATOM 2742 O O . VAL A 1 363 ? -19.415 15.760 -1.168 1.00 51.18 363 VAL A O 1
ATOM 2746 N N . THR A 1 364 ? -17.280 16.456 -1.231 1.00 50.69 364 THR A N 1
ATOM 2747 C CA . THR A 1 364 ? -17.194 16.693 0.196 1.00 46.54 364 THR A CA 1
ATOM 2748 C C . THR A 1 364 ? -18.105 17.874 0.560 1.00 47.83 364 THR A C 1
ATOM 2749 O O . THR A 1 364 ? -17.999 18.958 -0.017 1.00 45.65 364 THR A O 1
ATOM 2753 N N . PRO A 1 365 ? -19.035 17.661 1.510 1.00 46.42 365 PRO A N 1
ATOM 2754 C CA . PRO A 1 365 ? -19.989 18.674 1.976 1.00 40.91 365 PRO A CA 1
ATOM 2755 C C . PRO A 1 365 ? -19.428 19.845 2.782 1.00 42.67 365 PRO A C 1
ATOM 2756 O O . PRO A 1 365 ? -19.997 20.935 2.773 1.00 47.98 365 PRO A O 1
ATOM 2760 N N . LEU A 1 366 ? -18.322 19.622 3.480 1.00 46.40 366 LEU A N 1
ATOM 2761 C CA . LEU A 1 366 ? -17.687 20.669 4.279 1.00 42.27 366 LEU A CA 1
ATOM 2762 C C . LEU A 1 366 ? -16.190 20.444 4.330 1.00 42.28 366 LEU A C 1
ATOM 2763 O O . LEU A 1 366 ? -15.707 19.340 4.100 1.00 43.16 366 LEU A O 1
ATOM 2768 N N . SER A 1 367 ? -15.450 21.495 4.638 1.00 41.30 367 SER A N 1
ATOM 2769 C CA . SER A 1 367 ? -14.011 21.368 4.724 1.00 39.75 367 SER A CA 1
ATOM 2770 C C . SER A 1 367 ? -13.648 20.457 5.898 1.00 42.36 367 SER A C 1
ATOM 2771 O O . SER A 1 367 ? -14.216 20.572 6.992 1.00 40.82 367 SER A O 1
ATOM 2774 N N . LEU A 1 368 ? -12.710 19.544 5.654 1.00 39.38 368 LEU A N 1
ATOM 2775 C CA . LEU A 1 368 ? -12.251 18.599 6.664 1.00 38.58 368 LEU A CA 1
ATOM 2776 C C . LEU A 1 368 ? -10.840 18.970 7.080 1.00 43.01 368 LEU A C 1
ATOM 2777 O O . LEU A 1 368 ? -10.013 19.346 6.248 1.00 45.94 368 LEU A O 1
ATOM 2782 N N . GLY A 1 369 ? -10.564 18.868 8.373 1.00 44.47 369 GLY A N 1
ATOM 2783 C CA . GLY A 1 369 ? -9.243 19.222 8.842 1.00 46.11 369 GLY A CA 1
ATOM 2784 C C . GLY A 1 369 ? -8.833 18.671 10.192 1.00 48.01 369 GLY A C 1
ATOM 2785 O O . GLY A 1 369 ? -9.351 17.660 10.675 1.00 44.51 369 GLY A O 1
ATOM 2786 N N . ILE A 1 370 ? -7.901 19.383 10.809 1.00 44.11 370 ILE A N 1
ATOM 2787 C CA . ILE A 1 370 ? -7.333 18.994 12.081 1.00 41.63 370 ILE A CA 1
ATOM 2788 C C . ILE A 1 370 ? -6.987 20.250 12.867 1.00 42.84 370 ILE A C 1
ATOM 2789 O O . ILE A 1 370 ? -6.637 21.272 12.282 1.00 37.85 370 ILE A O 1
ATOM 2794 N N . GLU A 1 371 ? -7.105 20.184 14.189 1.00 42.13 371 GLU A N 1
ATOM 2795 C CA . GLU A 1 371 ? -6.778 21.339 15.005 1.00 42.64 371 GLU A CA 1
ATOM 2796 C C . GLU A 1 371 ? -5.269 21.530 15.054 1.00 43.92 371 GLU A C 1
ATOM 2797 O O . GLU A 1 371 ? -4.508 20.565 15.155 1.00 36.65 371 GLU A O 1
ATOM 2803 N N . THR A 1 372 ? -4.850 22.790 14.994 1.00 44.96 372 THR A N 1
ATOM 2804 C CA . THR A 1 372 ? -3.442 23.151 14.997 1.00 47.06 372 THR A CA 1
ATOM 2805 C C . THR A 1 372 ? -3.128 24.174 16.092 1.00 47.87 372 THR A C 1
ATOM 2806 O O . THR A 1 372 ? -4.000 24.934 16.506 1.00 48.43 372 THR A O 1
ATOM 2810 N N . MET A 1 373 ? -1.881 24.184 16.553 1.00 45.38 373 MET A N 1
ATOM 2811 C CA . MET A 1 373 ? -1.431 25.103 17.598 1.00 52.28 373 MET A CA 1
ATOM 2812 C C . MET A 1 373 ? -2.153 26.445 17.673 1.00 54.30 373 MET A C 1
ATOM 2813 O O . MET A 1 373 ? -2.207 27.193 16.698 1.00 57.51 373 MET A O 1
ATOM 2818 N N . GLY A 1 374 ? -2.693 26.750 18.849 1.00 57.94 374 GLY A N 1
ATOM 2819 C CA . GLY A 1 374 ? -3.385 28.012 19.043 1.00 58.24 374 GLY A CA 1
ATOM 2820 C C . GLY A 1 374 ? -4.879 27.984 18.779 1.00 60.52 374 GLY A C 1
ATOM 2821 O O . GLY A 1 374 ? -5.501 29.035 18.599 1.00 62.46 374 GLY A O 1
ATOM 2822 N N . GLY A 1 375 ? -5.462 26.789 18.752 1.00 59.01 375 GLY A N 1
ATOM 2823 C CA . GLY A 1 375 ? -6.890 26.674 18.510 1.00 59.50 375 GLY A CA 1
ATOM 2824 C C . GLY A 1 375 ? -7.329 26.953 17.080 1.00 61.61 375 GLY A C 1
ATOM 2825 O O . GLY A 1 375 ? -8.526 27.121 16.823 1.00 64.39 375 GLY A O 1
ATOM 2826 N N . VAL A 1 376 ? -6.380 26.999 16.147 1.00 58.82 376 VAL A N 1
ATOM 2827 C CA . VAL A 1 376 ? -6.712 27.260 14.746 1.00 59.83 376 VAL A CA 1
ATOM 2828 C C . VAL A 1 376 ? -7.030 25.975 13.984 1.00 57.98 376 VAL A C 1
ATOM 2829 O O . VAL A 1 376 ? -6.428 24.927 14.222 1.00 61.56 376 VAL A O 1
ATOM 2833 N N . PHE A 1 377 ? -7.981 26.079 13.061 1.00 55.12 377 PHE A N 1
ATOM 2834 C CA . PHE A 1 377 ? -8.417 24.960 12.234 1.00 49.09 377 PHE A CA 1
ATOM 2835 C C . PHE A 1 377 ? -7.589 24.902 10.950 1.00 47.78 377 PHE A C 1
ATOM 2836 O O . PHE A 1 377 ? -7.568 25.852 10.175 1.00 49.99 377 PHE A O 1
ATOM 2844 N N . THR A 1 378 ? -6.885 23.791 10.749 1.00 47.71 378 THR A N 1
ATOM 2845 C CA . THR A 1 378 ? -6.067 23.600 9.557 1.00 44.19 378 THR A CA 1
ATOM 2846 C C . THR A 1 378 ? -6.728 22.544 8.680 1.00 46.17 378 THR A C 1
ATOM 2847 O O . THR A 1 378 ? -6.817 21.376 9.052 1.00 44.13 378 THR A O 1
ATOM 2851 N N . LYS A 1 379 ? -7.184 22.979 7.510 1.00 48.59 379 LYS A N 1
ATOM 2852 C CA . LYS A 1 379 ? -7.874 22.125 6.552 1.00 45.49 379 LYS A CA 1
ATOM 2853 C C . LYS A 1 379 ? -6.952 21.313 5.648 1.00 44.71 379 LYS A C 1
ATOM 2854 O O . LYS A 1 379 ? -5.920 21.801 5.200 1.00 44.25 379 LYS A O 1
ATOM 2860 N N . LEU A 1 380 ? -7.337 20.072 5.379 1.00 41.90 380 LEU A N 1
ATOM 2861 C CA . LEU A 1 380 ? -6.562 19.217 4.497 1.00 43.25 380 LEU A CA 1
ATOM 2862 C C . LEU A 1 380 ? -7.335 18.954 3.203 1.00 44.13 380 LEU A C 1
ATOM 2863 O O . LEU A 1 380 ? -6.740 18.887 2.129 1.00 46.45 380 LEU A O 1
ATOM 2868 N N . ILE A 1 381 ? -8.656 18.804 3.313 1.00 41.25 381 ILE A N 1
ATOM 2869 C CA . ILE A 1 381 ? -9.526 18.542 2.160 1.00 39.95 381 ILE A CA 1
ATOM 2870 C C . ILE A 1 381 ? -10.685 19.543 2.095 1.00 43.41 381 ILE A C 1
ATOM 2871 O O . ILE A 1 381 ? -11.660 19.432 2.843 1.00 42.61 381 ILE A O 1
ATOM 2876 N N . GLU A 1 382 ? -10.584 20.495 1.171 1.00 44.02 382 GLU A N 1
ATOM 2877 C CA . GLU A 1 382 ? -11.587 21.545 0.988 1.00 44.13 382 GLU A CA 1
ATOM 2878 C C . GLU A 1 382 ? -13.020 21.092 0.690 1.00 41.69 382 GLU A C 1
ATOM 2879 O O . GLU A 1 382 ? -13.262 19.981 0.217 1.00 41.01 382 GLU A O 1
ATOM 2885 N N . ARG A 1 383 ? -13.969 21.985 0.958 1.00 45.30 383 ARG A N 1
ATOM 2886 C CA . ARG A 1 383 ? -15.380 21.714 0.707 1.00 46.35 383 ARG A CA 1
ATOM 2887 C C . ARG A 1 383 ? -15.597 21.575 -0.792 1.00 46.94 383 ARG A C 1
ATOM 2888 O O . ARG A 1 383 ? -15.000 22.303 -1.586 1.00 45.86 383 ARG A O 1
ATOM 2896 N N . ASN A 1 384 ? -16.460 20.634 -1.159 1.00 47.89 384 ASN A N 1
ATOM 2897 C CA . ASN A 1 384 ? -16.787 20.336 -2.552 1.00 46.71 384 ASN A CA 1
ATOM 2898 C C . ASN A 1 384 ? -15.654 19.667 -3.316 1.00 44.77 384 ASN A C 1
ATOM 2899 O O . ASN A 1 384 ? -15.413 19.960 -4.489 1.00 47.68 384 ASN A O 1
ATOM 2904 N N . THR A 1 385 ? -14.947 18.775 -2.635 1.00 43.08 385 THR A N 1
ATOM 2905 C CA . THR A 1 385 ? -13.875 18.024 -3.263 1.00 41.25 385 THR A CA 1
ATOM 2906 C C . THR A 1 385 ? -14.526 16.704 -3.655 1.00 43.70 385 THR A C 1
ATOM 2907 O O . THR A 1 385 ? -15.338 16.155 -2.906 1.00 44.34 385 THR A O 1
ATOM 2911 N N . THR A 1 386 ? -14.184 16.202 -4.833 1.00 40.61 386 THR A N 1
ATOM 2912 C CA . THR A 1 386 ? -14.779 14.969 -5.320 1.00 41.42 386 THR A CA 1
ATOM 2913 C C . THR A 1 386 ? -14.222 13.727 -4.667 1.00 42.11 386 THR A C 1
ATOM 2914 O O . THR A 1 386 ? -13.006 13.550 -4.578 1.00 50.22 386 THR A O 1
ATOM 2918 N N . ILE A 1 387 ? -15.120 12.858 -4.221 1.00 38.51 387 ILE A N 1
ATOM 2919 C CA . ILE A 1 387 ? -14.714 11.612 -3.588 1.00 43.93 387 ILE A CA 1
ATOM 2920 C C . ILE A 1 387 ? -14.854 10.465 -4.588 1.00 40.41 387 ILE A C 1
ATOM 2921 O O . ILE A 1 387 ? -15.709 10.502 -5.473 1.00 41.77 387 ILE A O 1
ATOM 2926 N N . PRO A 1 388 ? -14.013 9.426 -4.459 1.00 43.20 388 PRO A N 1
ATOM 2927 C CA . PRO A 1 388 ? -12.961 9.274 -3.443 1.00 41.12 388 PRO A CA 1
ATOM 2928 C C . PRO A 1 388 ? -11.847 10.314 -3.568 1.00 43.34 388 PRO A C 1
ATOM 2929 O O . PRO A 1 388 ? -11.591 10.846 -4.648 1.00 45.99 388 PRO A O 1
ATOM 2933 N N . THR A 1 389 ? -11.193 10.606 -2.452 1.00 41.62 389 THR A N 1
ATOM 2934 C CA . THR A 1 389 ? -10.096 11.558 -2.440 1.00 37.38 389 THR A CA 1
ATOM 2935 C C . THR A 1 389 ? -9.180 11.192 -1.280 1.00 36.96 389 THR A C 1
ATOM 2936 O O . THR A 1 389 ? -9.607 10.553 -0.321 1.00 36.91 389 THR A O 1
ATOM 2940 N N . SER A 1 390 ? -7.920 11.594 -1.376 1.00 38.91 390 SER A N 1
ATOM 2941 C CA . SER A 1 390 ? -6.941 11.294 -0.348 1.00 40.23 390 SER A CA 1
ATOM 2942 C C . SER A 1 390 ? -5.937 12.424 -0.280 1.00 40.22 390 SER A C 1
ATOM 2943 O O . SER A 1 390 ? -5.313 12.769 -1.277 1.00 46.74 390 SER A O 1
ATOM 2946 N N . LYS A 1 391 ? -5.781 13.000 0.903 1.00 42.28 391 LYS A N 1
ATOM 2947 C CA . LYS A 1 391 ? -4.846 14.094 1.094 1.00 38.46 391 LYS A CA 1
ATOM 2948 C C . LYS A 1 391 ? -3.927 13.828 2.283 1.00 40.74 391 LYS A C 1
ATOM 2949 O O . LYS A 1 391 ? -4.352 13.285 3.305 1.00 40.74 391 LYS A O 1
ATOM 2955 N N . SER A 1 392 ? -2.662 14.212 2.128 1.00 38.06 392 SER A N 1
ATOM 2956 C CA . SER A 1 392 ? -1.659 14.043 3.164 1.00 35.26 392 SER A CA 1
ATOM 2957 C C . SER A 1 392 ? -0.923 15.351 3.383 1.00 42.74 392 SER A C 1
ATOM 2958 O O . SER A 1 392 ? -0.563 16.044 2.428 1.00 46.86 392 SER A O 1
ATOM 2961 N N . GLN A 1 393 ? -0.702 15.677 4.651 1.00 41.23 393 GLN A N 1
ATOM 2962 C CA . GLN A 1 393 ? 0.010 16.886 5.031 1.00 38.50 393 GLN A CA 1
ATOM 2963 C C . GLN A 1 393 ? 0.979 16.440 6.115 1.00 38.58 393 GLN A C 1
ATOM 2964 O O . GLN A 1 393 ? 0.669 15.533 6.888 1.00 46.15 393 GLN A O 1
ATOM 2970 N N . VAL A 1 394 ? 2.156 17.047 6.169 1.00 34.70 394 VAL A N 1
ATOM 2971 C CA . VAL A 1 394 ? 3.116 16.682 7.198 1.00 31.10 394 VAL A CA 1
ATOM 2972 C C . VAL A 1 394 ? 3.051 17.755 8.269 1.00 38.61 394 VAL A C 1
ATOM 2973 O O . VAL A 1 394 ? 3.080 18.951 7.966 1.00 42.69 394 VAL A O 1
ATOM 2977 N N . PHE A 1 395 ? 2.918 17.325 9.518 1.00 37.63 395 PHE A N 1
ATOM 2978 C CA . PHE A 1 395 ? 2.856 18.246 10.642 1.00 39.94 395 PHE A CA 1
ATOM 2979 C C . PHE A 1 395 ? 4.017 17.947 11.570 1.00 41.26 395 PHE A C 1
ATOM 2980 O O . PHE A 1 395 ? 4.620 16.877 11.486 1.00 38.25 395 PHE A O 1
ATOM 2988 N N . THR A 1 396 ? 4.333 18.885 12.454 1.00 39.75 396 THR A N 1
ATOM 2989 C CA . THR A 1 396 ? 5.423 18.659 13.381 1.00 42.62 396 THR A CA 1
ATOM 2990 C C . THR A 1 396 ? 5.028 18.971 14.818 1.00 42.23 396 THR A C 1
ATOM 2991 O O . THR A 1 396 ? 3.893 19.364 15.107 1.00 39.18 396 THR A O 1
ATOM 2995 N N . THR A 1 397 ? 5.994 18.776 15.706 1.00 46.12 397 THR A N 1
ATOM 2996 C CA . THR A 1 397 ? 5.852 18.973 17.142 1.00 44.79 397 THR A CA 1
ATOM 2997 C C . THR A 1 397 ? 5.943 20.457 17.513 1.00 46.59 397 THR A C 1
ATOM 2998 O O . THR A 1 397 ? 6.668 21.215 16.869 1.00 55.90 397 THR A O 1
ATOM 3002 N N . ALA A 1 398 ? 5.210 20.864 18.547 1.00 46.92 398 ALA A N 1
ATOM 3003 C CA . ALA A 1 398 ? 5.169 22.277 18.986 1.00 48.01 398 ALA A CA 1
ATOM 3004 C C . ALA A 1 398 ? 6.208 22.620 20.026 1.00 53.71 398 ALA A C 1
ATOM 3005 O O . ALA A 1 398 ? 6.601 23.770 20.245 1.00 57.06 398 ALA A O 1
ATOM 3007 N N . ALA A 1 399 ? 6.552 21.597 20.817 1.00 54.00 399 ALA A N 1
ATOM 3008 C CA . ALA A 1 399 ? 7.585 21.852 21.879 1.00 57.44 399 ALA A CA 1
ATOM 3009 C C . ALA A 1 399 ? 8.673 20.822 21.916 1.00 59.74 399 ALA A C 1
ATOM 3010 O O . ALA A 1 399 ? 8.468 19.589 21.879 1.00 59.77 399 ALA A O 1
ATOM 3012 N N . ASP A 1 400 ? 9.665 21.180 22.273 1.00 62.26 400 ASP A N 1
ATOM 3013 C CA . ASP A 1 400 ? 10.882 20.388 22.333 1.00 58.62 400 ASP A CA 1
ATOM 3014 C C . ASP A 1 400 ? 10.630 19.200 23.232 1.00 53.67 400 ASP A C 1
ATOM 3015 O O . ASP A 1 400 ? 10.130 19.381 24.299 1.00 51.94 400 ASP A O 1
ATOM 3020 N N . ASN A 1 401 ? 10.834 18.025 22.741 1.00 51.83 401 ASN A N 1
ATOM 3021 C CA . ASN A 1 401 ? 10.635 16.810 23.426 1.00 51.13 401 ASN A CA 1
ATOM 3022 C C . ASN A 1 401 ? 9.315 16.148 23.464 1.00 52.52 401 ASN A C 1
ATOM 3023 O O . ASN A 1 401 ? 9.205 14.995 23.910 1.00 56.30 401 ASN A O 1
ATOM 3028 N N . GLN A 1 402 ? 8.320 16.614 22.739 1.00 49.27 402 GLN A N 1
ATOM 3029 C CA . GLN A 1 402 ? 7.101 15.886 22.583 1.00 51.30 402 GLN A CA 1
ATOM 3030 C C . GLN A 1 402 ? 7.393 14.448 22.126 1.00 50.48 402 GLN A C 1
ATOM 3031 O O . GLN A 1 402 ? 8.287 14.301 21.336 1.00 54.84 402 GLN A O 1
ATOM 3037 N N . THR A 1 403 ? 6.598 13.636 22.662 1.00 48.39 403 THR A N 1
ATOM 3038 C CA . THR A 1 403 ? 6.444 12.215 22.652 1.00 49.61 403 THR A CA 1
ATOM 3039 C C . THR A 1 403 ? 5.175 11.840 21.895 1.00 46.94 403 THR A C 1
ATOM 3040 O O . THR A 1 403 ? 4.842 10.715 21.594 1.00 45.55 403 THR A O 1
ATOM 3044 N N . THR A 1 404 ? 4.323 12.835 22.014 1.00 44.04 404 THR A N 1
ATOM 3045 C CA . THR A 1 404 ? 2.919 12.557 21.624 1.00 45.99 404 THR A CA 1
ATOM 3046 C C . THR A 1 404 ? 2.280 13.727 20.922 1.00 42.36 404 THR A C 1
ATOM 3047 O O . THR A 1 404 ? 2.503 14.888 21.253 1.00 36.36 404 THR A O 1
ATOM 3051 N N . VAL A 1 405 ? 1.377 13.449 20.060 1.00 39.92 405 VAL A N 1
ATOM 3052 C CA . VAL A 1 405 ? 0.624 14.465 19.326 1.00 34.37 405 VAL A CA 1
ATOM 3053 C C . VAL A 1 405 ? -0.841 14.065 19.364 1.00 35.90 405 VAL A C 1
ATOM 3054 O O . VAL A 1 405 ? -1.179 12.892 19.202 1.00 31.33 405 VAL A O 1
ATOM 3058 N N . ASP A 1 406 ? -1.708 15.045 19.580 1.00 40.86 406 ASP A N 1
ATOM 3059 C CA . ASP A 1 406 ? -3.139 14.791 19.644 1.00 42.92 406 ASP A CA 1
ATOM 3060 C C . ASP A 1 406 ? -3.786 15.169 18.317 1.00 43.10 406 ASP A C 1
ATOM 3061 O O . ASP A 1 406 ? -3.790 16.338 17.932 1.00 40.88 406 ASP A O 1
ATOM 3066 N N . ILE A 1 407 ? -4.331 14.181 17.614 1.00 37.74 407 ILE A N 1
ATOM 3067 C CA . ILE A 1 407 ? -4.965 14.457 16.338 1.00 33.50 407 ILE A CA 1
ATOM 3068 C C . ILE A 1 407 ? -6.458 14.659 16.535 1.00 31.99 407 ILE A C 1
ATOM 3069 O O . ILE A 1 407 ? -7.206 13.712 16.778 1.00 33.90 407 ILE A O 1
ATOM 3074 N N . HIS A 1 408 ? -6.874 15.914 16.432 1.00 29.15 408 HIS A N 1
ATOM 3075 C CA . HIS A 1 408 ? -8.268 16.292 16.593 1.00 34.34 408 HIS A CA 1
ATOM 3076 C C . HIS A 1 408 ? -8.860 16.634 15.226 1.00 35.58 408 HIS A C 1
ATOM 3077 O O . HIS A 1 408 ? -8.593 17.705 14.690 1.00 35.83 408 HIS A O 1
ATOM 3084 N N . VAL A 1 409 ? -9.662 15.735 14.665 1.00 36.03 409 VAL A N 1
ATOM 3085 C CA . VAL A 1 409 ? -10.252 15.986 13.360 1.00 42.99 409 VAL A CA 1
ATOM 3086 C C . VAL A 1 409 ? -11.557 16.783 13.427 1.00 45.21 409 VAL A C 1
ATOM 3087 O O . VAL A 1 409 ? -12.492 16.427 14.145 1.00 47.71 409 VAL A O 1
ATOM 3091 N N . LEU A 1 410 ? -11.598 17.873 12.663 1.00 45.23 410 LEU A N 1
ATOM 3092 C CA . LEU A 1 410 ? -12.745 18.775 12.628 1.00 47.37 410 LEU A CA 1
ATOM 3093 C C . LEU A 1 410 ? -13.368 18.931 11.231 1.00 50.12 410 LEU A C 1
ATOM 3094 O O . LEU A 1 410 ? -12.730 18.663 10.208 1.00 49.27 410 LEU A O 1
ATOM 3099 N N . GLN A 1 411 ? -14.619 19.381 11.208 1.00 50.18 411 GLN A N 1
ATOM 3100 C CA . GLN A 1 411 ? -15.370 19.590 9.971 1.00 51.63 411 GLN A CA 1
ATOM 3101 C C . GLN A 1 411 ? -16.068 20.951 10.044 1.00 53.49 411 GLN A C 1
ATOM 3102 O O . GLN A 1 411 ? -16.882 21.182 10.934 1.00 52.41 411 GLN A O 1
ATOM 3108 N N . GLY A 1 412 ? -15.745 21.847 9.114 1.00 54.91 412 GLY A N 1
ATOM 3109 C CA . GLY A 1 412 ? -16.361 23.166 9.123 1.00 59.18 412 GLY A CA 1
ATOM 3110 C C . GLY A 1 412 ? -15.733 24.130 8.131 1.00 61.79 412 GLY A C 1
ATOM 3111 O O . GLY A 1 412 ? -15.050 23.698 7.206 1.00 62.25 412 GLY A O 1
ATOM 3112 N N . GLU A 1 413 ? -15.949 25.433 8.324 1.00 63.07 413 GLU A N 1
ATOM 3113 C CA . GLU A 1 413 ? -15.400 26.436 7.410 1.00 60.63 413 GLU A CA 1
ATOM 3114 C C . GLU A 1 413 ? -14.712 27.626 8.081 1.00 62.34 413 GLU A C 1
ATOM 3115 O O . GLU A 1 413 ? -13.996 28.379 7.414 1.00 62.10 413 GLU A O 1
ATOM 3121 N N . ARG A 1 414 ? -14.926 27.804 9.383 1.00 61.54 414 ARG A N 1
ATOM 3122 C CA . ARG A 1 414 ? -14.326 28.922 10.112 1.00 60.01 414 ARG A CA 1
ATOM 3123 C C . ARG A 1 414 ? -12.879 28.651 10.549 1.00 57.90 414 ARG A C 1
ATOM 3124 O O . ARG A 1 414 ? -12.486 27.499 10.717 1.00 58.31 414 ARG A O 1
ATOM 3132 N N . PRO A 1 415 ? -12.079 29.714 10.765 1.00 58.38 415 PRO A N 1
ATOM 3133 C CA . PRO A 1 415 ? -10.671 29.588 11.165 1.00 58.84 415 PRO A CA 1
ATOM 3134 C C . PRO A 1 415 ? -10.310 28.994 12.524 1.00 60.99 415 PRO A C 1
ATOM 3135 O O . PRO A 1 415 ? -9.289 28.320 12.646 1.00 62.91 415 PRO A O 1
ATOM 3139 N N . MET A 1 416 ? -11.112 29.252 13.548 1.00 62.23 416 MET A N 1
ATOM 3140 C CA . MET A 1 416 ? -10.796 28.712 14.865 1.00 62.12 416 MET A CA 1
ATOM 3141 C C . MET A 1 416 ? -11.512 27.392 15.105 1.00 59.33 416 MET A C 1
ATOM 3142 O O . MET A 1 416 ? -12.723 27.296 14.934 1.00 57.19 416 MET A O 1
ATOM 3147 N N . ALA A 1 417 ? -10.751 26.377 15.501 1.00 57.66 417 ALA A N 1
ATOM 3148 C CA . ALA A 1 417 ? -11.297 25.047 15.751 1.00 57.09 417 ALA A CA 1
ATOM 3149 C C . ALA A 1 417 ? -12.569 25.059 16.597 1.00 58.94 417 ALA A C 1
ATOM 3150 O O . ALA A 1 417 ? -13.483 24.263 16.375 1.00 61.87 417 ALA A O 1
ATOM 3152 N N . ALA A 1 418 ? -12.629 25.968 17.563 1.00 62.19 418 ALA A N 1
ATOM 3153 C CA . ALA A 1 418 ? -13.782 26.068 18.454 1.00 65.20 418 ALA A CA 1
ATOM 3154 C C . ALA A 1 418 ? -15.120 26.328 17.758 1.00 65.44 418 ALA A C 1
ATOM 3155 O O . ALA A 1 418 ? -16.175 26.026 18.319 1.00 66.27 418 ALA A O 1
ATOM 3157 N N . ASP A 1 419 ? -15.081 26.885 16.548 1.00 67.14 419 ASP A N 1
ATOM 3158 C CA . ASP A 1 419 ? -16.310 27.187 15.810 1.00 65.13 419 ASP A CA 1
ATOM 3159 C C . ASP A 1 419 ? -16.758 26.061 14.883 1.00 64.56 419 ASP A C 1
ATOM 3160 O O . ASP A 1 419 ? -17.790 26.174 14.221 1.00 61.83 419 ASP A O 1
ATOM 3165 N N . ASN A 1 420 ? -15.990 24.979 14.829 1.00 62.20 420 ASN A N 1
ATOM 3166 C CA . ASN A 1 420 ? -16.333 23.867 13.950 1.00 58.92 420 ASN A CA 1
ATOM 3167 C C . ASN A 1 420 ? -16.816 22.623 14.684 1.00 57.71 420 ASN A C 1
ATOM 3168 O O . ASN A 1 420 ? -16.775 22.548 15.912 1.00 55.95 420 ASN A O 1
ATOM 3173 N N . LYS A 1 421 ? -17.270 21.646 13.905 1.00 54.92 421 LYS A N 1
ATOM 3174 C CA . LYS A 1 421 ? -17.767 20.384 14.434 1.00 55.02 421 LYS A CA 1
ATOM 3175 C C . LYS A 1 421 ? -16.617 19.415 14.707 1.00 54.56 421 LYS A C 1
ATOM 3176 O O . LYS A 1 421 ? -15.729 19.236 13.875 1.00 55.85 421 LYS A O 1
ATOM 3182 N N . SER A 1 422 ? -16.646 18.795 15.882 1.00 51.19 422 SER A N 1
ATOM 3183 C CA . SER A 1 422 ? -15.620 17.841 16.285 1.00 43.98 422 SER A CA 1
ATOM 3184 C C . SER A 1 422 ? -16.021 16.475 15.734 1.00 41.72 422 SER A C 1
ATOM 3185 O O . SER A 1 422 ? -17.109 15.986 16.030 1.00 41.47 422 SER A O 1
ATOM 3188 N N . LEU A 1 423 ? -15.148 15.860 14.940 1.00 37.43 423 LEU A N 1
ATOM 3189 C CA . LEU A 1 423 ? -15.462 14.565 14.337 1.00 41.83 423 LEU A CA 1
ATOM 3190 C C . LEU A 1 423 ? -14.851 13.363 15.033 1.00 43.38 423 LEU A C 1
ATOM 3191 O O . LEU A 1 423 ? -15.314 12.232 14.865 1.00 40.04 423 LEU A O 1
ATOM 3196 N N . GLY A 1 424 ? -13.803 13.603 15.806 1.00 45.36 424 GLY A N 1
ATOM 3197 C CA . GLY A 1 424 ? -13.160 12.505 16.495 1.00 47.91 424 GLY A CA 1
ATOM 3198 C C . GLY A 1 424 ? -11.797 12.895 17.009 1.00 46.09 424 GLY A C 1
ATOM 3199 O O . GLY A 1 424 ? -11.310 13.992 16.732 1.00 47.07 424 GLY A O 1
ATOM 3200 N N . ARG A 1 425 ? -11.170 11.991 17.750 1.00 43.11 425 ARG A N 1
ATOM 3201 C CA . ARG A 1 425 ? -9.861 12.277 18.306 1.00 40.18 425 ARG A CA 1
ATOM 3202 C C . ARG A 1 425 ? -9.087 10.997 18.592 1.00 34.94 425 ARG A C 1
ATOM 3203 O O . ARG A 1 425 ? -9.664 9.967 18.937 1.00 34.91 425 ARG A O 1
ATOM 3211 N N . PHE A 1 426 ? -7.777 11.071 18.412 1.00 31.16 426 PHE A N 1
ATOM 3212 C CA . PHE A 1 426 ? -6.889 9.960 18.701 1.00 27.72 426 PHE A CA 1
ATOM 3213 C C . PHE A 1 426 ? -5.525 10.586 18.880 1.00 25.94 426 PHE A C 1
ATOM 3214 O O . PHE A 1 426 ? -5.346 11.765 18.599 1.00 32.05 426 PHE A O 1
ATOM 3222 N N . GLN A 1 427 ? -4.564 9.823 19.373 1.00 27.94 427 GLN A N 1
ATOM 3223 C CA . GLN A 1 427 ? -3.247 10.382 19.593 1.00 35.74 427 GLN A CA 1
ATOM 3224 C C . GLN A 1 427 ? -2.163 9.422 19.150 1.00 37.00 427 GLN A C 1
ATOM 3225 O O . GLN A 1 427 ? -2.343 8.205 19.191 1.00 43.09 427 GLN A O 1
ATOM 3231 N N . LEU A 1 428 ? -1.048 9.975 18.689 1.00 35.96 428 LEU A N 1
ATOM 3232 C CA . LEU A 1 428 ? 0.073 9.148 18.282 1.00 36.44 428 LEU A CA 1
ATOM 3233 C C . LEU A 1 428 ? 1.088 9.298 19.400 1.00 39.18 428 LEU A C 1
ATOM 3234 O O . LEU A 1 428 ? 1.455 10.415 19.775 1.00 38.01 428 LEU A O 1
ATOM 3239 N N . THR A 1 429 ? 1.540 8.175 19.939 1.00 42.17 429 THR A N 1
ATOM 3240 C CA . THR A 1 429 ? 2.486 8.219 21.039 1.00 45.41 429 THR A CA 1
ATOM 3241 C C . THR A 1 429 ? 3.816 7.554 20.701 1.00 45.76 429 THR A C 1
ATOM 3242 O O . THR A 1 429 ? 3.908 6.784 19.745 1.00 51.33 429 THR A O 1
ATOM 3246 N N . GLY A 1 430 ? 4.846 7.870 21.481 1.00 46.92 430 GLY A N 1
ATOM 3247 C CA . GLY A 1 430 ? 6.154 7.276 21.265 1.00 45.19 430 GLY A CA 1
ATOM 3248 C C . GLY A 1 430 ? 7.056 7.986 20.275 1.00 47.65 430 GLY A C 1
ATOM 3249 O O . GLY A 1 430 ? 7.923 7.365 19.655 1.00 51.56 430 GLY A O 1
ATOM 3250 N N . ILE A 1 431 ? 6.873 9.290 20.121 1.00 47.78 431 ILE A N 1
ATOM 3251 C CA . ILE A 1 431 ? 7.705 10.032 19.190 1.00 50.58 431 ILE A CA 1
ATOM 3252 C C . ILE A 1 431 ? 9.078 10.263 19.818 1.00 57.00 431 ILE A C 1
ATOM 3253 O O . ILE A 1 431 ? 9.191 10.874 20.885 1.00 58.36 431 ILE A O 1
ATOM 3258 N N . PRO A 1 432 ? 10.143 9.757 19.170 1.00 57.46 432 PRO A N 1
ATOM 3259 C CA . PRO A 1 432 ? 11.494 9.938 19.703 1.00 55.28 432 PRO A CA 1
ATOM 3260 C C . PRO A 1 432 ? 11.728 11.393 20.089 1.00 54.07 432 PRO A C 1
ATOM 3261 O O . PRO A 1 432 ? 11.346 12.306 19.356 1.00 52.32 432 PRO A O 1
ATOM 3265 N N . PRO A 1 433 ? 12.345 11.630 21.257 1.00 55.60 433 PRO A N 1
ATOM 3266 C CA . PRO A 1 433 ? 12.610 13.001 21.702 1.00 54.01 433 PRO A CA 1
ATOM 3267 C C . PRO A 1 433 ? 13.475 13.761 20.700 1.00 55.60 433 PRO A C 1
ATOM 3268 O O . PRO A 1 433 ? 14.487 13.243 20.223 1.00 55.27 433 PRO A O 1
ATOM 3272 N N . ALA A 1 434 ? 13.063 14.985 20.381 1.00 52.09 434 ALA A N 1
ATOM 3273 C CA . ALA A 1 434 ? 13.794 15.825 19.441 1.00 49.24 434 ALA A CA 1
ATOM 3274 C C . ALA A 1 434 ? 13.416 17.287 19.648 1.00 52.40 434 ALA A C 1
ATOM 3275 O O . ALA A 1 434 ? 12.459 17.591 20.357 1.00 57.60 434 ALA A O 1
ATOM 3277 N N . PRO A 1 435 ? 14.171 18.217 19.039 1.00 52.45 435 PRO A N 1
ATOM 3278 C CA . PRO A 1 435 ? 13.847 19.637 19.203 1.00 50.16 435 PRO A CA 1
ATOM 3279 C C . PRO A 1 435 ? 12.458 19.909 18.642 1.00 48.37 435 PRO A C 1
ATOM 3280 O O . PRO A 1 435 ? 11.919 19.096 17.900 1.00 43.90 435 PRO A O 1
ATOM 3284 N N . ARG A 1 436 ? 11.878 21.047 19.004 1.00 50.53 436 ARG A N 1
ATOM 3285 C CA . ARG A 1 436 ? 10.560 21.397 18.503 1.00 53.32 436 ARG A CA 1
ATOM 3286 C C . ARG A 1 436 ? 10.646 21.418 16.978 1.00 52.98 436 ARG A C 1
ATOM 3287 O O . ARG A 1 436 ? 11.727 21.588 16.416 1.00 58.54 436 ARG A O 1
ATOM 3289 N N . GLY A 1 437 ? 9.511 21.222 16.317 1.00 49.20 437 GLY A N 1
ATOM 3290 C CA . GLY A 1 437 ? 9.474 21.245 14.865 1.00 48.14 437 GLY A CA 1
ATOM 3291 C C . GLY A 1 437 ? 10.409 20.343 14.070 1.00 47.17 437 GLY A C 1
ATOM 3292 O O . GLY A 1 437 ? 10.584 20.555 12.870 1.00 48.85 437 GLY A O 1
ATOM 3293 N N . VAL A 1 438 ? 11.005 19.338 14.701 1.00 44.99 438 VAL A N 1
ATOM 3294 C CA . VAL A 1 438 ? 11.901 18.452 13.967 1.00 45.39 438 VAL A CA 1
ATOM 3295 C C . VAL A 1 438 ? 11.232 17.151 13.501 1.00 45.65 438 VAL A C 1
ATOM 3296 O O . VAL A 1 438 ? 11.445 16.710 12.371 1.00 49.04 438 VAL A O 1
ATOM 3300 N N . PRO A 1 439 ? 10.411 16.505 14.352 1.00 44.45 439 PRO A N 1
ATOM 3301 C CA . PRO A 1 439 ? 9.720 15.254 13.972 1.00 42.68 439 PRO A CA 1
ATOM 3302 C C . PRO A 1 439 ? 8.625 15.450 12.929 1.00 42.32 439 PRO A C 1
ATOM 3303 O O . PRO A 1 439 ? 8.075 16.552 12.796 1.00 39.23 439 PRO A O 1
ATOM 3307 N N . GLN A 1 440 ? 8.485 14.428 12.077 1.00 40.68 440 GLN A N 1
ATOM 3308 C CA . GLN A 1 440 ? 7.591 14.539 10.917 1.00 37.14 440 GLN A CA 1
ATOM 3309 C C . GLN A 1 440 ? 6.434 13.584 11.011 1.00 38.35 440 GLN A C 1
ATOM 3310 O O . GLN A 1 440 ? 6.553 12.347 10.839 1.00 40.81 440 GLN A O 1
ATOM 3316 N N . ILE A 1 441 ? 5.278 14.123 11.323 1.00 39.98 441 ILE A N 1
ATOM 3317 C CA . ILE A 1 441 ? 4.075 13.260 11.413 1.00 35.97 441 ILE A CA 1
ATOM 3318 C C . ILE A 1 441 ? 3.232 13.529 10.168 1.00 38.44 441 ILE A C 1
ATOM 3319 O O . ILE A 1 441 ? 2.743 14.609 9.902 1.00 31.80 441 ILE A O 1
ATOM 3324 N N . GLU A 1 442 ? 3.046 12.525 9.351 1.00 35.20 442 GLU A N 1
ATOM 3325 C CA . GLU A 1 442 ? 2.240 12.651 8.156 1.00 37.63 442 GLU A CA 1
ATOM 3326 C C . GLU A 1 442 ? 0.816 12.235 8.481 1.00 36.43 442 GLU A C 1
ATOM 3327 O O . GLU A 1 442 ? 0.584 11.098 8.876 1.00 33.79 442 GLU A O 1
ATOM 3333 N N . VAL A 1 443 ? -0.143 13.141 8.353 1.00 34.32 443 VAL A N 1
ATOM 3334 C CA . VAL A 1 443 ? -1.510 12.720 8.603 1.00 38.24 443 VAL A CA 1
ATOM 3335 C C . VAL A 1 443 ? -2.208 12.702 7.250 1.00 42.49 443 VAL A C 1
ATOM 3336 O O . VAL A 1 443 ? -2.144 13.671 6.492 1.00 43.73 443 VAL A O 1
ATOM 3340 N N . THR A 1 444 ? -2.830 11.572 6.930 1.00 40.49 444 THR A N 1
ATOM 3341 C CA . THR A 1 444 ? -3.537 11.441 5.674 1.00 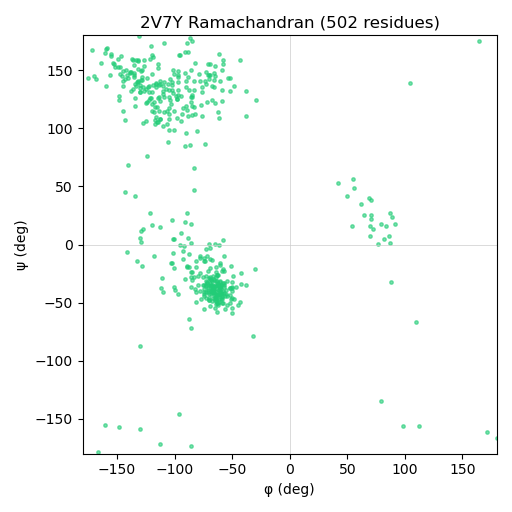38.26 444 THR A CA 1
ATOM 3342 C C . THR A 1 444 ? -5.019 11.143 5.894 1.00 39.49 444 THR A C 1
ATOM 3343 O O . THR A 1 444 ? -5.382 10.278 6.692 1.00 36.76 444 THR A O 1
ATOM 3347 N N . PHE A 1 445 ? -5.866 11.898 5.198 1.00 37.95 445 PHE A N 1
ATOM 3348 C CA . PHE A 1 445 ? -7.310 11.724 5.254 1.00 36.75 445 PHE A CA 1
ATOM 3349 C C . PHE A 1 445 ? -7.665 10.902 4.024 1.00 37.74 445 PHE A C 1
ATOM 3350 O O . PHE A 1 445 ? -7.265 11.249 2.915 1.00 45.00 445 PHE A O 1
ATOM 3358 N N . ASP A 1 446 ? -8.387 9.805 4.203 1.00 38.31 446 ASP A N 1
ATOM 3359 C CA . ASP A 1 446 ? -8.783 9.006 3.053 1.00 39.98 446 ASP A CA 1
ATOM 3360 C C . ASP A 1 446 ? -10.294 8.858 3.072 1.00 42.61 446 ASP A C 1
ATOM 3361 O O . ASP A 1 446 ? -10.874 8.380 4.048 1.00 43.18 446 ASP A O 1
ATOM 3366 N N . ILE A 1 447 ? -10.933 9.294 1.995 1.00 40.96 447 ILE A N 1
ATOM 3367 C CA . ILE A 1 447 ? -12.380 9.214 1.900 1.00 39.68 447 ILE A CA 1
ATOM 3368 C C . ILE A 1 447 ? -12.706 8.231 0.795 1.00 41.40 447 ILE A C 1
ATOM 3369 O O . ILE A 1 447 ? -12.199 8.357 -0.318 1.00 46.27 447 ILE A O 1
ATOM 3374 N N . ASP A 1 448 ? -13.531 7.237 1.098 1.00 44.50 448 ASP A N 1
ATOM 3375 C CA . ASP A 1 448 ? -13.900 6.276 0.076 1.00 46.18 448 ASP A CA 1
ATOM 3376 C C . ASP A 1 448 ? -15.136 6.801 -0.641 1.00 47.78 448 ASP A C 1
ATOM 3377 O O . ASP A 1 448 ? -15.706 7.817 -0.242 1.00 46.10 448 ASP A O 1
ATOM 3382 N N . ALA A 1 449 ? -15.534 6.118 -1.707 1.00 47.77 449 ALA A N 1
ATOM 3383 C CA . ALA A 1 449 ? -16.674 6.532 -2.514 1.00 50.88 449 ALA A CA 1
ATOM 3384 C C . ALA A 1 449 ? -18.001 6.683 -1.774 1.00 53.84 449 ALA A C 1
ATOM 3385 O O . ALA A 1 449 ? -18.960 7.229 -2.321 1.00 56.29 449 ALA A O 1
ATOM 3387 N N . ASN A 1 450 ? -18.053 6.234 -0.532 1.00 53.06 450 ASN A N 1
ATOM 3388 C CA . ASN A 1 450 ? -19.296 6.278 0.229 1.00 52.25 450 ASN A CA 1
ATOM 3389 C C . ASN A 1 450 ? -19.304 7.458 1.195 1.00 48.60 450 ASN A C 1
ATOM 3390 O O . ASN A 1 450 ? -20.255 7.639 1.975 1.00 48.28 450 ASN A O 1
ATOM 3395 N N . GLY A 1 451 ? -18.266 8.281 1.124 1.00 52.21 451 GLY A N 1
ATOM 3396 C CA . GLY A 1 451 ? -18.175 9.462 1.965 1.00 50.73 451 GLY A CA 1
ATOM 3397 C C . GLY A 1 451 ? -17.563 9.271 3.339 1.00 49.24 451 GLY A C 1
ATOM 3398 O O . GLY A 1 451 ? -17.488 10.223 4.111 1.00 51.04 451 GLY A O 1
ATOM 3399 N N . ILE A 1 452 ? -17.127 8.059 3.661 1.00 47.47 452 ILE A N 1
ATOM 3400 C CA . ILE A 1 452 ? -16.532 7.817 4.972 1.00 44.69 452 ILE A CA 1
ATOM 3401 C C . ILE A 1 452 ? -15.053 8.173 4.973 1.00 41.21 452 ILE A C 1
ATOM 3402 O O . ILE A 1 452 ? -14.301 7.734 4.104 1.00 39.01 452 ILE A O 1
ATOM 3407 N N . VAL A 1 453 ? -14.640 8.979 5.949 1.00 40.19 453 VAL A N 1
ATOM 3408 C CA . VAL A 1 453 ? -13.246 9.399 6.038 1.00 38.43 453 VAL A CA 1
ATOM 3409 C C . VAL A 1 453 ? -12.451 8.638 7.093 1.00 38.33 453 VAL A C 1
ATOM 3410 O O . VAL A 1 453 ? -12.944 8.345 8.186 1.00 43.65 453 VAL A O 1
ATOM 3414 N N . HIS A 1 454 ? -11.214 8.310 6.734 1.00 35.79 454 HIS A N 1
ATOM 3415 C CA . HIS A 1 454 ? -10.309 7.585 7.608 1.00 35.55 454 HIS A CA 1
ATOM 3416 C C . HIS A 1 454 ? -9.058 8.431 7.784 1.00 37.00 454 HIS A C 1
ATOM 3417 O O . HIS A 1 454 ? -8.418 8.813 6.810 1.00 41.72 454 HIS A O 1
ATOM 3424 N N . VAL A 1 455 ? -8.713 8.719 9.034 1.00 34.96 455 VAL A N 1
ATOM 3425 C CA . VAL A 1 455 ? -7.548 9.532 9.326 1.00 32.41 455 VAL A CA 1
ATOM 3426 C C . VAL A 1 455 ? -6.409 8.705 9.910 1.00 35.34 455 VAL A C 1
ATOM 3427 O O . VAL A 1 455 ? -6.615 7.879 10.797 1.00 37.66 455 VAL A O 1
ATOM 3431 N N . ARG A 1 456 ? -5.207 8.925 9.390 1.00 33.84 456 ARG A N 1
ATOM 3432 C CA . ARG A 1 456 ? -4.029 8.227 9.873 1.00 31.34 456 ARG A CA 1
ATOM 3433 C C . ARG A 1 456 ? -2.941 9.232 10.211 1.00 29.91 456 ARG A C 1
ATOM 3434 O O . ARG A 1 456 ? -2.782 10.237 9.525 1.00 35.61 456 ARG A O 1
ATOM 3442 N N . ALA A 1 457 ? -2.210 8.964 11.286 1.00 30.81 457 ALA A N 1
ATOM 3443 C CA . ALA A 1 457 ? -1.100 9.811 11.708 1.00 27.06 457 ALA A CA 1
ATOM 3444 C C . ALA A 1 457 ? 0.090 8.860 11.696 1.00 30.88 457 ALA A C 1
ATOM 3445 O O . ALA A 1 457 ? 0.051 7.79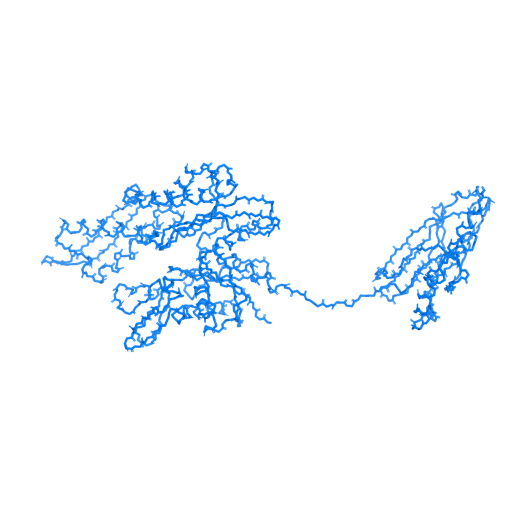1 12.306 1.00 32.15 457 ALA A O 1
ATOM 3447 N N . LYS A 1 458 ? 1.144 9.236 10.991 1.00 32.29 458 LYS A N 1
ATOM 3448 C CA . LYS A 1 458 ? 2.297 8.364 10.882 1.00 38.27 458 LYS A CA 1
ATOM 3449 C C . LYS A 1 458 ? 3.611 9.095 11.093 1.00 37.44 458 LYS A C 1
ATOM 3450 O O . LYS A 1 458 ? 3.880 10.093 10.433 1.00 41.12 458 LYS A O 1
ATOM 3456 N N . ASP A 1 459 ? 4.418 8.599 12.027 1.00 43.69 459 ASP A N 1
ATOM 3457 C CA . ASP A 1 459 ? 5.730 9.180 12.315 1.00 42.22 459 ASP A CA 1
ATOM 3458 C C . ASP A 1 459 ? 6.615 8.706 11.170 1.00 43.40 459 ASP A C 1
ATOM 3459 O O . ASP A 1 459 ? 6.921 7.518 11.063 1.00 42.29 459 ASP A O 1
ATOM 3464 N N . LEU A 1 460 ? 7.015 9.629 10.302 1.00 48.43 460 LEU A N 1
ATOM 3465 C CA . LEU A 1 460 ? 7.829 9.257 9.148 1.00 51.69 460 LEU A CA 1
ATOM 3466 C C . LEU A 1 460 ? 9.198 8.688 9.462 1.00 51.58 460 LEU A C 1
ATOM 3467 O O . LEU A 1 460 ? 9.746 7.923 8.668 1.00 55.76 460 LEU A O 1
ATOM 3472 N N . GLY A 1 461 ? 9.753 9.053 10.610 1.00 53.72 461 GLY A N 1
ATOM 3473 C CA . GLY A 1 461 ? 11.061 8.537 10.967 1.00 55.63 461 GLY A CA 1
ATOM 3474 C C . GLY A 1 461 ? 10.965 7.187 11.654 1.00 57.40 461 GLY A C 1
ATOM 3475 O O . GLY A 1 461 ? 11.874 6.366 11.567 1.00 60.08 461 GLY A O 1
ATOM 3476 N N . THR A 1 462 ? 9.841 6.955 12.322 1.00 57.65 462 THR A N 1
ATOM 3477 C CA . THR A 1 462 ? 9.610 5.720 13.060 1.00 55.84 462 THR A CA 1
ATOM 3478 C C . THR A 1 462 ? 8.726 4.697 12.339 1.00 55.91 462 THR A C 1
ATOM 3479 O O . THR A 1 462 ? 8.955 3.486 12.444 1.00 56.03 462 THR A O 1
ATOM 3483 N N . ASN A 1 463 ? 7.724 5.195 11.618 1.00 55.00 463 ASN A N 1
ATOM 3484 C CA . ASN A 1 463 ? 6.766 4.376 10.881 1.00 49.30 463 ASN A CA 1
ATOM 3485 C C . ASN A 1 463 ? 5.687 3.787 11.793 1.00 48.08 463 ASN A C 1
ATOM 3486 O O . ASN A 1 463 ? 4.999 2.829 11.438 1.00 49.55 463 ASN A O 1
ATOM 3491 N N . LYS A 1 464 ? 5.543 4.366 12.980 1.00 46.82 464 LYS A N 1
ATOM 3492 C CA . LYS A 1 464 ? 4.505 3.928 13.902 1.00 45.78 464 LYS A CA 1
ATOM 3493 C C . LYS A 1 464 ? 3.294 4.797 13.558 1.00 45.47 464 LYS A C 1
ATOM 3494 O O . LYS A 1 464 ? 3.423 6.010 13.364 1.00 46.55 464 LYS A O 1
ATOM 3496 N N . GLU A 1 465 ? 2.122 4.178 13.484 1.00 42.68 465 GLU A N 1
ATOM 3497 C CA . GLU A 1 465 ? 0.916 4.901 13.121 1.00 40.56 465 GLU A CA 1
ATOM 3498 C C . GLU A 1 465 ? -0.325 4.570 13.938 1.00 42.58 465 GLU A C 1
ATOM 3499 O O . GLU A 1 465 ? -0.419 3.527 14.573 1.00 45.48 465 GLU A O 1
ATOM 3505 N N . GLN A 1 466 ? -1.278 5.490 13.901 1.00 43.75 466 GLN A N 1
ATOM 3506 C CA . GLN A 1 466 ? -2.553 5.343 14.585 1.00 45.31 466 GLN A CA 1
ATOM 3507 C C . GLN A 1 466 ? -3.589 5.933 13.643 1.00 46.32 466 GLN A C 1
ATOM 3508 O O . GLN A 1 466 ? -3.315 6.901 12.931 1.00 40.66 466 GLN A O 1
ATOM 3514 N N . SER A 1 467 ? -4.779 5.350 13.638 1.00 44.53 467 SER A N 1
ATOM 3515 C CA . SER A 1 467 ? -5.828 5.834 12.766 1.00 46.02 467 SER A CA 1
ATOM 3516 C C . SER A 1 467 ? -7.205 5.479 13.301 1.00 45.09 467 SER A C 1
ATOM 3517 O O . SER A 1 467 ? -7.342 4.640 14.189 1.00 45.45 467 SER A O 1
ATOM 3520 N N . ILE A 1 468 ? -8.223 6.144 12.767 1.00 42.81 468 ILE A N 1
ATOM 3521 C CA . ILE A 1 468 ? -9.605 5.880 13.145 1.00 47.31 468 ILE A CA 1
ATOM 3522 C C . ILE A 1 468 ? -10.448 6.229 11.935 1.00 52.72 468 ILE A C 1
ATOM 3523 O O . ILE A 1 468 ? -10.024 7.022 11.091 1.00 57.44 468 ILE A O 1
ATOM 3528 N N . THR A 1 469 ? -11.554 5.620 11.818 1.00 51.98 469 THR A N 1
ATOM 3529 C CA . THR A 1 469 ? -12.632 5.827 10.838 1.00 52.96 469 THR A CA 1
ATOM 3530 C C . THR A 1 469 ? -13.589 6.832 11.389 1.00 54.72 469 THR A C 1
ATOM 3531 O O . THR A 1 469 ? -14.459 6.531 12.218 1.00 53.29 469 THR A O 1
ATOM 3535 N N . ILE A 1 470 ? -13.387 8.094 10.986 1.00 61.69 470 ILE A N 1
ATOM 3536 C CA . ILE A 1 470 ? -14.311 9.130 11.510 1.00 64.64 470 ILE A CA 1
ATOM 3537 C C . ILE A 1 470 ? -15.646 8.925 10.803 1.00 68.90 470 ILE A C 1
ATOM 3538 O O . ILE A 1 470 ? -15.823 8.644 9.648 1.00 75.60 470 ILE A O 1
ATOM 3543 N N . LYS A 1 471 ? -16.505 9.100 11.816 1.00 74.09 471 LYS A N 1
ATOM 3544 C CA . LYS A 1 471 ? -17.521 8.091 11.580 1.00 79.86 471 LYS A CA 1
ATOM 3545 C C . LYS A 1 471 ? -18.934 8.480 11.806 1.00 85.41 471 LYS A C 1
ATOM 3546 O O . LYS A 1 471 ? -19.185 9.446 12.567 1.00 84.55 471 LYS A O 1
ATOM 3548 N N . SER A 1 472 ? -19.885 7.923 11.036 1.00 90.23 472 SER A N 1
ATOM 3549 C CA . SER A 1 472 ? -21.187 8.715 11.047 1.00 93.70 472 SER A CA 1
ATOM 3550 C C . SER A 1 472 ? -22.041 8.292 12.287 1.00 97.61 472 SER A C 1
ATOM 3551 O O . SER A 1 472 ? -21.867 7.079 12.609 1.00 99.97 472 SER A O 1
ATOM 3553 N N . SER A 1 473 ? -23.103 8.910 12.507 1.00 99.94 473 SER A N 1
ATOM 3554 C CA . SER A 1 473 ? -23.793 9.742 13.466 1.00 102.81 473 SER A CA 1
ATOM 3555 C C . SER A 1 473 ? -22.895 11.046 13.516 1.00 105.71 473 SER A C 1
ATOM 3556 O O . SER A 1 473 ? -23.097 11.932 14.300 1.00 104.19 473 SER A O 1
ATOM 3558 N N . SER A 1 474 ? -22.346 11.022 12.365 1.00 108.68 474 SER A N 1
ATOM 3559 C CA . SER A 1 474 ? -21.018 11.217 11.617 1.00 111.72 474 SER A CA 1
ATOM 3560 C C . SER A 1 474 ? -20.972 12.804 11.587 1.00 113.16 474 SER A C 1
ATOM 3561 O O . SER A 1 474 ? -19.970 13.441 11.641 1.00 114.75 474 SER A O 1
ATOM 3563 N N . GLY A 1 475 ? -22.236 13.105 12.038 1.00 114.33 475 GLY A N 1
ATOM 3564 C CA . GLY A 1 475 ? -22.699 14.323 12.637 1.00 112.87 475 GLY A CA 1
ATOM 3565 C C . GLY A 1 475 ? -23.636 15.160 11.812 1.00 111.65 475 GLY A C 1
ATOM 3566 O O . GLY A 1 475 ? -24.876 15.047 11.944 1.00 112.68 475 GLY A O 1
ATOM 3567 N N . LEU A 1 476 ? -23.092 15.680 10.733 1.00 109.12 476 LEU A N 1
ATOM 3568 C CA . LEU A 1 476 ? -24.053 16.716 10.239 1.00 106.27 476 LEU A CA 1
ATOM 3569 C C . LEU A 1 476 ? -24.649 16.356 8.896 1.00 105.46 476 LEU A C 1
ATOM 3570 O O . LEU A 1 476 ? -24.050 15.567 8.147 1.00 105.44 476 LEU A O 1
ATOM 3572 N N . SER A 1 477 ? -25.860 16.833 8.640 1.00 104.72 477 SER A N 1
ATOM 3573 C CA . SER A 1 477 ? -26.587 16.538 7.457 1.00 104.43 477 SER A CA 1
ATOM 3574 C C . SER A 1 477 ? -27.179 17.656 6.670 1.00 105.01 477 SER A C 1
ATOM 3575 O O . SER A 1 477 ? -26.694 18.069 5.619 1.00 108.35 477 SER A O 1
ATOM 3578 N N . GLU A 1 478 ? -28.410 18.003 7.093 1.00 103.20 478 GLU A N 1
ATOM 3579 C CA . GLU A 1 478 ? -29.290 18.889 6.325 1.00 102.26 478 GLU A CA 1
ATOM 3580 C C . GLU A 1 478 ? -29.093 20.351 6.539 1.00 101.30 478 GLU A C 1
ATOM 3581 O O . GLU A 1 478 ? -28.883 21.150 5.631 1.00 99.48 478 GLU A O 1
ATOM 3583 N N . GLU A 1 479 ? -29.564 20.581 7.758 1.00 99.20 479 GLU A N 1
ATOM 3584 C CA . GLU A 1 479 ? -29.660 22.062 8.042 1.00 97.86 479 GLU A CA 1
ATOM 3585 C C . GLU A 1 479 ? -28.314 22.583 8.460 1.00 95.72 479 GLU A C 1
ATOM 3586 O O . GLU A 1 479 ? -27.857 23.620 8.051 1.00 94.70 479 GLU A O 1
ATOM 3588 N N . GLU A 1 480 ? -27.893 21.765 9.392 1.00 93.13 480 GLU A N 1
ATOM 3589 C CA . GLU A 1 480 ? -26.684 22.172 10.081 1.00 91.25 480 GLU A CA 1
ATOM 3590 C C . GLU A 1 480 ? -25.597 22.485 9.068 1.00 89.74 480 GLU A C 1
ATOM 3591 O O . GLU A 1 480 ? -24.825 23.427 9.245 1.00 89.23 480 GLU A O 1
ATOM 3593 N N . ILE A 1 481 ? -25.545 21.702 7.997 1.00 87.81 481 ILE A N 1
ATOM 3594 C CA . ILE A 1 481 ? -24.539 21.905 6.964 1.00 85.41 481 ILE A CA 1
ATOM 3595 C C . ILE A 1 481 ? -24.637 23.287 6.317 1.00 84.58 481 ILE A C 1
ATOM 3596 O O . ILE A 1 481 ? -23.619 23.940 6.095 1.00 83.50 481 ILE A O 1
ATOM 3598 N N . GLN A 1 482 ? -25.870 23.751 6.016 1.00 83.35 482 GLN A N 1
ATOM 3599 C CA . GLN A 1 482 ? -26.053 25.052 5.386 1.00 83.84 482 GLN A CA 1
ATOM 3600 C C . GLN A 1 482 ? -25.959 26.175 6.415 1.00 83.72 482 GLN A C 1
ATOM 3601 O O . GLN A 1 482 ? -25.512 27.279 6.077 1.00 82.04 482 GLN A O 1
ATOM 3607 N N . ARG A 1 483 ? -26.431 25.931 7.627 1.00 84.50 483 ARG A N 1
ATOM 3608 C CA . ARG A 1 483 ? -26.411 26.943 8.680 1.00 87.34 483 ARG A CA 1
ATOM 3609 C C . ARG A 1 483 ? -24.979 27.392 8.943 1.00 89.51 483 ARG A C 1
ATOM 3610 O O . ARG A 1 483 ? -24.710 28.586 9.093 1.00 90.95 483 ARG A O 1
ATOM 3612 N N . MET A 1 484 ? -24.077 26.376 9.005 1.00 91.23 484 MET A N 1
ATOM 3613 C CA . MET A 1 484 ? -22.622 26.694 9.192 1.00 91.43 484 MET A CA 1
ATOM 3614 C C . MET A 1 484 ? -22.030 27.229 7.917 1.00 92.40 484 MET A C 1
ATOM 3615 O O . MET A 1 484 ? -21.382 28.303 7.938 1.00 92.28 484 MET A O 1
ATOM 3617 N N . ILE A 1 485 ? -22.351 26.581 6.773 1.00 93.17 485 ILE A N 1
ATOM 3618 C CA . ILE A 1 485 ? -21.867 27.162 5.526 1.00 92.74 485 ILE A CA 1
ATOM 3619 C C . ILE A 1 485 ? -22.154 28.630 5.342 1.00 95.17 485 ILE A C 1
ATOM 3620 O O . ILE A 1 485 ? -21.213 29.379 4.981 1.00 96.16 485 ILE A O 1
ATOM 3622 N N . LYS A 1 486 ? -23.295 29.112 5.758 1.00 96.19 486 LYS A N 1
ATOM 3623 C CA . LYS A 1 486 ? -23.502 30.601 5.681 1.00 95.64 486 LYS A CA 1
ATOM 3624 C C . LYS A 1 486 ? -22.754 31.367 6.731 1.00 96.16 486 LYS A C 1
ATOM 3625 O O . LYS A 1 486 ? -21.975 32.319 6.482 1.00 96.37 486 LYS A O 1
ATOM 3627 N N . GLU A 1 487 ? -23.025 30.962 7.984 1.00 95.74 487 GLU A N 1
ATOM 3628 C CA . GLU A 1 487 ? -22.476 31.637 9.160 1.00 96.21 487 GLU A CA 1
ATOM 3629 C C . GLU A 1 487 ? -20.966 31.899 9.137 1.00 97.41 487 GLU A C 1
ATOM 3630 O O . GLU A 1 487 ? -20.491 32.836 9.779 1.00 95.99 487 GLU A O 1
ATOM 3632 N N . ALA A 1 488 ? -20.215 31.065 8.409 1.00 101.65 488 ALA A N 1
ATOM 3633 C CA . ALA A 1 488 ? -18.758 31.243 8.268 1.00 105.06 488 ALA A CA 1
ATOM 3634 C C . ALA A 1 488 ? -18.418 32.434 7.439 1.00 106.97 488 ALA A C 1
ATOM 3635 O O . ALA A 1 488 ? -17.719 33.358 7.914 1.00 106.82 488 ALA A O 1
ATOM 3637 N N . GLU A 1 489 ? -19.035 32.627 6.261 1.00 109.20 489 GLU A N 1
ATOM 3638 C CA . GLU A 1 489 ? -18.808 33.950 5.632 1.00 110.75 489 GLU A CA 1
ATOM 3639 C C . GLU A 1 489 ? -19.456 35.117 6.266 1.00 111.08 489 GLU A C 1
ATOM 3640 O O . GLU A 1 489 ? -18.792 36.207 6.202 1.00 110.92 489 GLU A O 1
ATOM 3646 N N . GLU A 1 490 ? -20.689 35.029 6.718 1.00 111.67 490 GLU A N 1
ATOM 3647 C CA . GLU A 1 490 ? -21.394 35.905 7.628 1.00 112.51 490 GLU A CA 1
ATOM 3648 C C . GLU A 1 490 ? -20.445 36.550 8.677 1.00 112.96 490 GLU A C 1
ATOM 3649 O O . GLU A 1 490 ? -20.186 37.748 8.584 1.00 112.21 490 GLU A O 1
ATOM 3651 N N . ASN A 1 491 ? -20.093 35.809 9.693 1.00 113.88 491 ASN A N 1
ATOM 3652 C CA . ASN A 1 491 ? -19.217 36.335 10.728 1.00 114.69 491 ASN A CA 1
ATOM 3653 C C . ASN A 1 491 ? -17.782 36.102 10.272 1.00 116.10 491 ASN A C 1
ATOM 3654 O O . ASN A 1 491 ? -17.152 35.115 10.648 1.00 117.28 491 ASN A O 1
ATOM 3656 N N . ALA A 1 492 ? -17.340 37.016 9.536 1.00 117.70 492 ALA A N 1
ATOM 3657 C CA . ALA A 1 492 ? -16.161 36.762 8.728 1.00 118.23 492 ALA A CA 1
ATOM 3658 C C . ALA A 1 492 ? -14.820 36.957 9.344 1.00 118.75 492 ALA A C 1
ATOM 3659 O O . ALA A 1 492 ? -13.718 37.013 8.747 1.00 119.20 492 ALA A O 1
ATOM 3661 N N . GLU A 1 493 ? -15.070 37.951 10.488 1.00 117.93 493 GLU A N 1
ATOM 3662 C CA . GLU A 1 493 ? -13.791 38.714 10.435 1.00 118.36 493 GLU A CA 1
ATOM 3663 C C . GLU A 1 493 ? -13.219 38.916 11.834 1.00 118.04 493 GLU A C 1
ATOM 3664 O O . GLU A 1 493 ? -12.028 39.419 11.887 1.00 118.19 493 GLU A O 1
ATOM 3666 N N . ALA A 1 494 ? -13.350 37.775 12.589 1.00 118.37 494 ALA A N 1
ATOM 3667 C CA . ALA A 1 494 ? -12.414 37.120 13.491 1.00 119.14 494 ALA A CA 1
ATOM 3668 C C . ALA A 1 494 ? -11.491 36.034 12.886 1.00 119.06 494 ALA A C 1
ATOM 3669 O O . ALA A 1 494 ? -10.652 35.489 13.665 1.00 120.13 494 ALA A O 1
ATOM 3671 N N . ASP A 1 495 ? -11.321 36.025 11.631 1.00 118.68 495 ASP A N 1
ATOM 3672 C CA . ASP A 1 495 ? -10.296 35.976 10.625 1.00 118.11 495 ASP A CA 1
ATOM 3673 C C . ASP A 1 495 ? -9.273 37.116 11.002 1.00 118.96 495 ASP A C 1
ATOM 3674 O O . ASP A 1 495 ? -8.092 36.672 11.093 1.00 120.16 495 ASP A O 1
ATOM 3676 N N . ARG A 1 496 ? -9.653 38.056 11.794 1.00 119.19 496 ARG A N 1
ATOM 3677 C CA . ARG A 1 496 ? -8.823 38.599 12.864 1.00 118.66 496 ARG A CA 1
ATOM 3678 C C . ARG A 1 496 ? -7.949 37.624 13.633 1.00 119.18 496 ARG A C 1
ATOM 3679 O O . ARG A 1 496 ? -6.741 37.981 13.742 1.00 118.08 496 ARG A O 1
ATOM 3681 N N . LYS A 1 497 ? -8.342 36.440 13.873 1.00 119.89 497 LYS A N 1
ATOM 3682 C CA . LYS A 1 497 ? -7.754 35.173 14.232 1.00 119.69 497 LYS A CA 1
ATOM 3683 C C . LYS A 1 497 ? -6.350 34.915 13.731 1.00 121.02 497 LYS A C 1
ATOM 3684 O O . LYS A 1 497 ? -5.570 34.315 14.509 1.00 121.96 497 LYS A O 1
ATOM 3686 N N . ARG A 1 498 ? -5.934 35.601 12.713 1.00 122.56 498 ARG A N 1
ATOM 3687 C CA . ARG A 1 498 ? -4.558 35.892 12.305 1.00 124.61 498 ARG A CA 1
ATOM 3688 C C . ARG A 1 498 ? -3.815 36.700 13.415 1.00 126.41 498 ARG A C 1
ATOM 3689 O O . ARG A 1 498 ? -2.619 36.405 13.589 1.00 127.13 498 ARG A O 1
ATOM 3691 N N . LYS A 1 499 ? -4.422 37.025 14.507 1.00 127.79 499 LYS A N 1
ATOM 3692 C CA . LYS A 1 499 ? -3.996 37.410 15.863 1.00 127.94 499 LYS A CA 1
ATOM 3693 C C . LYS A 1 499 ? -3.224 36.265 16.553 1.00 128.34 499 LYS A C 1
ATOM 3694 O O . LYS A 1 499 ? -2.192 36.567 17.177 1.00 129.21 499 LYS A O 1
ATOM 3696 N N . GLU A 1 500 ? -3.549 35.107 16.098 1.00 128.38 500 GLU A N 1
ATOM 3697 C CA . GLU A 1 500 ? -2.923 33.786 16.161 1.00 127.92 500 GLU A CA 1
ATOM 3698 C C . GLU A 1 500 ? -1.537 33.644 15.617 1.00 128.39 500 GLU A C 1
ATOM 3699 O O . GLU A 1 500 ? -0.823 32.637 15.871 1.00 128.86 500 GLU A O 1
ATOM 3701 N N . ALA A 1 501 ? -1.007 34.739 15.209 1.00 127.90 501 ALA A N 1
ATOM 3702 C CA . ALA A 1 501 ? 0.478 34.888 14.958 1.00 125.77 501 ALA A CA 1
ATOM 3703 C C . ALA A 1 501 ? 1.211 35.187 16.281 1.00 124.55 501 ALA A C 1
ATOM 3704 O O . ALA A 1 501 ? 2.223 35.897 16.374 1.00 123.66 501 ALA A O 1
ATOM 3706 N N . ALA A 1 502 ? 0.823 34.382 17.228 1.00 124.11 502 ALA A N 1
ATOM 3707 C CA . ALA A 1 502 ? 1.442 34.005 18.507 1.00 122.76 502 ALA A CA 1
ATOM 3708 C C . ALA A 1 502 ? 2.647 33.051 18.166 1.00 122.33 502 ALA A C 1
ATOM 3709 O O . ALA A 1 502 ? 2.486 31.884 17.861 1.00 121.89 502 ALA A O 1
ATOM 3711 N N . GLU A 1 503 ? 3.627 33.801 17.944 1.00 121.71 503 GLU A N 1
ATOM 3712 C CA . GLU A 1 503 ? 4.925 33.938 17.397 1.00 120.58 503 GLU A CA 1
ATOM 3713 C C . GLU A 1 503 ? 5.969 33.779 18.516 1.00 120.76 503 GLU A C 1
ATOM 3714 O O . GLU A 1 503 ? 5.907 34.567 19.470 1.00 119.97 503 GLU A O 1
ATOM 3716 N N . LEU A 1 504 ? 7.024 33.243 18.333 1.00 121.34 504 LEU A N 1
ATOM 3717 C CA . LEU A 1 504 ? 7.604 31.841 18.284 1.00 123.07 504 LEU A CA 1
ATOM 3718 C C . LEU A 1 504 ? 8.821 31.530 19.032 1.00 124.98 504 LEU A C 1
ATOM 3719 O O . LEU A 1 504 ? 9.845 31.190 18.400 1.00 125.61 504 LEU A O 1
#

Sequence (504 aa):
MSKIIGIDLGTTNSCVAVLEGGEVKVIPNPEGNRTTPSVVAFKNGERLVGEVAKRQAITNPNTIISIKRHMGTDYKVEIEGKQYTPQEISAIILQYLKSYAEDYLGEPVTRAVITVPAYFNDAQRQATKDAGRIAGLEVERIINEPTAAALAYGLDKEEDQTILVYDLGGGTFDVSILELGDGVFEVKATAGDNHLGGDDFDQVIIDYLVNQFKQEHGIDLSKDKMALQRLKDAAEKAKKELSGVTQTQISLPFISANENGPLHLEMTLTRAKFEELSAHLVERTMGPVRQALQDAGLTPADIDKVILVGGSTRIPAVQEAIKRELGKEPHKGVNPDEVVAIGAAIQGGVIAGEVKDVVLLDVTPLSLGIETMGGVFTKLIERNTTIPTSKSQVFTTAADNQTTVDIHVLQGERPMAADNKSLGRFQLTGIPPAPRGVPQIEVTFDIDANGIVHVRAKDLGTNKEQSITIKSSSGLSEEEIQRMIKEAEENAEADRKRKEAAEL

InterPro domains:
  IPR012725 Chaperone DnaK [MF_00332] (1-603)
  IPR012725 Chaperone DnaK [TIGR02350] (3-572)
  IPR013126 Heat shock protein 70 family [PF00012] (4-572)
  IPR013126 Heat shock protein 70 family [PTHR19375] (5-536)
  IPR018181 Heat shock protein 70, conserved site [PS00297] (7-14)
  IPR018181 Heat shock protein 70, conserved site [PS00329] (165-178)
  IPR018181 Heat shock protein 70, conserved site [PS01036] (306-320)
  IPR029047 Heat shock protein 70kD, peptide-binding domain superfamily [G3DSA:2.60.34.10] (352-492)
  IPR029047 Heat shock protein 70kD, peptide-binding domain superfamily [SSF100920] (353-509)
  IPR029048 Heat shock protein 70kD, C-terminal domain superfamily [G3DSA:1.20.1270.10] (493-577)
  IPR029048 Heat shock protein 70kD, C-terminal domain superfamily [SSF100934] (476-579)
  IPR043129 ATPase, nucleotide binding domain [SSF53067] (1-157)
  IPR043129 ATPase, nucleotide binding domain [SSF53067] (159-350)

CATH classification: 3.30.420.40 (+3 more: 3.30.420.40, 3.90.640.10, 2.60.34.10)

Foldseek 3Di:
DAFAWFWELDQFKIWIWAQDDNAIGTFAAPVGHRIFTLKWACDPVDIDGGPVLLLCVLPDPGMDGRLLVQQLHQDWDDDPNDTDHSLQSSLVNLLRNQVSVCVVVVHHHAEYAYEAAPPQDPSRQVSPCSSNVVSRHNHPYYYYQVQLLCLLVVVLVDDWAKEWEWEAAAAWTKIWIWTHDNSDIDTLFMFIGRGAHVQVLLVLQLVVQQVVVCVVPVDRLVVPSVLSSLSSVLSSVLQLVQLPDFKAKRWAWQSDADPVGGDIRIDMDGNVNSCVSCVVSLVVSLVRVVVRCVSNVHALVRHPAYEYAYPCCSHPVNQVSVCVRSVHRHDCPDPRDCSNSSSRNVVSCVVVVDDDDDDDFDFALFFKAWADPPQWTDTFGHGGHTPQDKGKDKDWAAAFFDFKDKTWMWTAQATGNVLTHTQDIDMDGGDPGGGGRPWIWMWMWGAHRVGWIKIKIAGVVVRDMDIDTRDPCVPDDDPVSVVRVVVCVVVPVVVCVVCVPPDD

B-factor: mean 43.76, std 19.61, range [12.59, 129.21]